Protein AF-A0A538QSZ3-F1 (afdb_monomer_lite)

pLDDT: mean 79.94, std 17.43, range [24.55, 95.88]

Radius of gyration: 28.92 Å; chains: 1; bounding box: 92×51×72 Å

Sequence (383 aa):
MPLHLPKVRSDLEYFDQEVEGESVVVVRDPIRGTYFRYNPLQAAMLRSLDGVRSIDQMVAALSEEFEVEIPRIAAERFVAHARKQMLLDVASYEVPEARAAKKVLQALRKQGVRLRNPDEPAPEVASAEGALFMGGMRQLQAGHPAKALDYFCAVLELNPDNRRAQMLANLIQTAYIKALSRSTSDFPTIILFNPTRLLRFLDRTIGKLVFHRLAWLALLGLVGLAIYCYSITPYPDLHVGAVEVVVAIVLTLAHFVLHELAHGFACHHYGGAVTEIGVIFFYYIRPAPYCDTSSSYLFKDRRQQVGVQVAGAILSVVFCCLLFVLLAVLHPSLPIYQAGQLILATTRCATTWGSPTCASARSTCSRRGSASACSGCPRPRSR

Foldseek 3Di:
DPQAFFAFDPPKDWDWFAAPNAIWIWIADPLQRDIDIDHPLLVLLRNPRHRHDGLVRSQVVSCVVVVHRDDSVNSVVSSVVCLVVLRTFLVSDDFDLQLLLVLLVVLCVVVVNDQDDPPDDDDDDPDPLVVLQVVLSVCSVVSNNVVSLVSLVVSCVVPVPPPVSVVSNVSSRSSSSVSVPPDLQPFDKDWDFFCLVVLVVCCVPCVCVCPDPVVVVVLVVLLVQLVVLLVPFDDPDQDDDPLLQVLLVVLVLVLQQVLQVQLVSLLVNLPHRWTTWTWGQRVVPDTGIHTPSSSLVVDSYPVSSVSSVCRSVSSVSSSSSVLSVVLSPDDCPDSSNSSSVVNVVVVVVVVVVPDPVVVVVVVVVPPDPDPDPDDDDDDDDDD

Secondary structure (DSSP, 8-state):
--SSPPBBPTT-EEEEEEETTEEEEEEEETTTTEEEEE-HHHHHHHHT-BSSS-HHHHHHHHHHHTTS---HHHHHHHHHHHHHTT-B-GGGS---HHHHHHHHHHHHHHTT-PPPPTTSPPPP--SHHHHHHHHHHHHHHTT-HHHHHHHHHHHHHH-TT-HHHHHHHHHHHHHHHHHH---TT-S-EEEEE--HHHHHHHIIIIIHHHTSHHHHHHHHHHHHHHHHHHHH---------HHHHHHHHHHHHHHHHHHHHHHHHHHHHTT-----EEEEEETTTEEEEEE--GGGGG-S-HHHHHHHHHHHHHHHHHHHHHHHHHHHHS-TTSHHHHHHHHHHHHHHHHHHHT-TTTTSTTTSTTS---TT-----PPPPP-

Structure (mmCIF, N/CA/C/O backbone):
data_AF-A0A538QSZ3-F1
#
_entry.id   AF-A0A538QSZ3-F1
#
loop_
_atom_site.group_PDB
_atom_site.id
_atom_site.type_symbol
_atom_site.label_atom_id
_atom_site.label_alt_id
_atom_site.label_comp_id
_atom_site.label_asym_id
_atom_site.label_entity_id
_atom_site.label_seq_id
_atom_site.pdbx_PDB_ins_code
_atom_site.Cartn_x
_atom_site.Cartn_y
_atom_site.Cartn_z
_atom_site.occupancy
_atom_site.B_iso_or_equiv
_atom_site.auth_seq_id
_atom_site.auth_comp_id
_atom_site.auth_asym_id
_atom_site.auth_atom_id
_atom_site.pdbx_PDB_model_num
ATOM 1 N N . MET A 1 1 ? -5.644 12.439 33.826 1.00 43.94 1 MET A N 1
ATOM 2 C CA . MET A 1 1 ? -5.968 11.603 32.646 1.00 43.94 1 MET A CA 1
ATOM 3 C C . MET A 1 1 ? -7.454 11.294 32.686 1.00 43.94 1 MET A C 1
ATOM 5 O O . MET A 1 1 ? -7.984 11.300 33.794 1.00 43.94 1 MET A O 1
ATOM 9 N N . PRO A 1 2 ? -8.135 11.083 31.545 1.00 49.03 2 PRO A N 1
ATOM 10 C CA . PRO A 1 2 ? -9.521 10.619 31.574 1.00 49.03 2 PRO A CA 1
ATOM 11 C C . PRO A 1 2 ? -9.622 9.354 32.438 1.00 49.03 2 PRO A C 1
ATOM 13 O O . PRO A 1 2 ? -8.709 8.530 32.428 1.00 49.03 2 PRO A O 1
ATOM 16 N N . LEU A 1 3 ? -10.703 9.238 33.214 1.00 57.72 3 LEU A N 1
ATOM 17 C CA . LEU A 1 3 ? -10.964 8.099 34.108 1.00 57.72 3 LEU A CA 1
ATOM 18 C C . LEU A 1 3 ? -11.109 6.769 33.344 1.00 57.72 3 LEU A C 1
ATOM 20 O O . LEU A 1 3 ? -10.930 5.703 33.929 1.00 57.72 3 LEU A O 1
ATOM 24 N N . HIS A 1 4 ? -11.363 6.844 32.036 1.00 73.12 4 HIS A N 1
ATOM 25 C CA . HIS A 1 4 ? -11.590 5.711 31.147 1.00 73.12 4 HIS A CA 1
ATOM 26 C C . HIS A 1 4 ? -10.580 5.697 29.998 1.00 73.12 4 HIS A C 1
ATOM 28 O O . HIS A 1 4 ? -10.106 6.746 29.540 1.00 73.12 4 HIS A O 1
ATOM 34 N N . LEU A 1 5 ? -10.238 4.492 29.544 1.00 82.31 5 LEU A N 1
ATOM 35 C CA . LEU A 1 5 ? -9.403 4.301 28.365 1.00 82.31 5 LEU A CA 1
ATOM 36 C C . LEU A 1 5 ? -10.112 4.826 27.109 1.00 82.31 5 LEU A C 1
ATOM 38 O O . LEU A 1 5 ? -11.336 4.815 27.045 1.00 82.31 5 LEU A O 1
ATOM 42 N N . PRO A 1 6 ? -9.370 5.294 26.093 1.00 87.06 6 PRO A N 1
ATOM 43 C CA . PRO A 1 6 ? -9.962 5.597 24.797 1.00 87.06 6 PRO A CA 1
ATOM 44 C C . PRO A 1 6 ? -10.483 4.319 24.131 1.00 87.06 6 PRO A C 1
ATOM 46 O O . PRO A 1 6 ? -9.946 3.241 24.364 1.00 87.06 6 PRO A O 1
ATOM 49 N N . LYS A 1 7 ? -11.479 4.456 23.256 1.00 89.50 7 LYS A N 1
ATOM 50 C CA . LYS A 1 7 ? -12.010 3.350 22.454 1.00 89.50 7 LYS A CA 1
ATOM 51 C C . LYS A 1 7 ? -11.159 3.117 21.199 1.00 89.50 7 LYS A C 1
ATOM 53 O O . LYS A 1 7 ? -10.711 4.081 20.575 1.00 89.50 7 LYS A O 1
ATOM 58 N N . VAL A 1 8 ? -10.925 1.863 20.819 1.00 91.25 8 VAL A N 1
ATOM 59 C CA . VAL A 1 8 ? -10.305 1.469 19.543 1.00 91.25 8 VAL A CA 1
ATOM 60 C C . VAL A 1 8 ? -11.292 1.647 18.390 1.00 91.25 8 VAL A C 1
ATOM 62 O O . VAL A 1 8 ? -12.502 1.515 18.570 1.00 91.25 8 VAL A O 1
ATOM 65 N N . ARG A 1 9 ? -10.799 1.947 17.185 1.00 88.12 9 ARG A N 1
ATOM 66 C CA . ARG A 1 9 ? -11.680 2.009 16.013 1.00 88.12 9 ARG A CA 1
ATOM 67 C C . ARG A 1 9 ? -12.225 0.625 15.673 1.00 88.12 9 ARG A C 1
ATOM 69 O O . ARG A 1 9 ? -11.484 -0.354 15.655 1.00 88.12 9 ARG A O 1
ATOM 76 N N . SER A 1 10 ? -13.507 0.573 15.338 1.00 83.19 10 SER A N 1
ATOM 77 C CA . SER A 1 10 ? -14.213 -0.652 14.952 1.00 83.19 10 SER A CA 1
ATOM 78 C C . SER A 1 10 ? -13.877 -1.147 13.544 1.00 83.19 10 SER A C 1
ATOM 80 O O . SER A 1 10 ? -14.175 -2.291 13.225 1.00 83.19 10 SER A O 1
ATOM 82 N N . ASP A 1 11 ? -13.272 -0.309 12.699 1.00 82.62 11 ASP A N 1
ATOM 83 C CA . ASP A 1 11 ? -12.943 -0.641 11.311 1.00 82.62 11 ASP A CA 1
ATOM 84 C C . ASP A 1 11 ? -11.577 -1.327 11.145 1.00 82.62 11 ASP A C 1
ATOM 86 O O . ASP A 1 11 ? -11.214 -1.686 10.029 1.00 82.62 11 ASP A O 1
ATOM 90 N N . LEU A 1 12 ? -10.799 -1.505 12.219 1.00 89.19 12 LEU A N 1
ATOM 91 C CA . LEU A 1 12 ? -9.512 -2.201 12.144 1.00 89.19 12 LEU A CA 1
ATOM 92 C C . LEU A 1 12 ? -9.710 -3.695 11.864 1.00 89.19 12 LEU A C 1
ATOM 94 O O . LEU A 1 12 ? -10.478 -4.375 12.544 1.00 89.19 12 LEU A O 1
ATOM 98 N N . GLU A 1 13 ? -8.959 -4.224 10.901 1.00 89.44 13 GLU A N 1
ATOM 99 C CA . GLU A 1 13 ? -8.975 -5.649 10.557 1.00 89.44 13 GLU A CA 1
ATOM 100 C C . GLU A 1 13 ? -7.804 -6.360 11.250 1.00 89.44 13 GLU A C 1
ATOM 102 O O . GLU A 1 13 ? -6.669 -5.879 11.203 1.00 89.44 13 GLU A O 1
ATOM 107 N N . TYR A 1 14 ? -8.061 -7.509 11.877 1.00 92.12 14 TYR A N 1
ATOM 108 C CA . TYR A 1 14 ? -7.059 -8.292 12.605 1.00 92.12 14 TYR A CA 1
ATOM 109 C C . TYR A 1 14 ? -6.815 -9.628 11.903 1.00 92.12 14 TYR A C 1
ATOM 111 O O . TYR A 1 14 ? -7.764 -10.331 11.561 1.00 92.12 14 TYR A O 1
ATOM 119 N N . PHE A 1 15 ? -5.548 -9.998 11.744 1.00 88.75 15 PHE A N 1
ATOM 120 C CA . PHE A 1 15 ? -5.129 -11.251 11.126 1.00 88.75 15 PHE A CA 1
ATOM 121 C C . PHE A 1 15 ? -4.136 -11.962 12.042 1.00 88.75 15 PHE A C 1
ATOM 123 O O . PHE A 1 15 ? -3.001 -11.506 12.190 1.00 88.75 15 PHE A O 1
ATOM 130 N N . ASP A 1 16 ? -4.548 -13.077 12.638 1.00 89.12 16 ASP A N 1
ATOM 131 C CA . ASP A 1 16 ? -3.663 -13.908 13.454 1.00 89.12 16 ASP A CA 1
ATOM 132 C C . ASP A 1 16 ? -2.759 -14.753 12.540 1.00 89.12 16 ASP A C 1
ATOM 134 O O . ASP A 1 16 ? -3.211 -15.365 11.565 1.00 89.12 16 ASP A O 1
ATOM 138 N N . GLN A 1 17 ? -1.455 -14.743 12.807 1.00 84.31 17 GLN A N 1
ATOM 139 C CA . GLN A 1 17 ? -0.432 -15.398 11.995 1.00 84.31 17 GLN A CA 1
ATOM 140 C C . GLN A 1 17 ? 0.635 -16.042 12.875 1.00 84.31 17 GLN A C 1
ATOM 142 O O . GLN A 1 17 ? 0.872 -15.629 14.003 1.00 84.31 17 GLN A O 1
ATOM 147 N N . GLU A 1 18 ? 1.330 -17.026 12.315 1.00 82.00 18 GLU A N 1
ATOM 148 C CA . GLU A 1 18 ? 2.575 -17.541 12.877 1.00 82.00 18 GLU A CA 1
ATOM 149 C C . GLU A 1 18 ? 3.697 -17.206 11.901 1.00 82.00 18 GLU A C 1
ATOM 151 O O . GLU A 1 18 ? 3.616 -17.548 10.716 1.00 82.00 18 GLU A O 1
ATOM 156 N N . VAL A 1 19 ? 4.717 -16.506 12.388 1.00 75.56 19 VAL A N 1
ATOM 157 C CA . VAL A 1 19 ? 5.879 -16.070 11.612 1.00 75.56 19 VAL A CA 1
ATOM 158 C C . VAL A 1 19 ? 7.118 -16.599 12.315 1.00 75.56 19 VAL A C 1
ATOM 160 O O . VAL A 1 19 ? 7.363 -16.258 13.463 1.00 75.56 19 VAL A O 1
ATOM 163 N N . GLU A 1 20 ? 7.889 -17.450 11.634 1.00 73.19 20 GLU A N 1
ATOM 164 C CA . GLU A 1 20 ? 9.135 -18.027 12.177 1.00 73.19 20 GLU A CA 1
ATOM 165 C C . GLU A 1 20 ? 8.952 -18.741 13.543 1.00 73.19 20 GLU A C 1
ATOM 167 O O . GLU A 1 20 ? 9.888 -18.843 14.326 1.00 73.19 20 GLU A O 1
ATOM 172 N N . GLY A 1 21 ? 7.751 -19.276 13.810 1.00 77.94 21 GLY A N 1
ATOM 173 C CA . GLY A 1 21 ? 7.403 -19.964 15.063 1.00 77.94 21 GLY A CA 1
ATOM 174 C C . GLY A 1 21 ? 6.857 -19.053 16.169 1.00 77.94 21 GLY A C 1
ATOM 175 O O . GLY A 1 21 ? 6.462 -19.553 17.218 1.00 77.94 21 GLY A O 1
ATOM 176 N N . GLU A 1 22 ? 6.786 -17.740 15.941 1.00 83.31 22 GLU A N 1
ATOM 177 C CA . GLU A 1 22 ? 6.174 -16.781 16.861 1.00 83.31 22 GLU A CA 1
ATOM 178 C C . GLU A 1 22 ? 4.748 -16.431 16.420 1.00 83.31 22 GLU A C 1
ATOM 180 O O . GLU A 1 22 ? 4.490 -16.159 15.243 1.00 83.31 22 GLU A O 1
ATOM 185 N N . SER A 1 23 ? 3.814 -16.402 17.374 1.00 88.44 23 SER A N 1
ATOM 186 C CA . SER A 1 23 ? 2.451 -15.927 17.129 1.00 88.44 23 SER A CA 1
ATOM 187 C C . SER A 1 23 ? 2.452 -14.399 17.016 1.00 88.44 23 SER A C 1
ATOM 189 O O . SER A 1 23 ? 2.939 -13.697 17.902 1.00 88.44 23 SER A O 1
ATOM 191 N N . VAL A 1 24 ? 1.932 -13.874 15.910 1.00 90.38 24 VAL A N 1
ATOM 192 C CA . VAL A 1 24 ? 1.891 -12.446 15.577 1.00 90.38 24 VAL A CA 1
ATOM 193 C C . VAL A 1 24 ? 0.497 -12.099 15.079 1.00 90.38 24 VAL A C 1
ATOM 195 O O . VAL A 1 24 ? -0.060 -12.781 14.226 1.00 90.38 24 VAL A O 1
ATOM 198 N N . VAL A 1 25 ? -0.050 -10.984 15.550 1.00 91.75 25 VAL A N 1
ATOM 199 C CA . VAL A 1 25 ? -1.315 -10.436 15.063 1.00 91.75 25 VAL A CA 1
ATOM 200 C C . VAL A 1 25 ? -1.022 -9.218 14.196 1.00 91.75 25 VAL A C 1
ATOM 202 O O . VAL A 1 25 ? -0.454 -8.221 14.653 1.00 91.75 25 VAL A O 1
ATOM 205 N N . VAL A 1 26 ? -1.403 -9.290 12.923 1.00 89.25 26 VAL A N 1
ATOM 206 C CA . VAL A 1 26 ? -1.294 -8.171 11.985 1.00 89.25 26 VAL A CA 1
ATOM 207 C C . VAL A 1 26 ? -2.587 -7.365 12.022 1.00 89.25 26 VAL A C 1
ATOM 209 O O . VAL A 1 26 ? -3.661 -7.903 11.775 1.00 89.25 26 VAL A O 1
ATOM 212 N N . VAL A 1 27 ? -2.487 -6.070 12.310 1.00 90.25 27 VAL A N 1
ATOM 213 C CA . VAL A 1 27 ? -3.619 -5.137 12.346 1.00 90.25 27 VAL A CA 1
ATOM 214 C C . VAL A 1 27 ? -3.541 -4.207 11.145 1.00 90.25 27 VAL A C 1
ATOM 216 O O . VAL A 1 27 ? -2.565 -3.468 10.992 1.00 90.25 27 VAL A O 1
ATOM 219 N N . ARG A 1 28 ? -4.559 -4.233 10.286 1.00 87.31 28 ARG A N 1
ATOM 220 C CA . ARG A 1 28 ? -4.674 -3.361 9.114 1.00 87.31 28 ARG A CA 1
ATOM 221 C C . ARG A 1 28 ? -5.582 -2.180 9.434 1.00 87.31 28 ARG A C 1
ATOM 223 O O . ARG A 1 28 ? -6.710 -2.351 9.884 1.00 87.31 28 ARG A O 1
ATOM 230 N N . ASP A 1 29 ? -5.089 -0.980 9.149 1.00 86.88 29 ASP A N 1
ATOM 231 C CA . ASP A 1 29 ? -5.879 0.248 9.112 1.00 86.88 29 ASP A CA 1
ATOM 232 C C . ASP A 1 29 ? -6.384 0.466 7.674 1.00 86.88 29 ASP A C 1
ATOM 234 O O . ASP A 1 29 ? -5.594 0.883 6.816 1.00 86.88 29 ASP A O 1
ATOM 238 N N . PRO A 1 30 ? -7.673 0.209 7.378 1.00 77.44 30 PRO A N 1
ATOM 239 C CA . PRO A 1 30 ? -8.206 0.337 6.021 1.00 77.44 30 PRO A CA 1
ATOM 240 C C . PRO A 1 30 ? -8.337 1.797 5.565 1.00 77.44 30 PRO A C 1
ATOM 242 O O . PRO A 1 30 ? -8.372 2.066 4.366 1.00 77.44 30 PRO A O 1
ATOM 245 N N . ILE A 1 31 ? -8.373 2.762 6.491 1.00 77.50 31 ILE A N 1
ATOM 246 C CA . ILE A 1 31 ? -8.448 4.189 6.156 1.00 77.50 31 ILE A CA 1
ATOM 247 C C . ILE A 1 31 ? -7.083 4.705 5.700 1.00 77.50 31 ILE A C 1
ATOM 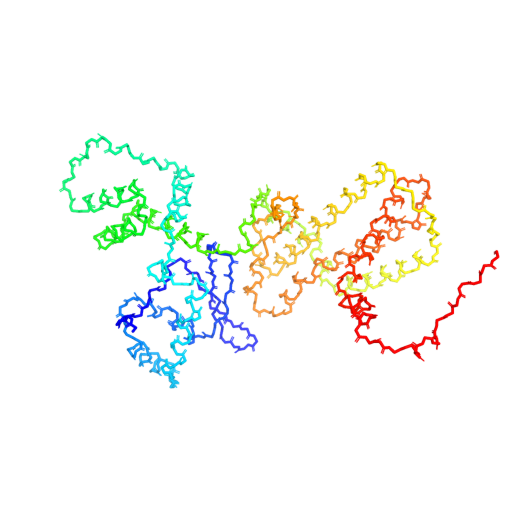249 O O . ILE A 1 31 ? -7.014 5.504 4.761 1.00 77.50 31 ILE A O 1
ATOM 253 N N . ARG A 1 32 ? -6.010 4.289 6.383 1.00 74.56 32 ARG A N 1
ATOM 254 C CA . ARG A 1 32 ? -4.635 4.743 6.110 1.00 74.56 32 ARG A CA 1
ATOM 255 C C . ARG A 1 32 ? -3.838 3.791 5.216 1.00 74.56 32 ARG A C 1
ATOM 257 O O . ARG A 1 32 ? -2.747 4.163 4.794 1.00 74.56 32 ARG A O 1
ATOM 264 N N . GLY A 1 33 ? -4.344 2.585 4.953 1.00 70.81 33 GLY A N 1
ATOM 265 C CA . GLY A 1 33 ? -3.642 1.549 4.190 1.00 70.81 33 GLY A CA 1
ATOM 266 C C . GLY A 1 33 ? -2.378 1.031 4.887 1.00 70.81 33 GLY A C 1
ATOM 267 O O . GLY A 1 33 ? -1.476 0.519 4.229 1.00 70.81 33 GLY A O 1
ATOM 268 N N . THR A 1 34 ? -2.273 1.205 6.207 1.00 74.81 34 THR A N 1
ATOM 269 C CA . THR A 1 34 ? -1.089 0.836 6.996 1.00 74.81 34 THR A CA 1
ATOM 270 C C . THR A 1 34 ? -1.309 -0.463 7.756 1.00 74.81 34 THR A C 1
ATOM 272 O O . THR A 1 34 ? -2.405 -0.708 8.253 1.00 74.81 34 THR A O 1
ATOM 275 N N . TYR A 1 35 ? -0.251 -1.259 7.895 1.00 83.81 35 TYR A N 1
ATOM 276 C CA . TYR A 1 35 ? -0.261 -2.525 8.627 1.00 83.81 35 TYR A CA 1
ATOM 277 C C . TYR A 1 35 ? 0.659 -2.418 9.841 1.00 83.81 35 TYR A C 1
ATOM 279 O O . TYR A 1 35 ? 1.774 -1.901 9.741 1.00 83.81 35 TYR A O 1
ATOM 287 N N . PHE A 1 36 ? 0.203 -2.932 10.976 1.00 86.94 36 PHE A N 1
ATOM 288 C CA . PHE A 1 36 ? 0.944 -2.983 12.230 1.00 86.94 36 PHE A CA 1
ATOM 289 C C . PHE A 1 36 ? 1.108 -4.437 12.651 1.00 86.94 36 PHE A C 1
ATOM 291 O O . PHE A 1 36 ? 0.177 -5.224 12.525 1.00 86.94 36 PHE A O 1
ATOM 298 N N . ARG A 1 37 ? 2.294 -4.802 13.138 1.00 87.50 37 ARG A N 1
ATOM 299 C CA . ARG A 1 37 ? 2.553 -6.130 13.701 1.00 87.50 37 ARG A CA 1
ATOM 300 C C . ARG A 1 37 ? 2.611 -6.007 15.212 1.00 87.50 37 ARG A C 1
ATOM 302 O O . ARG A 1 37 ? 3.418 -5.231 15.721 1.00 87.50 37 ARG A O 1
ATOM 309 N N . TYR A 1 38 ? 1.769 -6.769 15.888 1.00 92.62 38 TYR A N 1
ATOM 310 C CA . TYR A 1 38 ? 1.699 -6.839 17.338 1.00 92.62 38 TYR A CA 1
ATOM 311 C C . TYR A 1 38 ? 1.888 -8.284 17.786 1.00 92.62 38 TYR A C 1
ATOM 313 O O . TYR A 1 38 ? 1.509 -9.214 17.076 1.00 92.62 38 TYR A O 1
ATOM 321 N N . ASN A 1 39 ? 2.462 -8.480 18.970 1.00 92.31 39 ASN A N 1
ATOM 322 C CA . ASN A 1 39 ? 2.372 -9.784 19.622 1.00 92.31 39 ASN A CA 1
ATOM 323 C C . ASN A 1 39 ? 0.929 -10.013 20.147 1.00 92.31 39 ASN A C 1
ATOM 325 O O . ASN A 1 39 ? 0.137 -9.061 20.179 1.00 92.31 39 ASN A O 1
ATOM 329 N N . PRO A 1 40 ? 0.561 -11.239 20.563 1.00 93.38 40 PRO A N 1
ATOM 330 C CA . PRO A 1 40 ? -0.802 -11.549 20.993 1.00 93.38 40 PRO A CA 1
ATOM 331 C C . PRO A 1 40 ? -1.274 -10.661 22.149 1.00 93.38 40 PRO A C 1
ATOM 333 O O . PRO A 1 40 ? -2.387 -10.141 22.110 1.00 93.38 40 PRO A O 1
ATOM 336 N N . LEU A 1 41 ? -0.387 -10.381 23.110 1.00 93.75 41 LEU A N 1
ATOM 337 C CA . LEU A 1 41 ? -0.673 -9.503 24.243 1.00 93.75 41 LEU A CA 1
ATOM 338 C C . LEU A 1 41 ? -0.972 -8.057 23.810 1.00 93.75 41 LEU A C 1
ATOM 340 O O . LEU A 1 41 ? -1.945 -7.463 24.256 1.00 93.75 41 LEU A O 1
ATOM 344 N N . GLN A 1 42 ? -0.166 -7.471 22.925 1.00 94.88 42 GLN A N 1
ATOM 345 C CA . GLN A 1 42 ? -0.377 -6.116 22.403 1.00 94.88 42 GLN A CA 1
ATOM 346 C C . GLN A 1 42 ? -1.662 -6.028 21.572 1.00 94.88 42 GLN A C 1
ATOM 348 O O . GLN A 1 42 ? -2.375 -5.028 21.629 1.00 94.88 42 GLN A O 1
ATOM 353 N N . ALA A 1 43 ? -1.986 -7.073 20.811 1.00 93.62 43 ALA A N 1
ATOM 354 C CA . ALA A 1 43 ? -3.239 -7.129 20.073 1.00 93.62 43 ALA A CA 1
ATOM 355 C C . ALA A 1 43 ? -4.449 -7.230 21.010 1.00 93.62 43 ALA A C 1
ATOM 357 O O . ALA A 1 43 ? -5.440 -6.534 20.790 1.00 93.62 43 ALA A O 1
ATOM 358 N N . ALA A 1 44 ? -4.352 -8.026 22.078 1.00 93.56 44 ALA A N 1
ATOM 359 C CA . ALA A 1 44 ? -5.365 -8.096 23.125 1.00 93.56 44 ALA A CA 1
ATOM 360 C C . ALA A 1 44 ? -5.505 -6.760 23.870 1.00 93.56 44 ALA A C 1
ATOM 362 O O . ALA A 1 44 ? -6.623 -6.268 24.013 1.00 93.56 44 ALA A O 1
ATOM 363 N N . MET A 1 45 ? -4.390 -6.098 24.214 1.00 94.50 45 MET A N 1
ATOM 364 C CA . MET A 1 45 ? -4.391 -4.728 24.742 1.00 94.50 45 MET A CA 1
ATOM 365 C C . MET A 1 45 ? -5.165 -3.789 23.822 1.00 94.50 45 MET A C 1
ATOM 367 O O . MET A 1 45 ? -6.049 -3.079 24.287 1.00 94.50 45 MET A O 1
ATOM 371 N N . LEU A 1 46 ? -4.898 -3.813 22.513 1.00 94.75 46 LEU A N 1
ATOM 372 C CA . LEU A 1 46 ? -5.600 -2.960 21.555 1.00 94.75 46 LEU A CA 1
ATOM 373 C C . LEU A 1 46 ? -7.101 -3.274 21.483 1.00 94.75 46 LEU A C 1
ATOM 375 O O . LEU A 1 46 ? -7.905 -2.348 21.481 1.00 94.75 46 LEU A O 1
ATOM 379 N N . ARG A 1 47 ? -7.482 -4.559 21.451 1.00 93.62 47 ARG A N 1
ATOM 380 C CA . ARG A 1 47 ? -8.889 -5.009 21.444 1.00 93.62 47 ARG A CA 1
ATOM 381 C C . ARG A 1 47 ? -9.622 -4.652 22.741 1.00 93.62 47 ARG A C 1
ATOM 383 O O . ARG A 1 47 ? -10.823 -4.411 22.716 1.00 93.62 47 ARG A O 1
ATOM 390 N N . SER A 1 48 ? -8.907 -4.595 23.863 1.00 92.06 48 SER A N 1
ATOM 391 C CA . SER A 1 48 ? -9.469 -4.279 25.179 1.00 92.06 48 SER A CA 1
ATOM 392 C C . SER A 1 48 ? -9.741 -2.786 25.414 1.00 92.06 48 SER A C 1
ATOM 394 O O . SER A 1 48 ? -10.378 -2.429 26.404 1.00 92.06 48 SER A O 1
ATOM 396 N N . LEU A 1 49 ? -9.307 -1.915 24.496 1.00 92.12 49 LEU A N 1
ATOM 397 C CA . LEU A 1 49 ? -9.604 -0.483 24.507 1.00 92.12 49 LEU A CA 1
ATOM 398 C C . LEU A 1 49 ? -11.060 -0.237 24.079 1.00 92.12 49 LEU A C 1
ATOM 400 O O . LEU A 1 49 ? -11.341 0.143 22.947 1.00 92.12 49 LEU A O 1
ATOM 404 N N . ASP A 1 50 ? -12.001 -0.479 24.983 1.00 87.25 50 ASP A N 1
ATOM 405 C CA . ASP A 1 50 ? -13.446 -0.409 24.718 1.00 87.25 50 ASP A CA 1
ATOM 406 C C . ASP A 1 50 ? -14.083 0.956 25.020 1.00 87.25 50 ASP A C 1
ATOM 408 O O . ASP A 1 50 ? -15.226 1.200 24.631 1.00 87.25 50 ASP A O 1
ATOM 412 N N . GLY A 1 51 ? -13.352 1.868 25.663 1.00 84.94 51 GLY A N 1
ATOM 413 C CA . GLY A 1 51 ? -13.891 3.159 26.095 1.00 84.94 51 GLY A CA 1
ATOM 414 C C . GLY A 1 51 ? -14.461 3.169 27.517 1.00 84.94 51 GLY A C 1
ATOM 415 O O . GLY A 1 51 ? -14.805 4.237 28.017 1.00 84.94 51 GLY A O 1
ATOM 416 N N . VAL A 1 52 ? -14.578 2.004 28.164 1.00 85.50 52 VAL A N 1
ATOM 417 C CA . VAL A 1 52 ? -15.308 1.823 29.430 1.00 85.50 52 VAL A CA 1
ATOM 418 C C . VAL A 1 52 ? -14.357 1.467 30.567 1.00 85.50 52 VAL A C 1
ATOM 420 O O . VAL A 1 52 ? -14.421 2.073 31.640 1.00 85.50 52 VAL A O 1
ATOM 423 N N . ARG A 1 53 ? -13.452 0.506 30.352 1.00 86.69 53 ARG A N 1
ATOM 424 C CA . ARG A 1 53 ? -12.532 0.039 31.400 1.00 86.69 53 ARG A CA 1
ATOM 425 C C . ARG A 1 53 ? -11.461 1.075 31.741 1.00 86.69 53 ARG A C 1
ATOM 427 O O . ARG A 1 53 ? -10.998 1.841 30.889 1.00 86.69 53 ARG A O 1
ATOM 434 N N . SER A 1 54 ? -11.039 1.080 33.006 1.00 91.12 54 SER A N 1
ATOM 435 C CA . SER A 1 54 ? -9.835 1.801 33.425 1.00 91.12 54 SER A CA 1
ATOM 436 C C . SER A 1 54 ? -8.576 1.043 32.995 1.00 91.12 54 SER A C 1
ATOM 438 O O . SER A 1 54 ? -8.611 -0.153 32.693 1.00 91.12 54 SER A O 1
ATOM 440 N N . ILE A 1 55 ? -7.433 1.732 32.994 1.00 89.75 55 ILE A N 1
ATOM 441 C CA . ILE A 1 55 ? -6.158 1.095 32.652 1.00 89.75 55 ILE A CA 1
ATOM 442 C C . ILE A 1 55 ? -5.792 -0.035 33.615 1.00 89.75 55 ILE A C 1
ATOM 444 O O . ILE A 1 55 ? -5.266 -1.052 33.180 1.00 89.75 55 ILE A O 1
ATOM 448 N N . ASP A 1 56 ? -6.126 0.118 34.895 1.00 91.44 56 ASP A N 1
ATOM 449 C CA . ASP A 1 56 ? -5.804 -0.863 35.928 1.00 91.44 56 ASP A CA 1
ATOM 450 C C . ASP A 1 56 ? -6.689 -2.113 35.789 1.00 91.44 56 ASP A C 1
ATOM 452 O O . ASP A 1 56 ? -6.197 -3.229 35.917 1.00 91.44 56 ASP A O 1
ATOM 456 N N . GLN A 1 57 ? -7.968 -1.945 35.421 1.00 92.31 57 GLN A N 1
ATOM 457 C CA . GLN A 1 57 ? -8.878 -3.060 35.114 1.00 92.31 57 GLN A CA 1
ATOM 458 C C . GLN A 1 57 ? -8.433 -3.842 33.874 1.00 92.31 57 GLN A C 1
ATOM 460 O O . GLN A 1 57 ? -8.473 -5.070 33.867 1.00 92.31 57 GLN A O 1
ATOM 465 N N . MET A 1 58 ? -8.002 -3.136 32.826 1.00 93.31 58 MET A N 1
ATOM 466 C CA . MET A 1 58 ? -7.459 -3.754 31.616 1.00 93.31 58 MET A CA 1
ATOM 467 C C . MET A 1 58 ? -6.171 -4.529 31.920 1.00 93.31 58 MET A C 1
ATOM 469 O O . MET A 1 58 ? -6.036 -5.676 31.506 1.00 93.31 58 MET A O 1
ATOM 473 N N . VAL A 1 59 ? -5.236 -3.912 32.651 1.00 94.00 59 VAL A N 1
ATOM 474 C CA . VAL A 1 59 ? -3.970 -4.539 33.052 1.00 94.00 59 VAL A CA 1
ATOM 475 C C . VAL A 1 59 ? -4.220 -5.781 33.899 1.00 94.00 59 VAL A C 1
ATOM 477 O O . VAL A 1 59 ? -3.611 -6.807 33.618 1.00 94.00 59 VAL A O 1
ATOM 480 N N . ALA A 1 60 ? -5.123 -5.719 34.882 1.00 93.38 60 ALA A N 1
ATOM 481 C CA . ALA A 1 60 ? -5.462 -6.868 35.717 1.00 93.38 60 ALA A CA 1
ATOM 482 C C . ALA A 1 60 ? -6.014 -8.035 34.883 1.00 93.38 60 ALA A C 1
ATOM 484 O O . ALA A 1 60 ? -5.484 -9.138 34.964 1.00 93.38 60 ALA A O 1
ATOM 485 N N . ALA A 1 61 ? -7.002 -7.768 34.021 1.00 92.69 61 ALA A N 1
ATOM 486 C CA . ALA A 1 61 ? -7.618 -8.795 33.181 1.00 92.69 61 ALA A CA 1
ATOM 487 C C . ALA A 1 61 ? -6.615 -9.448 32.214 1.00 92.69 61 ALA A C 1
ATOM 489 O O . ALA A 1 61 ? -6.578 -10.666 32.085 1.00 92.69 61 ALA A O 1
ATOM 490 N N . LEU A 1 62 ? -5.772 -8.645 31.557 1.00 94.69 62 LEU A N 1
ATOM 491 C CA . LEU A 1 62 ? -4.783 -9.166 30.610 1.00 94.69 62 LEU A CA 1
ATOM 492 C C . LEU A 1 62 ? -3.598 -9.846 31.302 1.00 94.69 62 LEU A C 1
ATOM 494 O O . LEU A 1 62 ? -3.002 -10.744 30.718 1.00 94.69 62 LEU A O 1
ATOM 498 N N . SER A 1 63 ? -3.238 -9.431 32.521 1.00 94.81 63 SER A N 1
ATOM 499 C CA . SER A 1 63 ? -2.163 -10.097 33.268 1.00 94.81 63 SER A CA 1
ATOM 500 C C . SER A 1 63 ? -2.582 -11.500 33.702 1.00 94.81 63 SER A C 1
ATOM 502 O O . SER A 1 63 ? -1.756 -12.408 33.697 1.00 94.81 63 SER A O 1
ATOM 504 N N . GLU A 1 64 ? -3.863 -11.677 34.038 1.00 93.62 64 GLU A N 1
ATOM 505 C CA . GLU A 1 64 ? -4.462 -12.983 34.322 1.00 93.62 64 GLU A CA 1
ATOM 506 C C . GLU A 1 64 ? -4.570 -13.839 33.050 1.00 93.62 64 GLU A C 1
ATOM 508 O O . GLU A 1 64 ? -4.083 -14.963 33.037 1.00 93.62 64 GLU A O 1
ATOM 513 N N . GLU A 1 65 ? -5.124 -13.298 31.957 1.00 93.31 65 GLU A N 1
ATOM 514 C CA . GLU A 1 65 ? -5.315 -14.032 30.692 1.00 93.31 65 GLU A CA 1
ATOM 515 C C . GLU A 1 65 ? -3.999 -14.525 30.068 1.00 93.31 65 GLU A C 1
ATOM 517 O O . GLU A 1 65 ? -3.943 -15.629 29.530 1.00 93.31 65 GLU A O 1
ATOM 522 N N . PHE A 1 66 ? -2.943 -13.709 30.123 1.00 92.62 66 PHE A N 1
ATOM 523 C CA . PHE A 1 66 ? -1.649 -14.024 29.511 1.00 92.62 66 PHE A CA 1
ATOM 524 C C . PHE A 1 66 ? -0.623 -14.587 30.500 1.00 92.62 66 PHE A C 1
ATOM 526 O O . PHE A 1 66 ? 0.504 -14.844 30.085 1.00 92.62 66 PHE A O 1
ATOM 533 N N . GLU A 1 67 ? -0.984 -14.753 31.779 1.00 93.56 67 GLU A N 1
ATOM 534 C CA . GLU A 1 67 ? -0.089 -15.190 32.865 1.00 93.56 67 GLU A CA 1
ATOM 535 C C . GLU A 1 67 ? 1.231 -14.387 32.932 1.00 93.56 67 GLU A C 1
ATOM 537 O O . GLU A 1 67 ? 2.309 -14.915 33.211 1.00 93.56 67 GLU A O 1
ATOM 542 N N . VAL A 1 68 ? 1.164 -13.080 32.653 1.00 92.88 68 VAL A N 1
ATOM 543 C CA . VAL A 1 68 ? 2.322 -12.175 32.588 1.00 92.88 68 VAL A CA 1
ATOM 544 C C . VAL A 1 68 ? 2.025 -10.907 33.370 1.00 92.88 68 VAL A C 1
ATOM 546 O O . VAL A 1 68 ? 0.994 -10.275 33.175 1.00 92.88 68 VAL A O 1
ATOM 549 N N . GLU A 1 69 ? 2.963 -10.467 34.208 1.00 92.56 69 GLU A N 1
ATOM 550 C CA . GLU A 1 69 ? 2.838 -9.176 34.880 1.00 92.56 69 GLU A CA 1
ATOM 551 C C . GLU A 1 69 ? 3.020 -8.031 33.875 1.00 92.56 69 GLU A C 1
ATOM 553 O O . GLU A 1 69 ? 4.075 -7.877 33.253 1.00 92.56 69 GLU A O 1
ATOM 558 N N . ILE A 1 70 ? 1.984 -7.207 33.714 1.00 93.00 70 ILE A N 1
ATOM 559 C CA . ILE A 1 70 ? 2.005 -6.055 32.813 1.00 93.00 70 ILE A CA 1
ATOM 560 C C . ILE A 1 70 ? 2.195 -4.776 33.636 1.00 93.00 70 ILE A C 1
ATOM 562 O O . ILE A 1 70 ? 1.266 -4.328 34.312 1.00 93.00 70 ILE A O 1
ATOM 566 N N . PRO A 1 71 ? 3.349 -4.089 33.537 1.00 94.00 71 PRO A N 1
ATOM 567 C CA . PRO A 1 71 ? 3.523 -2.808 34.202 1.00 94.00 71 PRO A CA 1
ATOM 568 C C . PRO A 1 71 ? 2.546 -1.766 33.646 1.00 94.00 71 PRO A C 1
ATOM 570 O O . PRO A 1 71 ? 2.473 -1.558 32.431 1.00 94.00 71 PRO A O 1
ATOM 573 N N . ARG A 1 72 ? 1.876 -1.016 34.529 1.00 92.31 72 ARG A N 1
ATOM 574 C CA . ARG A 1 72 ? 0.957 0.079 34.155 1.00 92.31 72 ARG A CA 1
ATOM 575 C C . ARG A 1 72 ? 1.572 1.052 33.144 1.00 92.31 72 ARG A C 1
ATOM 577 O O . ARG A 1 72 ? 0.933 1.425 32.167 1.00 92.31 72 ARG A O 1
ATOM 584 N N . ILE A 1 73 ? 2.850 1.390 33.319 1.00 92.38 73 ILE A N 1
ATOM 585 C CA . ILE A 1 73 ? 3.599 2.280 32.416 1.00 92.38 73 ILE A CA 1
ATOM 586 C C . ILE A 1 73 ? 3.721 1.688 31.001 1.00 92.38 73 ILE A C 1
ATOM 588 O O . ILE A 1 73 ? 3.686 2.426 30.015 1.00 92.38 73 ILE A O 1
ATOM 592 N N . ALA A 1 74 ? 3.876 0.366 30.869 1.00 92.00 74 ALA A N 1
ATOM 593 C CA . ALA A 1 74 ? 3.952 -0.292 29.566 1.00 92.00 74 ALA A CA 1
ATOM 594 C C . ALA A 1 74 ? 2.603 -0.213 28.834 1.00 92.00 74 ALA A C 1
ATOM 596 O O . ALA A 1 74 ? 2.571 0.150 27.656 1.00 92.00 74 ALA A O 1
ATOM 597 N N . ALA A 1 75 ? 1.501 -0.443 29.553 1.00 92.12 75 ALA A N 1
ATOM 598 C CA . ALA A 1 75 ? 0.149 -0.257 29.036 1.00 92.12 75 ALA A CA 1
ATOM 599 C C . ALA A 1 75 ? -0.120 1.208 28.632 1.00 92.12 75 ALA A C 1
ATOM 601 O O . ALA A 1 75 ? -0.602 1.466 27.529 1.00 92.12 75 ALA A O 1
ATOM 602 N N . GLU A 1 76 ? 0.273 2.189 29.453 1.00 92.75 76 GLU A N 1
ATOM 603 C CA . GLU A 1 76 ? 0.135 3.621 29.129 1.00 92.75 76 GLU A CA 1
ATOM 604 C C . GLU A 1 76 ? 0.910 3.996 27.860 1.00 92.75 76 GLU A C 1
ATOM 606 O O . GLU A 1 76 ? 0.393 4.694 26.982 1.00 92.75 76 GLU A O 1
ATOM 611 N N . ARG A 1 77 ? 2.146 3.497 27.728 1.00 93.56 77 ARG A N 1
ATOM 612 C CA . ARG A 1 77 ? 2.967 3.692 26.524 1.00 93.56 77 ARG A CA 1
ATOM 613 C C . ARG A 1 77 ? 2.326 3.060 25.296 1.00 93.56 77 ARG A C 1
ATOM 615 O O . ARG A 1 77 ? 2.365 3.670 24.226 1.00 93.56 77 ARG A O 1
ATOM 622 N N . PHE A 1 78 ? 1.726 1.880 25.436 1.00 94.25 78 PHE A N 1
ATOM 623 C CA . PHE A 1 78 ? 1.014 1.221 24.346 1.00 94.25 78 PHE A CA 1
ATOM 624 C C . PHE A 1 78 ? -0.200 2.040 23.887 1.00 94.25 78 PHE A C 1
ATOM 626 O O . PHE A 1 78 ? -0.342 2.315 22.696 1.00 94.25 78 PHE A O 1
ATOM 633 N N . VAL A 1 79 ? -1.015 2.538 24.820 1.00 92.56 79 VAL A N 1
ATOM 634 C CA . VAL A 1 79 ? -2.164 3.408 24.510 1.00 92.56 79 VAL A CA 1
ATOM 635 C C . VAL A 1 79 ? -1.713 4.708 23.837 1.00 92.56 79 VAL A C 1
ATOM 637 O O . VAL A 1 79 ? -2.305 5.142 22.845 1.00 92.56 79 VAL A O 1
ATOM 640 N N . ALA A 1 80 ? -0.631 5.325 24.320 1.00 89.94 80 ALA A N 1
ATOM 641 C CA . ALA A 1 80 ? -0.049 6.510 23.692 1.00 89.94 80 ALA A CA 1
ATOM 642 C C . ALA A 1 80 ? 0.464 6.218 22.269 1.00 89.94 80 ALA A C 1
ATOM 644 O O . ALA A 1 80 ? 0.289 7.037 21.361 1.00 89.94 80 ALA A O 1
ATOM 645 N N . HIS A 1 81 ? 1.054 5.040 22.052 1.00 90.44 81 HIS A N 1
ATOM 646 C CA . HIS A 1 81 ? 1.474 4.582 20.731 1.00 90.44 81 HIS A CA 1
ATOM 647 C C . HIS A 1 81 ? 0.276 4.385 19.792 1.00 90.44 81 HIS A C 1
ATOM 649 O O . HIS A 1 81 ? 0.279 4.942 18.694 1.00 90.44 81 HIS A O 1
ATOM 655 N N . ALA A 1 82 ? -0.768 3.673 20.226 1.00 91.38 82 ALA A N 1
ATOM 656 C CA . ALA A 1 82 ? -1.995 3.473 19.452 1.00 91.38 82 ALA A CA 1
ATOM 657 C C . ALA A 1 82 ? -2.649 4.813 19.073 1.00 91.38 82 ALA A C 1
ATOM 659 O O . ALA A 1 82 ? -3.042 5.015 17.920 1.00 91.38 82 ALA A O 1
ATOM 660 N N . ARG A 1 83 ? -2.659 5.782 20.005 1.00 89.12 83 ARG A N 1
ATOM 661 C CA . ARG A 1 83 ? -3.109 7.153 19.731 1.00 89.12 83 ARG A CA 1
ATOM 662 C C . ARG A 1 83 ? -2.287 7.789 18.616 1.00 89.12 83 ARG A C 1
ATOM 664 O O . ARG A 1 83 ? -2.864 8.241 17.632 1.00 89.12 83 ARG A O 1
ATOM 671 N N . LYS A 1 84 ? -0.955 7.777 18.724 1.00 85.69 84 LYS A N 1
ATOM 672 C CA . LYS A 1 84 ? -0.045 8.337 17.706 1.00 85.69 84 LYS A CA 1
ATOM 673 C C . LYS A 1 84 ? -0.229 7.688 16.328 1.00 85.69 84 LYS A C 1
ATOM 675 O O . LYS A 1 84 ? -0.067 8.364 15.315 1.00 85.69 84 LYS A O 1
ATOM 680 N N . GLN A 1 85 ? -0.581 6.404 16.290 1.00 86.25 85 GLN A N 1
ATOM 681 C CA . GLN A 1 85 ? -0.844 5.658 15.060 1.00 86.25 85 GLN A CA 1
ATOM 682 C C . GLN A 1 85 ? -2.273 5.801 14.524 1.00 86.25 85 GLN A C 1
ATOM 684 O O . GLN A 1 85 ? -2.601 5.157 13.531 1.00 86.25 85 GLN A O 1
ATOM 689 N N . MET A 1 86 ? -3.106 6.679 15.093 1.00 86.00 86 MET A N 1
ATOM 690 C CA . MET A 1 86 ? -4.480 6.902 14.622 1.00 86.00 86 MET A CA 1
ATOM 691 C C . MET A 1 86 ? -5.383 5.652 14.710 1.00 86.00 86 MET A C 1
ATOM 693 O O . MET A 1 86 ? -6.338 5.533 13.946 1.00 86.00 86 MET A O 1
ATOM 697 N N . LEU A 1 87 ? -5.088 4.720 15.626 1.00 89.38 87 LEU A N 1
ATOM 698 C CA . LEU A 1 87 ? -5.836 3.462 15.798 1.00 89.38 87 LEU A CA 1
ATOM 699 C C . LEU A 1 87 ? -7.054 3.591 16.729 1.00 89.38 87 LEU A C 1
ATOM 701 O O . LEU A 1 87 ? -7.834 2.653 16.865 1.00 89.38 87 LEU A O 1
ATOM 705 N N . LEU A 1 88 ? -7.217 4.742 17.379 1.00 89.56 88 LEU A N 1
ATOM 706 C CA . LEU A 1 88 ? -8.293 4.997 18.335 1.00 89.56 88 LEU A CA 1
ATOM 707 C C . LEU A 1 88 ? -9.462 5.733 17.675 1.00 89.56 88 LEU A C 1
ATOM 709 O O . LEU A 1 88 ? -9.330 6.284 16.580 1.00 89.56 88 LEU A O 1
ATOM 713 N N . ASP A 1 89 ? -10.617 5.725 18.325 1.00 84.50 89 ASP A N 1
ATOM 714 C CA . ASP A 1 89 ? -11.807 6.442 17.878 1.00 84.50 89 ASP A CA 1
ATOM 715 C C . ASP A 1 89 ? -11.538 7.958 17.805 1.00 84.50 89 ASP A C 1
ATOM 717 O O . ASP A 1 89 ? -10.676 8.492 18.510 1.00 84.50 89 ASP A O 1
ATOM 721 N N . VAL A 1 90 ? -12.291 8.664 16.962 1.00 75.38 90 VAL A N 1
ATOM 722 C CA . VAL A 1 90 ? -12.217 10.109 16.720 1.00 75.38 90 VAL A CA 1
ATOM 723 C C . VAL A 1 90 ? -12.293 10.915 18.007 1.00 75.38 90 VAL A C 1
ATOM 725 O O . VAL A 1 90 ? -11.572 11.902 18.127 1.00 75.38 90 VAL A O 1
ATOM 728 N N . ALA A 1 91 ? -13.088 10.470 18.985 1.00 75.25 91 ALA A N 1
ATOM 729 C CA . ALA A 1 91 ? -13.185 11.104 20.302 1.00 75.25 91 ALA A CA 1
ATOM 730 C C . ALA A 1 91 ? -11.822 11.224 21.020 1.00 75.25 91 ALA A C 1
ATOM 732 O O . ALA A 1 91 ? -11.642 12.051 21.909 1.00 75.25 91 ALA A O 1
ATOM 733 N N . SER A 1 92 ? -10.828 10.432 20.610 1.00 78.50 92 SER A N 1
ATOM 734 C CA . SER A 1 92 ? -9.461 10.484 21.133 1.00 78.50 92 SER A CA 1
ATOM 735 C C . SER A 1 92 ? -8.603 11.604 20.529 1.00 78.50 92 SER A C 1
ATOM 737 O O . SER A 1 92 ? -7.439 11.745 20.922 1.00 78.50 92 SER A O 1
ATOM 739 N N . TYR A 1 93 ? -9.118 12.382 19.575 1.00 78.94 93 TYR A N 1
ATOM 740 C CA . TYR A 1 93 ? -8.341 13.358 18.817 1.00 78.94 93 TYR A CA 1
ATOM 741 C C . TYR A 1 93 ? -9.018 14.721 18.739 1.00 78.94 93 TYR A C 1
ATOM 743 O O . TYR A 1 93 ? -10.173 14.852 18.345 1.00 78.94 93 TYR A O 1
ATOM 751 N N . GLU A 1 94 ? -8.238 15.765 18.999 1.00 73.44 94 GLU A N 1
ATOM 752 C CA . GLU A 1 94 ? -8.658 17.139 18.749 1.00 73.44 94 GLU A CA 1
ATOM 753 C C . GLU A 1 94 ? -8.386 17.494 17.284 1.00 73.44 94 GLU A C 1
ATOM 755 O O . GLU A 1 94 ? -7.236 17.599 16.845 1.00 73.44 94 GLU A O 1
ATOM 760 N N . VAL A 1 95 ? -9.452 17.662 16.501 1.00 69.75 95 VAL A N 1
ATOM 761 C CA . VAL A 1 95 ? -9.359 18.095 15.100 1.00 69.75 95 VAL A CA 1
ATOM 762 C C . VAL A 1 95 ? -9.908 19.503 14.986 1.00 69.75 95 VAL A C 1
ATOM 764 O O . VAL A 1 95 ? -11.027 19.734 15.442 1.00 69.75 95 VAL A O 1
ATOM 767 N N . PRO A 1 96 ? -9.205 20.432 14.313 1.00 77.31 96 PRO A N 1
ATOM 768 C CA . PRO A 1 96 ? -9.793 21.718 13.969 1.00 77.31 96 PRO A CA 1
ATOM 769 C C . PRO A 1 96 ? -11.101 21.510 13.192 1.00 77.31 96 PRO A C 1
ATOM 771 O O . PRO A 1 96 ? -11.076 20.966 12.079 1.00 77.31 96 PRO A O 1
ATOM 774 N N . GLU A 1 97 ? -12.230 21.939 13.769 1.00 74.38 97 GLU A N 1
ATOM 775 C CA . GLU A 1 97 ? -13.579 21.653 13.249 1.00 74.38 97 GLU A CA 1
ATOM 776 C C . GLU A 1 97 ? -13.724 22.053 11.777 1.00 74.38 97 GLU A C 1
ATOM 778 O O . GLU A 1 97 ? -14.230 21.274 10.975 1.00 74.38 97 GLU A O 1
ATOM 783 N N . ALA A 1 98 ? -13.165 23.199 11.375 1.00 77.69 98 ALA A N 1
ATOM 784 C CA . ALA A 1 98 ? -13.215 23.679 9.993 1.00 77.69 98 ALA A CA 1
ATOM 785 C C . ALA A 1 98 ? -12.602 22.692 8.976 1.00 77.69 98 ALA A C 1
ATOM 787 O O . ALA A 1 98 ? -13.122 22.511 7.870 1.00 77.69 98 ALA A O 1
ATOM 788 N N . ARG A 1 99 ? -11.496 22.022 9.335 1.00 78.88 99 ARG A N 1
ATOM 789 C CA . ARG A 1 99 ? -10.827 21.053 8.450 1.00 78.88 99 ARG A CA 1
ATOM 790 C C . ARG A 1 99 ? -11.612 19.745 8.374 1.00 78.88 99 ARG A C 1
ATOM 792 O O . ARG A 1 99 ? -11.756 19.195 7.279 1.00 78.88 99 ARG A O 1
ATOM 799 N N . ALA A 1 100 ? -12.112 19.269 9.514 1.00 77.06 100 ALA A N 1
ATOM 800 C CA . ALA A 1 100 ? -12.947 18.075 9.583 1.00 77.06 100 ALA A CA 1
ATOM 801 C C . ALA A 1 100 ? -14.256 18.276 8.804 1.00 77.06 100 ALA A C 1
ATOM 803 O O . ALA A 1 100 ? -14.562 17.486 7.914 1.00 77.06 100 ALA A O 1
ATOM 804 N N . ALA A 1 101 ? -14.955 19.391 9.039 1.00 82.50 101 ALA A N 1
ATOM 805 C CA . ALA A 1 101 ? -16.188 19.765 8.351 1.00 82.50 101 ALA A CA 1
ATOM 806 C C . ALA A 1 101 ? -16.016 19.776 6.830 1.00 82.50 101 ALA A C 1
ATOM 808 O O . ALA A 1 101 ? -16.810 19.168 6.115 1.00 82.50 101 ALA A O 1
ATOM 809 N N . LYS A 1 102 ? -14.928 20.364 6.313 1.00 84.44 102 LYS A N 1
ATOM 810 C CA . LYS A 1 102 ? -14.648 20.369 4.869 1.00 84.44 102 LYS A CA 1
ATOM 811 C C . LYS A 1 102 ? -14.519 18.956 4.283 1.00 84.44 102 LYS A C 1
ATOM 813 O O . LYS A 1 102 ? -15.107 18.678 3.23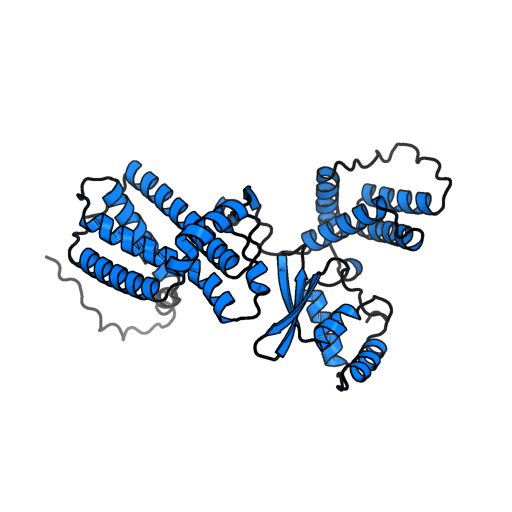6 1.00 84.44 102 LYS A O 1
ATOM 818 N N . LYS A 1 103 ? -13.758 18.062 4.929 1.00 82.88 103 LYS A N 1
ATOM 819 C CA . LYS A 1 103 ? -13.571 16.672 4.462 1.00 82.88 103 LYS A CA 1
ATOM 820 C C . LYS A 1 103 ? -14.864 15.855 4.593 1.00 82.88 103 LYS A C 1
ATOM 822 O O . LYS A 1 103 ? -15.189 15.111 3.669 1.00 82.88 103 LYS A O 1
ATOM 827 N N . VAL A 1 104 ? -15.622 16.034 5.677 1.00 85.75 104 VAL A N 1
ATOM 828 C CA . VAL A 1 104 ? -16.924 15.376 5.897 1.00 85.75 104 VAL A CA 1
ATOM 829 C C . VAL A 1 104 ? -17.927 15.805 4.826 1.00 85.75 104 VAL A C 1
ATOM 831 O O . VAL A 1 104 ? -18.508 14.952 4.165 1.00 85.75 104 VAL A O 1
ATOM 834 N N . LEU A 1 105 ? -18.059 17.107 4.554 1.00 85.44 105 LEU A N 1
ATOM 835 C CA . LEU A 1 105 ? -18.927 17.623 3.489 1.00 85.44 105 LEU A CA 1
ATOM 836 C C . LEU A 1 105 ? -18.541 17.078 2.108 1.00 85.44 105 LEU A C 1
ATOM 838 O O . LEU A 1 105 ? -19.410 16.721 1.313 1.00 85.44 105 LEU A O 1
ATOM 842 N N . GLN A 1 106 ? -17.241 16.983 1.815 1.00 84.81 106 GLN A N 1
ATOM 843 C CA . GLN A 1 106 ? -16.764 16.386 0.568 1.00 84.81 106 GLN A CA 1
ATOM 844 C C . GLN A 1 106 ? -17.143 14.900 0.467 1.00 84.81 106 GLN A C 1
ATOM 846 O O . GLN A 1 106 ? -17.557 14.449 -0.600 1.00 84.81 106 GLN A O 1
ATOM 851 N N . ALA A 1 107 ? -17.020 14.146 1.561 1.00 84.44 107 ALA A N 1
ATOM 852 C CA . ALA A 1 107 ? -17.390 12.736 1.611 1.00 84.44 107 ALA A CA 1
ATOM 853 C C . ALA A 1 107 ? -18.911 12.529 1.477 1.00 84.44 107 ALA A C 1
ATOM 855 O O . ALA A 1 107 ? -19.334 11.678 0.696 1.00 84.44 107 ALA A O 1
ATOM 856 N N . LEU A 1 108 ? -19.728 13.358 2.138 1.00 86.56 108 LEU A N 1
ATOM 857 C CA . LEU A 1 108 ? -21.191 13.343 2.008 1.00 86.56 108 LEU A CA 1
ATOM 858 C C . LEU A 1 108 ? -21.631 13.598 0.561 1.00 86.56 108 LEU A C 1
ATOM 860 O O . LEU A 1 108 ? -22.430 12.838 0.016 1.00 86.56 108 LEU A O 1
ATOM 864 N N . ARG A 1 109 ? -21.044 14.608 -0.100 1.00 85.56 109 ARG A N 1
ATOM 865 C CA . ARG A 1 109 ? -21.315 14.916 -1.515 1.00 85.56 109 ARG A CA 1
ATOM 866 C C . ARG A 1 109 ? -20.968 13.755 -2.443 1.00 85.56 109 ARG A C 1
ATOM 868 O O . ARG A 1 109 ? -21.743 13.460 -3.346 1.00 85.56 109 ARG A O 1
ATOM 875 N N . LYS A 1 110 ? -19.833 13.082 -2.215 1.00 83.81 110 LYS A N 1
ATOM 876 C CA . LYS A 1 110 ? -19.434 11.895 -2.994 1.00 83.81 110 LYS A CA 1
ATOM 877 C C . LYS A 1 110 ? -20.431 10.742 -2.860 1.00 83.81 110 LYS A C 1
ATOM 879 O O . LYS A 1 110 ? -20.623 10.012 -3.821 1.00 83.81 110 LYS A O 1
ATOM 884 N N . GLN A 1 111 ? -21.064 10.604 -1.698 1.00 84.12 111 GLN A N 1
ATOM 885 C CA . GLN A 1 111 ? -22.096 9.596 -1.436 1.00 84.12 111 GLN A CA 1
ATOM 886 C C . GLN A 1 111 ? -23.511 10.055 -1.830 1.00 84.12 111 GLN A C 1
ATOM 888 O O . GLN A 1 111 ? -24.487 9.375 -1.529 1.00 84.12 111 GLN A O 1
ATOM 893 N N . GLY A 1 112 ? -23.653 11.221 -2.472 1.00 83.38 112 GLY A N 1
ATOM 894 C CA . GLY A 1 112 ? -24.953 11.761 -2.879 1.00 83.38 112 GLY A CA 1
ATOM 895 C C . GLY A 1 112 ? -25.841 12.228 -1.719 1.00 83.38 112 GLY A C 1
ATOM 896 O O . GLY A 1 112 ? -27.007 12.554 -1.942 1.00 83.38 112 GLY A O 1
ATOM 897 N N . VAL A 1 113 ? -25.316 12.300 -0.491 1.00 84.38 113 VAL A N 1
ATOM 898 C CA . VAL A 1 113 ? -26.074 12.760 0.676 1.00 84.38 113 VAL A CA 1
ATOM 899 C C . VAL A 1 113 ? -26.228 14.274 0.592 1.00 84.38 113 VAL A C 1
ATOM 901 O O . VAL A 1 113 ? -25.257 15.026 0.712 1.00 84.38 113 VAL A O 1
ATOM 904 N N . ARG A 1 114 ? -27.464 14.733 0.383 1.00 79.81 114 ARG A N 1
ATOM 905 C CA . ARG A 1 114 ? -27.801 16.157 0.410 1.00 79.81 114 ARG A CA 1
ATOM 906 C C . ARG A 1 114 ? -28.158 16.568 1.829 1.00 79.81 114 ARG A C 1
ATOM 908 O O . ARG A 1 114 ? -29.092 16.036 2.421 1.00 79.81 114 ARG A O 1
ATOM 915 N N . LEU A 1 115 ? -27.414 17.535 2.354 1.00 79.56 115 LEU A N 1
ATOM 916 C CA . LEU A 1 115 ? -27.828 18.245 3.555 1.00 79.56 115 LEU A CA 1
ATOM 917 C C . LEU A 1 115 ? -28.993 19.161 3.183 1.00 79.56 115 LEU A C 1
ATOM 919 O O . LEU A 1 115 ? -28.944 19.858 2.169 1.00 79.56 115 LEU A O 1
ATOM 923 N N . ARG A 1 116 ? -30.048 19.111 3.992 1.00 74.56 116 ARG A N 1
ATOM 924 C CA . ARG A 1 116 ? -31.244 19.938 3.829 1.00 74.56 116 ARG A CA 1
ATOM 925 C C . ARG A 1 116 ? -30.898 21.418 4.044 1.00 74.56 116 ARG A C 1
ATOM 927 O O . ARG A 1 116 ? -29.900 21.714 4.705 1.00 74.56 116 ARG A O 1
ATOM 934 N N . ASN A 1 117 ? -31.687 22.338 3.498 1.00 70.06 117 ASN A N 1
ATOM 935 C CA . ASN A 1 117 ? -31.487 23.760 3.771 1.00 70.06 117 ASN A CA 1
ATOM 936 C C . ASN A 1 117 ? -31.871 24.063 5.242 1.00 70.06 117 ASN A C 1
ATOM 938 O O . ASN A 1 117 ? -32.914 23.565 5.675 1.00 70.06 117 ASN A O 1
ATOM 942 N N . PRO A 1 118 ? -31.070 24.816 6.027 1.00 66.75 118 PRO A N 1
ATOM 943 C CA . PRO A 1 118 ? -31.387 25.126 7.427 1.00 66.75 118 PRO A CA 1
ATOM 944 C C . PRO A 1 118 ? -32.728 25.840 7.629 1.00 66.75 118 PRO A C 1
ATOM 946 O O . PRO A 1 118 ? -33.332 25.695 8.687 1.00 66.75 118 PRO A O 1
ATOM 949 N N . ASP A 1 119 ? -33.199 26.563 6.610 1.00 67.38 119 ASP A N 1
ATOM 950 C CA . ASP A 1 119 ? -34.440 27.345 6.651 1.00 67.38 119 ASP A CA 1
ATOM 951 C C . ASP A 1 119 ? -35.711 26.501 6.455 1.00 67.38 119 ASP A C 1
ATOM 953 O O . ASP A 1 119 ? -36.827 27.004 6.578 1.00 67.38 119 ASP A O 1
ATOM 957 N N . GLU A 1 120 ? -35.580 25.212 6.129 1.00 67.12 120 GLU A N 1
ATOM 958 C CA . GLU A 1 120 ? -36.740 24.347 5.939 1.00 67.12 120 GLU A CA 1
ATOM 959 C C . GLU A 1 120 ? -37.238 23.746 7.272 1.00 67.12 120 GLU A C 1
ATOM 961 O O . GLU A 1 120 ? -36.439 23.209 8.047 1.00 67.12 120 GLU A O 1
ATOM 966 N N . PRO A 1 121 ? -38.562 23.732 7.531 1.00 65.81 121 PRO A N 1
ATOM 967 C CA . PRO A 1 121 ? -39.119 23.268 8.802 1.00 65.81 121 PRO A CA 1
ATOM 968 C C . PRO A 1 121 ? -38.816 21.786 9.051 1.00 65.81 121 PRO A C 1
ATOM 970 O O . PRO A 1 121 ? -39.113 20.931 8.214 1.00 65.81 121 PRO A O 1
ATOM 973 N N . ALA A 1 122 ? -38.219 21.461 10.202 1.00 63.84 122 ALA A N 1
ATOM 974 C CA . ALA A 1 122 ? -37.857 20.085 10.540 1.00 63.84 122 ALA A CA 1
ATOM 975 C C . ALA A 1 122 ? -39.083 19.154 10.424 1.00 63.84 122 ALA A C 1
ATOM 977 O O . ALA A 1 122 ? -40.180 19.557 10.805 1.00 63.84 122 ALA A O 1
ATOM 978 N N . PRO A 1 123 ? -38.925 17.931 9.882 1.00 67.81 123 PRO A N 1
ATOM 979 C CA . PRO A 1 123 ? -40.049 17.010 9.799 1.00 67.81 123 PRO A CA 1
ATOM 980 C C . PRO A 1 123 ? -40.496 16.651 11.220 1.00 67.81 123 PRO A C 1
ATOM 982 O O . PRO A 1 123 ? -39.648 16.517 12.106 1.00 67.81 123 PRO A O 1
ATOM 985 N N . GLU A 1 124 ? -41.799 16.489 11.442 1.00 68.12 124 GLU A N 1
ATOM 986 C CA . GLU A 1 124 ? -42.293 15.936 12.702 1.00 68.12 124 GLU A CA 1
ATOM 987 C C . GLU A 1 124 ? -41.747 14.521 12.863 1.00 68.12 124 GLU A C 1
ATOM 989 O O . GLU A 1 124 ? -41.935 13.659 12.001 1.00 68.12 124 GLU A O 1
ATOM 994 N N . VAL A 1 125 ? -41.014 14.295 13.952 1.00 69.19 125 VAL A N 1
ATOM 995 C CA . VAL A 1 125 ? -40.400 13.001 14.214 1.00 69.19 125 VAL A CA 1
ATOM 996 C C . VAL A 1 125 ? -41.143 12.318 15.347 1.00 69.19 125 VAL A C 1
ATOM 998 O O . VAL A 1 125 ? -41.092 12.769 16.485 1.00 69.19 125 VAL A O 1
ATOM 1001 N N . ALA A 1 126 ? -41.835 11.227 15.024 1.00 65.75 126 ALA A N 1
ATOM 1002 C CA . ALA A 1 126 ? -42.668 10.495 15.977 1.00 65.75 126 ALA A CA 1
ATOM 1003 C C . ALA A 1 126 ? -41.870 9.573 16.922 1.00 65.75 126 ALA A C 1
ATOM 1005 O O . ALA A 1 126 ? -42.414 9.108 17.919 1.00 65.75 126 ALA A O 1
ATOM 1006 N N . SER A 1 127 ? -40.594 9.290 16.625 1.00 82.56 127 SER A N 1
ATOM 1007 C CA . SER A 1 127 ? -39.760 8.366 17.403 1.00 82.56 127 SER A CA 1
ATOM 1008 C C . SER A 1 127 ? -38.537 9.048 18.021 1.00 82.56 127 SER A C 1
ATOM 1010 O O . SER A 1 127 ? -37.921 9.929 17.417 1.00 82.56 127 SER A O 1
ATOM 1012 N N . ALA A 1 128 ? -38.143 8.596 19.216 1.00 82.81 128 ALA A N 1
ATOM 1013 C CA . ALA A 1 128 ? -36.917 9.046 19.884 1.00 82.81 128 ALA A CA 1
ATOM 1014 C C . ALA A 1 128 ? -35.667 8.814 19.010 1.00 82.81 128 ALA A C 1
ATOM 1016 O O . ALA A 1 128 ? -34.795 9.677 18.922 1.00 82.81 128 ALA A O 1
ATOM 1017 N N . GLU A 1 129 ? -35.633 7.690 18.285 1.00 86.94 129 GLU A N 1
ATOM 1018 C CA . GLU A 1 129 ? -34.590 7.362 17.305 1.00 86.94 129 GLU A CA 1
ATOM 1019 C C . GLU A 1 129 ? -34.489 8.425 16.204 1.00 86.94 129 GLU A C 1
ATOM 1021 O O . GLU A 1 129 ? -33.410 8.947 15.916 1.00 86.94 129 GLU A O 1
ATOM 1026 N N . GLY A 1 130 ? -35.618 8.789 15.593 1.00 83.56 130 GLY A N 1
ATOM 1027 C CA . GLY A 1 130 ? -35.620 9.772 14.522 1.00 83.56 130 GLY A CA 1
ATOM 1028 C C . GLY A 1 130 ? -35.272 11.178 15.026 1.00 83.56 130 GLY A C 1
ATOM 1029 O O . GLY A 1 130 ? -34.640 11.944 14.296 1.00 83.56 130 GLY A O 1
ATOM 1030 N N . ALA A 1 131 ? -35.638 11.522 16.266 1.00 86.25 131 ALA A N 1
ATOM 1031 C CA . ALA A 1 131 ? -35.270 12.797 16.875 1.00 86.25 131 ALA A CA 1
ATOM 1032 C C . ALA A 1 131 ? -33.745 12.917 17.037 1.00 86.25 131 ALA A C 1
ATOM 1034 O O . ALA A 1 131 ? -33.168 13.943 16.666 1.00 86.25 131 ALA A O 1
ATOM 1035 N N . LEU A 1 132 ? -33.084 11.848 17.499 1.00 89.06 132 LEU A N 1
ATOM 1036 C CA . LEU A 1 132 ? -31.622 11.768 17.581 1.00 89.06 132 LEU A CA 1
ATOM 1037 C C . LEU A 1 132 ? -30.969 11.819 16.196 1.00 89.06 132 LEU A C 1
ATOM 1039 O O . LEU A 1 132 ? -30.042 12.601 15.983 1.00 89.06 132 LEU A O 1
ATOM 1043 N N . PHE A 1 133 ? -31.495 11.062 15.229 1.00 89.56 133 PHE A N 1
ATOM 1044 C CA . PHE A 1 133 ? -30.983 11.063 13.857 1.00 89.56 133 PHE A CA 1
ATOM 1045 C C . PHE A 1 133 ? -31.046 12.463 13.228 1.00 89.56 133 PHE A C 1
ATOM 1047 O O . PHE A 1 133 ? -30.074 12.942 12.636 1.00 89.56 133 PHE A O 1
ATOM 1054 N N . MET A 1 134 ? -32.172 13.162 13.395 1.00 87.31 134 MET A N 1
ATOM 1055 C CA . MET A 1 134 ? -32.325 14.538 12.924 1.00 87.31 134 MET A CA 1
ATOM 1056 C C . MET A 1 134 ? -31.423 15.513 13.686 1.00 87.31 134 MET A C 1
ATOM 1058 O O . MET A 1 134 ? -30.903 16.447 13.075 1.00 87.31 134 MET A O 1
ATOM 1062 N N . GLY A 1 135 ? -31.184 15.286 14.981 1.00 87.44 135 GLY A N 1
ATOM 1063 C CA . GLY A 1 135 ? -30.188 16.016 15.767 1.00 87.44 135 GLY A CA 1
ATOM 1064 C C . GLY A 1 135 ? -28.788 15.927 15.154 1.00 87.44 135 GLY A C 1
ATOM 1065 O O . GLY A 1 135 ? -28.154 16.959 14.923 1.00 87.44 135 GLY A O 1
ATOM 1066 N N . GLY A 1 136 ? -28.354 14.722 14.774 1.00 88.56 136 GLY A N 1
ATOM 1067 C CA . GLY A 1 136 ? -27.078 14.502 14.087 1.00 88.56 136 GLY A CA 1
ATOM 1068 C C . GLY A 1 136 ? -26.992 15.221 12.739 1.00 88.56 136 GLY A C 1
ATOM 1069 O O . GLY A 1 136 ? -26.008 15.906 12.452 1.00 88.56 136 GLY A O 1
ATOM 1070 N N . MET A 1 137 ? -28.057 15.160 11.934 1.00 88.88 137 MET A N 1
ATOM 1071 C CA . MET A 1 137 ? -28.126 15.874 10.652 1.00 88.88 137 MET A CA 1
ATOM 1072 C C . MET A 1 137 ? -28.042 17.401 10.812 1.00 88.88 137 MET A C 1
ATOM 1074 O O . MET A 1 137 ? -27.374 18.055 10.009 1.00 88.88 137 MET A O 1
ATOM 1078 N N . ARG A 1 138 ? -28.644 17.974 11.865 1.00 87.12 138 ARG A N 1
ATOM 1079 C CA . ARG A 1 138 ? -28.513 19.410 12.178 1.00 87.12 138 ARG A CA 1
ATOM 1080 C C . ARG A 1 138 ? -27.087 19.787 12.561 1.00 87.12 138 ARG A C 1
ATOM 1082 O O . ARG A 1 138 ? -26.589 20.811 12.108 1.00 87.12 138 ARG A O 1
ATOM 1089 N N . GLN A 1 139 ? -26.407 18.957 13.352 1.00 88.06 139 GLN A N 1
ATOM 1090 C CA . GLN A 1 139 ? -25.004 19.204 13.702 1.00 88.06 139 GLN A CA 1
ATOM 1091 C C . GLN A 1 139 ? -24.092 19.153 12.466 1.00 88.06 139 GLN A C 1
ATOM 1093 O O . GLN A 1 139 ? -23.181 19.971 12.346 1.00 88.06 139 GLN A O 1
ATOM 1098 N N . LEU A 1 140 ? -24.370 18.271 11.496 1.00 87.19 140 LEU A N 1
ATOM 1099 C CA . LEU A 1 140 ? -23.666 18.272 10.206 1.00 87.19 140 LEU A CA 1
ATOM 1100 C C . LEU A 1 140 ? -23.893 19.561 9.410 1.00 87.19 140 LEU A C 1
ATOM 1102 O O . LEU A 1 140 ? -22.941 20.095 8.842 1.00 87.19 140 LEU A O 1
ATOM 1106 N N . GLN A 1 141 ? -25.128 20.068 9.375 1.00 84.38 141 GLN A N 1
ATOM 1107 C CA . GLN A 1 141 ? -25.456 21.340 8.718 1.00 84.38 141 GLN A CA 1
ATOM 1108 C C . GLN A 1 141 ? -24.763 22.528 9.389 1.00 84.38 141 GLN A C 1
ATOM 1110 O O . GLN A 1 141 ? -24.247 23.402 8.698 1.00 84.38 141 GLN A O 1
ATOM 1115 N N . ALA A 1 142 ? -24.706 22.525 10.721 1.00 83.69 142 ALA A N 1
ATOM 1116 C CA . ALA A 1 142 ? -24.031 23.548 11.513 1.00 83.69 142 ALA A CA 1
ATOM 1117 C C . ALA A 1 142 ? -22.493 23.473 11.430 1.00 83.69 142 ALA A C 1
ATOM 1119 O O . ALA A 1 142 ? -21.810 24.347 11.953 1.00 83.69 142 ALA A O 1
ATOM 1120 N N . GLY A 1 143 ? -21.930 22.451 10.773 1.00 82.44 143 GLY A N 1
ATOM 1121 C CA . GLY A 1 143 ? -20.483 22.298 10.628 1.00 82.44 143 GLY A CA 1
ATOM 1122 C C . GLY A 1 143 ? -19.786 21.699 11.853 1.00 82.44 143 GLY A C 1
ATOM 1123 O O . GLY A 1 143 ? -18.567 21.814 11.957 1.00 82.44 143 GLY A O 1
ATOM 1124 N N . HIS A 1 144 ? -20.525 21.007 12.727 1.00 85.62 144 HIS A N 1
ATOM 1125 C CA . HIS A 1 144 ? -20.011 20.319 13.918 1.00 85.62 144 HIS A CA 1
ATOM 1126 C C . HIS A 1 144 ? -20.062 18.790 13.757 1.00 85.62 144 HIS A C 1
ATOM 1128 O O . HIS A 1 144 ? -20.892 18.112 14.373 1.00 85.62 144 HIS A O 1
ATOM 1134 N N . PRO A 1 145 ? -19.192 18.192 12.924 1.00 84.06 145 PRO A N 1
ATOM 1135 C CA . PRO A 1 145 ? -19.307 16.778 12.605 1.00 84.06 145 PRO A CA 1
ATOM 1136 C C . PRO A 1 145 ? -18.919 15.841 13.764 1.00 84.06 145 PRO A C 1
ATOM 1138 O O . PRO A 1 145 ? -19.405 14.718 13.782 1.00 84.06 145 PRO A O 1
ATOM 1141 N N . ALA A 1 146 ? -18.131 16.281 14.755 1.00 80.94 146 ALA A N 1
ATOM 1142 C CA . ALA A 1 146 ? -17.876 15.502 15.977 1.00 80.94 146 ALA A CA 1
ATOM 1143 C C . ALA A 1 146 ? -19.162 15.311 16.788 1.00 80.94 146 ALA A C 1
ATOM 1145 O O . ALA A 1 146 ? -19.550 14.185 17.066 1.00 80.94 146 ALA A O 1
ATOM 1146 N N . LYS A 1 147 ? -19.890 16.402 17.058 1.00 84.38 147 LYS A N 1
ATOM 1147 C CA . LYS A 1 147 ? -21.188 16.326 17.740 1.00 84.38 147 LYS A CA 1
ATOM 1148 C C . LYS A 1 147 ? -22.180 15.483 16.947 1.00 84.38 147 LYS A C 1
ATOM 1150 O O . LYS A 1 147 ? -22.952 14.735 17.527 1.00 84.38 147 LYS A O 1
ATOM 1155 N N . ALA A 1 148 ? -22.165 15.591 15.617 1.00 87.69 148 ALA A N 1
ATOM 1156 C CA . ALA A 1 148 ? -23.011 14.754 14.773 1.00 87.69 148 ALA A CA 1
ATOM 1157 C C . ALA A 1 148 ? -22.717 13.256 14.939 1.00 87.69 148 ALA A C 1
ATOM 1159 O O . ALA A 1 148 ? -23.655 12.463 14.950 1.00 87.69 148 ALA A O 1
ATOM 1160 N N . LEU A 1 149 ? -21.441 12.878 15.081 1.00 86.94 149 LEU A N 1
ATOM 1161 C CA . LEU A 1 149 ? -21.043 11.497 15.348 1.00 86.94 149 LEU A CA 1
ATOM 1162 C C . LEU A 1 149 ? -21.655 10.992 16.659 1.00 86.94 149 LEU A C 1
ATOM 1164 O O . LEU A 1 149 ? -22.231 9.910 16.649 1.00 86.94 149 LEU A O 1
ATOM 1168 N N . ASP A 1 150 ? -21.630 11.796 17.726 1.00 85.31 150 ASP A N 1
ATOM 1169 C CA . ASP A 1 150 ? -22.234 11.434 19.019 1.00 85.31 150 ASP A CA 1
ATOM 1170 C C . ASP A 1 150 ? -23.734 11.117 18.879 1.00 85.31 150 ASP A C 1
ATOM 1172 O O . ASP A 1 150 ? -24.213 10.108 19.396 1.00 85.31 150 ASP A O 1
ATOM 1176 N N . TYR A 1 151 ? -24.477 11.921 18.106 1.00 89.25 151 TYR A N 1
ATOM 1177 C CA . TYR A 1 151 ? -25.891 11.650 17.811 1.00 89.25 151 TYR A CA 1
ATOM 1178 C C . TYR A 1 151 ? -26.091 10.346 17.032 1.00 89.25 151 TYR A C 1
ATOM 1180 O O . TYR A 1 151 ? -27.018 9.597 17.331 1.00 89.25 151 TYR A O 1
ATOM 1188 N N . PHE A 1 152 ? -25.257 10.060 16.026 1.00 89.00 152 PHE A N 1
ATOM 1189 C CA . PHE A 1 152 ? -25.378 8.811 15.268 1.00 89.00 152 PHE A CA 1
ATOM 1190 C C . PHE A 1 152 ? -24.993 7.592 16.107 1.00 89.00 152 PHE A C 1
ATOM 1192 O O . PHE A 1 152 ? -25.650 6.563 15.984 1.00 89.00 152 PHE A O 1
ATOM 1199 N N . CYS A 1 153 ? -24.007 7.708 16.998 1.00 85.19 153 CYS A N 1
ATOM 1200 C CA . CYS A 1 153 ? -23.700 6.672 17.982 1.00 85.19 153 CYS A CA 1
ATOM 1201 C C . CYS A 1 153 ? -24.895 6.420 18.912 1.00 85.19 153 CYS A C 1
ATOM 1203 O O . CYS A 1 153 ? -25.289 5.270 19.069 1.00 85.19 153 CYS A O 1
ATOM 1205 N N . ALA A 1 154 ? -25.548 7.469 19.421 1.00 86.69 154 ALA A N 1
ATOM 1206 C CA . ALA A 1 154 ? -26.755 7.329 20.241 1.00 86.69 154 ALA A CA 1
ATOM 1207 C C . ALA A 1 154 ? -27.923 6.661 19.483 1.00 86.69 154 ALA A C 1
ATOM 1209 O O . ALA A 1 154 ? -28.687 5.890 20.059 1.00 86.69 154 ALA A O 1
ATOM 1210 N N . VAL A 1 155 ? -28.058 6.903 18.171 1.00 88.75 155 VAL A N 1
ATOM 1211 C CA . VAL A 1 155 ? -29.021 6.165 17.330 1.00 88.75 155 VAL A CA 1
ATOM 1212 C C . VAL A 1 155 ? -28.671 4.677 17.267 1.00 88.75 155 VAL A C 1
ATOM 1214 O O . VAL A 1 155 ? -29.568 3.847 17.361 1.00 88.75 155 VAL A O 1
ATOM 1217 N N . LEU A 1 156 ? -27.388 4.334 17.126 1.00 87.75 156 LEU A N 1
ATOM 1218 C CA . LEU A 1 156 ? -26.926 2.943 17.061 1.00 87.75 156 LEU A CA 1
ATOM 1219 C C . LEU A 1 156 ? -27.022 2.210 18.402 1.00 87.75 156 LEU A C 1
ATOM 1221 O O . LEU A 1 156 ? -27.181 0.994 18.408 1.00 87.75 156 LEU A O 1
ATOM 1225 N N . GLU A 1 157 ? -26.966 2.929 19.522 1.00 87.69 157 GLU A N 1
ATOM 1226 C CA . GLU A 1 157 ? -27.252 2.368 20.847 1.00 87.69 157 GLU A CA 1
ATOM 1227 C C . GLU A 1 157 ? -28.728 1.972 20.991 1.00 87.69 157 GLU A C 1
ATOM 1229 O O . GLU A 1 157 ? -29.028 0.943 21.592 1.00 87.69 157 GLU A O 1
ATOM 1234 N N . LEU A 1 158 ? -29.650 2.750 20.411 1.00 88.44 158 LEU A N 1
ATOM 1235 C CA . LEU A 1 158 ? -31.080 2.419 20.398 1.00 88.44 158 LEU A CA 1
ATOM 1236 C C . LEU A 1 158 ? -31.428 1.346 19.362 1.00 88.44 158 LEU A C 1
ATOM 1238 O O . LEU A 1 158 ? -32.249 0.470 19.626 1.00 88.44 158 LEU A O 1
ATOM 1242 N N . ASN A 1 159 ? -30.842 1.444 18.171 1.00 88.25 159 ASN A N 1
ATOM 1243 C CA . ASN A 1 159 ? -31.094 0.551 17.052 1.00 88.25 159 ASN A CA 1
ATOM 1244 C C . ASN A 1 159 ? -29.781 0.242 16.317 1.00 88.25 159 ASN A C 1
ATOM 1246 O O . ASN A 1 159 ? -29.410 0.955 15.372 1.00 88.25 159 ASN A O 1
ATOM 1250 N N . PRO A 1 160 ? -29.094 -0.845 16.711 1.00 87.94 160 PRO A N 1
ATOM 1251 C CA . PRO A 1 160 ? -27.845 -1.252 16.085 1.00 87.94 160 PRO A CA 1
ATOM 1252 C C . PRO A 1 160 ? -27.979 -1.495 14.582 1.00 87.94 160 PRO A C 1
ATOM 1254 O O . PRO A 1 160 ? -27.019 -1.259 13.860 1.00 87.94 160 PRO A O 1
ATOM 1257 N N . ASP A 1 161 ? -29.157 -1.891 14.088 1.00 87.44 161 ASP A N 1
ATOM 1258 C CA . ASP A 1 161 ? -29.398 -2.241 12.683 1.00 87.44 161 ASP A CA 1
ATOM 1259 C C . ASP A 1 161 ? -29.689 -1.031 11.775 1.00 87.44 161 ASP A C 1
ATOM 1261 O O . ASP A 1 161 ? -29.921 -1.184 10.566 1.00 87.44 161 ASP A O 1
ATOM 1265 N N . ASN A 1 162 ? -29.653 0.198 12.305 1.00 89.25 162 ASN A N 1
ATOM 1266 C CA . ASN A 1 162 ? -29.881 1.398 11.506 1.00 89.25 162 ASN A CA 1
ATOM 1267 C C . ASN A 1 162 ? -28.723 1.656 10.520 1.00 89.25 162 ASN A C 1
ATOM 1269 O O . ASN A 1 162 ? -27.764 2.385 10.793 1.00 89.25 162 ASN A O 1
ATOM 1273 N N . ARG A 1 163 ? -28.858 1.113 9.303 1.00 87.62 163 ARG A N 1
ATOM 1274 C CA . ARG A 1 163 ? -27.862 1.225 8.221 1.00 87.62 163 ARG A CA 1
ATOM 1275 C C . ARG A 1 163 ? -27.484 2.665 7.869 1.00 87.62 163 ARG A C 1
ATOM 1277 O O . ARG A 1 163 ? -26.348 2.913 7.472 1.00 87.62 163 ARG A O 1
ATOM 1284 N N . ARG A 1 164 ? -28.413 3.624 7.981 1.00 88.00 164 ARG A N 1
ATOM 1285 C CA . ARG A 1 164 ? -28.133 5.037 7.662 1.00 88.00 164 ARG A CA 1
ATOM 1286 C C . ARG A 1 164 ? -27.249 5.677 8.725 1.00 88.00 164 ARG A C 1
ATOM 1288 O O . ARG A 1 164 ? -26.297 6.367 8.368 1.00 88.00 164 ARG A O 1
ATOM 1295 N N . ALA A 1 165 ? -27.547 5.437 10.001 1.00 86.94 165 ALA A N 1
ATOM 1296 C CA . ALA A 1 165 ? -26.725 5.919 11.105 1.00 86.94 165 ALA A CA 1
ATOM 1297 C C . ALA A 1 165 ? -25.326 5.287 11.066 1.00 86.94 165 ALA A C 1
ATOM 1299 O O . ALA A 1 165 ? -24.343 6.018 11.149 1.00 86.94 165 ALA A O 1
ATOM 1300 N N . GLN A 1 166 ? -25.228 3.975 10.801 1.00 86.56 166 GLN A N 1
ATOM 1301 C CA . GLN A 1 166 ? -23.942 3.290 10.604 1.00 86.56 166 GLN A CA 1
ATOM 1302 C C . GLN A 1 166 ? -23.134 3.921 9.463 1.00 86.56 166 GLN A C 1
ATOM 1304 O O . GLN A 1 166 ? -21.963 4.256 9.632 1.00 86.56 166 GLN A O 1
ATOM 1309 N N . MET A 1 167 ? -23.761 4.121 8.296 1.00 88.50 167 MET A N 1
ATOM 1310 C CA . MET A 1 167 ? -23.108 4.722 7.132 1.00 88.50 167 MET A CA 1
ATOM 1311 C C . MET A 1 167 ? -22.570 6.124 7.444 1.00 88.50 167 MET A C 1
ATOM 1313 O O . MET A 1 167 ? -21.430 6.429 7.093 1.00 88.50 167 MET A O 1
ATOM 1317 N N . LEU A 1 168 ? -23.371 6.980 8.085 1.00 89.50 168 LEU A N 1
ATOM 1318 C CA . LEU A 1 168 ? -22.972 8.351 8.411 1.00 89.50 168 LEU A CA 1
ATOM 1319 C C . LEU A 1 168 ? -21.884 8.389 9.484 1.00 89.50 168 LEU A C 1
ATOM 1321 O O . LEU A 1 168 ? -20.909 9.117 9.304 1.00 89.50 168 LEU A O 1
ATOM 1325 N N . ALA A 1 169 ? -22.002 7.580 10.537 1.00 86.06 169 ALA A N 1
ATOM 1326 C CA . ALA A 1 169 ? -20.982 7.459 11.574 1.00 86.06 169 ALA A CA 1
ATOM 1327 C C . ALA A 1 169 ? -19.633 7.029 10.973 1.00 86.06 169 ALA A C 1
ATOM 1329 O O . ALA A 1 169 ? -18.638 7.740 11.122 1.00 86.06 169 ALA A O 1
ATOM 1330 N N . ASN A 1 170 ? -19.624 5.957 10.173 1.00 85.31 170 ASN A N 1
ATOM 1331 C CA . ASN A 1 170 ? -18.421 5.462 9.497 1.00 85.31 170 ASN A CA 1
ATOM 1332 C C . ASN A 1 170 ? -17.824 6.503 8.539 1.00 85.31 170 ASN A C 1
ATOM 1334 O O . ASN A 1 170 ? -16.604 6.664 8.461 1.00 85.31 170 ASN A O 1
ATOM 1338 N N . LEU A 1 171 ? -18.667 7.240 7.808 1.00 86.25 171 LEU A N 1
ATOM 1339 C CA . LEU A 1 171 ? -18.229 8.286 6.884 1.00 86.25 171 LEU A CA 1
ATOM 1340 C C . LEU A 1 171 ? -17.579 9.454 7.626 1.00 86.25 171 LEU A C 1
ATOM 1342 O O . LEU A 1 171 ? -16.511 9.918 7.217 1.00 86.25 171 LEU A O 1
ATOM 1346 N N . ILE A 1 172 ? -18.203 9.917 8.712 1.00 85.88 172 ILE A N 1
ATOM 1347 C CA . ILE A 1 172 ? -17.672 10.988 9.557 1.00 85.88 172 ILE A CA 1
ATOM 1348 C C . ILE A 1 172 ? -16.348 10.543 10.171 1.00 85.88 172 ILE A C 1
ATOM 1350 O O . ILE A 1 172 ? -15.355 11.254 10.026 1.00 85.88 172 ILE A O 1
ATOM 1354 N N . GLN A 1 173 ? -16.304 9.346 10.757 1.00 82.25 173 GLN A N 1
ATOM 1355 C CA . GLN A 1 173 ? -15.100 8.755 11.334 1.00 82.25 173 GLN A CA 1
ATOM 1356 C C . GLN A 1 173 ? -13.960 8.684 10.315 1.00 82.25 173 GLN A C 1
ATOM 1358 O O . GLN A 1 173 ? -12.864 9.199 10.551 1.00 82.25 173 GLN A O 1
ATOM 1363 N N . THR A 1 174 ? -14.252 8.163 9.122 1.00 82.25 174 THR A N 1
ATOM 1364 C CA . THR A 1 174 ? -13.296 8.095 8.012 1.00 82.25 174 THR A CA 1
ATOM 1365 C C . THR A 1 174 ? -12.777 9.472 7.614 1.00 82.25 174 THR A C 1
ATOM 1367 O O . THR A 1 174 ? -11.572 9.670 7.443 1.00 82.25 174 THR A O 1
ATOM 1370 N N . ALA A 1 175 ? -13.670 10.448 7.458 1.00 82.56 175 ALA A N 1
ATOM 1371 C CA . ALA A 1 175 ? -13.301 11.799 7.065 1.00 82.56 175 ALA A CA 1
ATOM 1372 C C . ALA A 1 175 ? -12.473 12.516 8.144 1.00 82.56 175 ALA A C 1
ATOM 1374 O O . ALA A 1 175 ? -11.542 13.244 7.796 1.00 82.56 175 ALA A O 1
ATOM 1375 N N . TYR A 1 176 ? -12.761 12.278 9.426 1.00 81.44 176 TYR A N 1
ATOM 1376 C CA . TYR A 1 176 ? -12.000 12.800 10.561 1.00 81.44 176 TYR A CA 1
ATOM 1377 C C . TYR A 1 176 ? -10.575 12.257 10.592 1.00 81.44 176 TYR A C 1
ATOM 1379 O O . TYR A 1 176 ? -9.615 13.028 10.647 1.00 81.44 176 TYR A O 1
ATOM 1387 N N . ILE A 1 177 ? -10.422 10.938 10.476 1.00 79.00 177 ILE A N 1
ATOM 1388 C CA . ILE A 1 177 ? -9.105 10.297 10.457 1.00 79.00 177 ILE A CA 1
ATOM 1389 C C . ILE A 1 177 ? -8.310 10.765 9.235 1.00 79.00 177 ILE A C 1
ATOM 1391 O O . ILE A 1 177 ? -7.141 11.122 9.368 1.00 79.00 177 ILE A O 1
ATOM 1395 N N . LYS A 1 178 ? -8.943 10.881 8.059 1.00 77.94 178 LYS A N 1
ATOM 1396 C CA . LYS A 1 178 ? -8.310 11.468 6.862 1.00 77.94 178 LYS A CA 1
ATOM 1397 C C . LYS A 1 178 ? -7.972 12.953 7.026 1.00 77.94 178 LYS A C 1
ATOM 1399 O O . LYS A 1 178 ? -7.011 13.430 6.430 1.00 77.94 178 LYS A O 1
ATOM 1404 N N . ALA A 1 179 ? -8.737 13.714 7.807 1.00 76.50 179 ALA A N 1
ATOM 1405 C CA . ALA A 1 179 ? -8.430 15.115 8.092 1.00 76.50 179 ALA A CA 1
ATOM 1406 C C . ALA A 1 179 ? -7.215 15.261 9.024 1.00 76.50 179 ALA A C 1
ATOM 1408 O O . ALA A 1 179 ? -6.401 16.162 8.816 1.00 76.50 179 ALA A O 1
ATOM 1409 N N . LEU A 1 180 ? -7.088 14.377 10.017 1.00 73.12 180 LEU A N 1
ATOM 1410 C CA . LEU A 1 180 ? -5.980 14.329 10.978 1.00 73.12 180 LEU A CA 1
ATOM 1411 C C . LEU A 1 180 ? -4.699 13.755 10.395 1.00 73.12 180 LEU A C 1
ATOM 1413 O O . LEU A 1 180 ? -3.603 14.234 10.695 1.00 73.12 180 LEU A O 1
ATOM 1417 N N . SER A 1 181 ? -4.840 12.734 9.557 1.00 65.25 181 SER A N 1
ATOM 1418 C CA . SER A 1 181 ? -3.740 12.117 8.848 1.00 65.25 181 SER A CA 1
ATOM 1419 C C . SER A 1 181 ? -3.089 13.172 7.950 1.00 65.25 181 SER A C 1
ATOM 1421 O O . SER A 1 181 ? -3.513 13.432 6.829 1.00 65.25 181 SER A O 1
ATOM 1423 N N . ARG A 1 182 ? -1.997 13.782 8.429 1.00 54.31 182 ARG A N 1
ATOM 1424 C CA . ARG A 1 182 ? -0.982 14.433 7.582 1.00 54.31 182 ARG A CA 1
ATOM 1425 C C . ARG A 1 182 ? -0.180 13.389 6.793 1.00 54.31 182 ARG A C 1
ATOM 1427 O O . ARG A 1 182 ? 0.950 13.675 6.406 1.00 54.31 182 ARG A O 1
ATOM 1434 N N . SER A 1 183 ? -0.689 12.163 6.629 1.00 45.91 183 SER A N 1
ATOM 1435 C CA . SER A 1 183 ? 0.050 11.140 5.912 1.00 45.91 183 SER A CA 1
ATOM 1436 C C . SER A 1 183 ? 0.366 11.667 4.523 1.00 45.91 183 SER A C 1
ATOM 1438 O O . SER A 1 183 ? -0.506 12.098 3.771 1.00 45.91 183 SER A O 1
ATOM 1440 N N . THR A 1 184 ? 1.649 11.593 4.211 1.00 44.00 184 THR A N 1
ATOM 1441 C CA . THR A 1 184 ? 2.287 11.743 2.908 1.00 44.00 184 THR A CA 1
ATOM 1442 C C . THR A 1 184 ? 1.735 10.782 1.847 1.00 44.00 184 THR A C 1
ATOM 1444 O O . THR A 1 184 ? 2.405 10.564 0.858 1.00 44.00 184 THR A O 1
ATOM 1447 N N . SER A 1 185 ? 0.559 10.179 2.040 1.00 47.47 185 SER A N 1
ATOM 1448 C CA . SER A 1 185 ? -0.116 9.253 1.125 1.00 47.47 185 SER A CA 1
ATOM 1449 C C . SER A 1 185 ? -1.458 9.782 0.604 1.00 47.47 185 SER A C 1
ATOM 1451 O O . SER A 1 185 ? -2.051 9.145 -0.257 1.00 47.47 185 SER A O 1
ATOM 1453 N N . ASP A 1 186 ? -1.903 10.978 1.021 1.00 50.94 186 ASP A N 1
ATOM 1454 C CA . ASP A 1 186 ? -3.037 11.704 0.409 1.00 50.94 186 ASP A CA 1
ATOM 1455 C C . ASP A 1 186 ? -2.635 12.276 -0.979 1.00 50.94 186 ASP A C 1
ATOM 1457 O O . ASP A 1 186 ? -3.032 13.373 -1.380 1.00 50.94 186 ASP A O 1
ATOM 1461 N N . PHE A 1 187 ? -1.781 11.559 -1.714 1.00 60.56 187 PHE A N 1
ATOM 1462 C CA . PHE A 1 187 ? -1.549 11.819 -3.123 1.00 60.56 187 PHE A CA 1
ATOM 1463 C C . PHE A 1 187 ? -2.800 11.381 -3.875 1.00 60.56 187 PHE A C 1
ATOM 1465 O O . PHE A 1 187 ? -3.306 10.288 -3.611 1.00 60.56 187 PHE A O 1
ATOM 1472 N N . PRO A 1 188 ? -3.330 12.197 -4.799 1.00 63.97 188 PRO A N 1
ATOM 1473 C CA . PRO A 1 188 ? -4.446 11.748 -5.603 1.00 63.97 188 PRO A CA 1
ATOM 1474 C C . PRO A 1 188 ? -3.997 10.513 -6.384 1.00 63.97 188 PRO A C 1
ATOM 1476 O O . PRO A 1 188 ? -3.073 10.572 -7.195 1.00 63.97 188 PRO A O 1
ATOM 1479 N N . THR A 1 189 ? -4.627 9.388 -6.071 1.00 69.00 189 THR A N 1
ATOM 1480 C CA . THR A 1 189 ? -4.480 8.116 -6.762 1.00 69.00 189 THR A CA 1
ATOM 1481 C C . THR A 1 189 ? -5.541 8.023 -7.838 1.00 69.00 189 THR A C 1
ATOM 1483 O O . THR A 1 189 ? -6.734 8.191 -7.576 1.00 69.00 189 THR A O 1
ATOM 1486 N N . ILE A 1 190 ? -5.108 7.735 -9.058 1.00 77.81 190 ILE A N 1
ATOM 1487 C CA . ILE A 1 190 ? -6.004 7.334 -10.137 1.00 77.81 190 ILE A CA 1
ATOM 1488 C C . ILE A 1 190 ? -5.856 5.827 -10.286 1.00 77.81 190 ILE A C 1
ATOM 1490 O O . ILE A 1 190 ? -4.814 5.351 -10.735 1.00 77.81 190 ILE A O 1
ATOM 1494 N N . ILE A 1 191 ? -6.889 5.084 -9.888 1.00 79.50 191 ILE A N 1
ATOM 1495 C CA . ILE A 1 191 ? -6.969 3.640 -10.124 1.00 79.50 191 ILE A CA 1
ATOM 1496 C C . ILE A 1 191 ? -7.254 3.454 -11.613 1.00 79.50 191 ILE A C 1
ATOM 1498 O O . ILE A 1 191 ? -8.254 3.964 -12.118 1.00 79.50 191 ILE A O 1
ATOM 1502 N N . LEU A 1 192 ? -6.361 2.764 -12.321 1.00 81.38 192 LEU A N 1
ATOM 1503 C CA . LEU A 1 192 ? -6.503 2.538 -13.756 1.00 81.38 192 LEU A CA 1
ATOM 1504 C C . LEU A 1 192 ? -7.336 1.285 -14.026 1.00 81.38 192 LEU A C 1
ATOM 1506 O O . LEU A 1 192 ? -8.329 1.348 -14.745 1.00 81.38 192 LEU A O 1
ATOM 1510 N N . PHE A 1 193 ? -6.936 0.143 -13.462 1.00 84.62 193 PHE A N 1
ATOM 1511 C CA . PHE A 1 193 ? -7.632 -1.130 -13.652 1.00 84.62 193 PHE A CA 1
ATOM 1512 C C . PHE A 1 193 ? -7.233 -2.168 -12.594 1.00 84.62 193 PHE A C 1
ATOM 1514 O O . PHE A 1 193 ? -6.235 -2.020 -11.888 1.00 84.62 193 PHE A O 1
ATOM 1521 N N . ASN A 1 194 ? -8.009 -3.254 -12.523 1.00 85.31 194 ASN A N 1
ATOM 1522 C CA . ASN A 1 194 ? -7.711 -4.414 -11.688 1.00 85.31 194 ASN A CA 1
ATOM 1523 C C . ASN A 1 194 ? -6.833 -5.424 -12.465 1.00 85.31 194 ASN A C 1
ATOM 1525 O O . ASN A 1 194 ? -7.303 -6.002 -13.455 1.00 85.31 194 ASN A O 1
ATOM 1529 N N . PRO A 1 195 ? -5.579 -5.677 -12.040 1.00 86.12 195 PRO A N 1
ATOM 1530 C CA . PRO A 1 195 ? -4.642 -6.519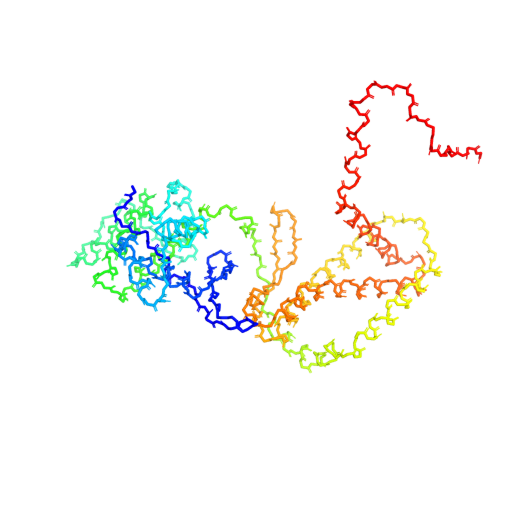 -12.780 1.00 86.12 195 PRO A CA 1
ATOM 1531 C C . PRO A 1 195 ? -4.783 -8.017 -12.488 1.00 86.12 195 PRO A C 1
ATOM 1533 O O . PRO A 1 195 ? -4.086 -8.813 -13.114 1.00 86.12 195 PRO A O 1
ATOM 1536 N N . THR A 1 196 ? -5.665 -8.446 -11.577 1.00 85.31 196 THR A N 1
ATOM 1537 C CA . THR A 1 196 ? -5.701 -9.836 -11.086 1.00 85.31 196 THR A CA 1
ATOM 1538 C C . THR A 1 196 ? -5.815 -10.858 -12.224 1.00 85.31 196 THR A C 1
ATOM 1540 O O . THR A 1 196 ? -5.196 -11.918 -12.174 1.00 85.31 196 THR A O 1
ATOM 1543 N N . ARG A 1 197 ? -6.585 -10.560 -13.282 1.00 85.00 197 ARG A N 1
ATOM 1544 C CA . ARG A 1 197 ? -6.730 -11.466 -14.439 1.00 85.00 197 ARG A CA 1
ATOM 1545 C C . ARG A 1 197 ? -5.437 -11.594 -15.243 1.00 85.00 197 ARG A C 1
ATOM 1547 O O . ARG A 1 197 ? -5.068 -12.707 -15.612 1.00 85.00 197 ARG A O 1
ATOM 1554 N N . LEU A 1 198 ? -4.762 -10.471 -15.486 1.00 86.31 198 LEU A N 1
ATOM 1555 C CA . LEU A 1 198 ? -3.483 -10.427 -16.190 1.00 86.31 198 LEU A CA 1
ATOM 1556 C C . LEU A 1 198 ? -2.412 -11.176 -15.395 1.00 86.31 198 LEU A C 1
ATOM 1558 O O . LEU A 1 198 ? -1.734 -12.037 -15.944 1.00 86.31 198 LEU A O 1
ATOM 1562 N N . LEU A 1 199 ? -2.313 -10.905 -14.093 1.00 86.94 199 LEU A N 1
ATOM 1563 C CA . LEU A 1 199 ? -1.333 -11.551 -13.221 1.00 86.94 199 LEU A CA 1
ATOM 1564 C C . LEU A 1 199 ? -1.561 -13.060 -13.142 1.00 86.94 199 LEU A C 1
ATOM 1566 O O . LEU A 1 199 ? -0.606 -13.816 -13.249 1.00 86.94 199 LEU A O 1
ATOM 1570 N N . ARG A 1 200 ? -2.816 -13.513 -13.067 1.00 87.50 200 ARG A N 1
ATOM 1571 C CA . ARG A 1 200 ? -3.150 -14.945 -13.091 1.00 87.50 200 ARG A CA 1
ATOM 1572 C C . ARG A 1 200 ? -2.771 -15.616 -14.412 1.00 87.50 200 ARG A C 1
ATOM 1574 O O . ARG A 1 200 ? -2.341 -16.767 -14.418 1.00 87.50 200 ARG A O 1
ATOM 1581 N N . PHE A 1 201 ? -2.961 -14.926 -15.536 1.00 88.19 201 PHE A N 1
ATOM 1582 C CA . PHE A 1 201 ? -2.543 -15.426 -16.847 1.00 88.19 201 PHE A CA 1
ATOM 1583 C C . PHE A 1 201 ? -1.016 -15.536 -16.940 1.00 88.19 201 PHE A C 1
ATOM 1585 O O . PHE A 1 201 ? -0.496 -16.583 -17.333 1.00 88.19 201 PHE A O 1
ATOM 1592 N N . LEU A 1 202 ? -0.300 -14.487 -16.526 1.00 88.31 202 LEU A N 1
ATOM 1593 C CA . LEU A 1 202 ? 1.160 -14.482 -16.479 1.00 88.31 202 LEU A CA 1
ATOM 1594 C C . LEU A 1 202 ? 1.683 -15.571 -15.540 1.00 88.31 202 LEU A C 1
ATOM 1596 O O . LEU A 1 202 ? 2.613 -16.285 -15.892 1.00 88.31 202 LEU A O 1
ATOM 1600 N N . ASP A 1 203 ? 1.057 -15.761 -14.383 1.00 87.62 203 ASP A N 1
ATOM 1601 C CA . ASP A 1 203 ? 1.530 -16.708 -13.376 1.00 87.62 203 ASP A CA 1
ATOM 1602 C C . ASP A 1 203 ? 1.429 -18.152 -13.878 1.00 87.62 203 ASP A C 1
ATOM 1604 O O . ASP A 1 203 ? 2.377 -18.935 -13.795 1.00 87.62 203 ASP A O 1
ATOM 1608 N N . ARG A 1 204 ? 0.319 -18.473 -14.549 1.00 85.88 204 ARG A N 1
ATOM 1609 C CA . ARG A 1 204 ? 0.137 -19.770 -15.209 1.00 85.88 204 ARG A CA 1
ATOM 1610 C C . ARG A 1 204 ? 1.123 -20.007 -16.351 1.00 85.88 204 ARG A C 1
ATOM 1612 O O . ARG A 1 204 ? 1.529 -21.147 -16.554 1.00 85.88 204 ARG A O 1
ATOM 1619 N N . THR A 1 205 ? 1.474 -18.960 -17.097 1.00 85.25 205 THR A N 1
ATOM 1620 C CA . THR A 1 205 ? 2.282 -19.084 -18.321 1.00 85.25 205 THR A CA 1
ATOM 1621 C C . THR A 1 205 ? 3.779 -19.083 -18.018 1.00 85.25 205 THR A C 1
ATOM 1623 O O . THR A 1 205 ? 4.504 -19.966 -18.464 1.00 85.25 205 THR A O 1
ATOM 1626 N N . ILE A 1 206 ? 4.243 -18.096 -17.250 1.00 86.75 206 ILE A N 1
ATOM 1627 C CA . ILE A 1 206 ? 5.665 -17.832 -17.000 1.00 86.75 206 ILE A CA 1
ATOM 1628 C C . ILE A 1 206 ? 6.055 -17.937 -15.524 1.00 86.75 206 ILE A C 1
ATOM 1630 O O . ILE A 1 206 ? 7.247 -17.980 -15.236 1.00 86.75 206 ILE A O 1
ATOM 1634 N N . GLY A 1 207 ? 5.107 -18.033 -14.584 1.00 80.06 207 GLY A N 1
ATOM 1635 C CA . GLY A 1 207 ? 5.407 -18.068 -13.145 1.00 80.06 207 GLY A CA 1
ATOM 1636 C C . GLY A 1 207 ? 6.358 -19.202 -12.773 1.00 80.06 207 GLY A C 1
ATOM 1637 O O . GLY A 1 207 ? 7.421 -18.968 -12.200 1.00 80.06 207 GLY A O 1
ATOM 1638 N N . LYS A 1 208 ? 6.070 -20.428 -13.223 1.00 83.00 208 LYS A N 1
ATOM 1639 C CA . LYS A 1 208 ? 6.957 -21.578 -12.975 1.00 83.00 208 LYS A CA 1
ATOM 1640 C C . LYS A 1 208 ? 8.360 -21.397 -13.549 1.00 83.00 208 LYS A C 1
ATOM 1642 O O . LYS A 1 208 ? 9.294 -21.936 -12.974 1.00 83.00 208 LYS A O 1
ATOM 1647 N N . LEU A 1 209 ? 8.511 -20.674 -14.661 1.00 84.81 209 LEU A N 1
ATOM 1648 C CA . LEU A 1 209 ? 9.808 -20.420 -15.286 1.00 84.81 209 LEU A CA 1
ATOM 1649 C C . LEU A 1 209 ? 10.589 -19.356 -14.509 1.00 84.81 209 LEU A C 1
ATOM 1651 O O . LEU A 1 209 ? 11.741 -19.587 -14.161 1.00 84.81 209 LEU A O 1
ATOM 1655 N N . VAL A 1 210 ? 9.949 -18.222 -14.213 1.00 83.94 210 VAL A N 1
ATOM 1656 C CA . VAL A 1 210 ? 10.557 -17.048 -13.565 1.00 83.94 210 VAL A CA 1
ATOM 1657 C C . VAL A 1 210 ? 11.044 -17.369 -12.151 1.00 83.94 210 VAL A C 1
ATOM 1659 O O . VAL A 1 210 ? 12.125 -16.933 -11.764 1.00 83.94 210 VAL A O 1
ATOM 1662 N N . PHE A 1 211 ? 10.290 -18.164 -11.389 1.00 83.25 211 PHE A N 1
ATOM 1663 C CA . PHE A 1 211 ? 10.658 -18.543 -10.019 1.00 83.25 211 PHE A CA 1
ATOM 1664 C C . PHE A 1 211 ? 11.515 -19.822 -9.944 1.00 83.25 211 PHE A C 1
ATOM 1666 O O . PHE A 1 211 ? 11.868 -20.277 -8.854 1.00 83.25 211 PHE A O 1
ATOM 1673 N N . HIS A 1 212 ? 11.901 -20.405 -11.086 1.00 88.50 212 HIS A N 1
ATOM 1674 C CA . HIS A 1 212 ? 12.777 -21.575 -11.121 1.00 88.50 212 HIS A CA 1
ATOM 1675 C C . HIS A 1 212 ? 14.252 -21.202 -10.911 1.00 88.50 212 HIS A C 1
ATOM 1677 O O . HIS A 1 212 ? 14.716 -20.145 -11.329 1.00 88.50 212 HIS A O 1
ATOM 1683 N N . ARG A 1 213 ? 15.057 -22.126 -10.366 1.00 88.00 213 ARG A N 1
ATOM 1684 C CA . ARG A 1 213 ? 16.514 -21.932 -10.173 1.00 88.00 213 ARG A CA 1
ATOM 1685 C C . ARG A 1 213 ? 17.258 -21.597 -11.471 1.00 88.00 213 ARG A C 1
ATOM 1687 O O . ARG A 1 213 ? 18.238 -20.861 -11.452 1.00 88.00 213 ARG A O 1
ATOM 1694 N N . LEU A 1 214 ? 16.768 -22.110 -12.599 1.00 88.69 214 LEU A N 1
ATOM 1695 C CA . LEU A 1 214 ? 17.331 -21.833 -13.924 1.00 88.69 214 LEU A CA 1
ATOM 1696 C C . LEU A 1 214 ? 17.162 -20.368 -14.347 1.00 88.69 214 LEU A C 1
ATOM 1698 O O . LEU A 1 214 ? 18.021 -19.860 -15.060 1.00 88.69 214 LEU A O 1
ATOM 1702 N N . ALA A 1 215 ? 16.122 -19.669 -13.880 1.00 87.94 215 ALA A N 1
ATOM 1703 C CA . ALA A 1 215 ? 15.954 -18.248 -14.173 1.00 87.94 215 ALA A CA 1
ATOM 1704 C C . ALA A 1 215 ? 17.082 -17.405 -13.568 1.00 87.94 215 ALA A C 1
ATOM 1706 O O . ALA A 1 215 ? 17.537 -16.456 -14.196 1.00 87.94 215 ALA A O 1
ATOM 1707 N N . TRP A 1 216 ? 17.598 -17.789 -12.397 1.00 88.88 216 TRP A N 1
ATOM 1708 C CA . TRP A 1 216 ? 18.741 -17.114 -11.780 1.00 88.88 216 TRP A CA 1
ATOM 1709 C C . TRP A 1 216 ? 20.039 -17.321 -12.562 1.00 88.88 216 TRP A C 1
ATOM 1711 O O . TRP A 1 216 ? 20.808 -16.377 -12.727 1.00 88.88 216 TRP A O 1
ATOM 1721 N N . LEU A 1 217 ? 20.262 -18.525 -13.098 1.00 92.19 217 LEU A N 1
ATOM 1722 C CA . LEU A 1 217 ? 21.397 -18.786 -13.989 1.00 92.19 217 LEU A CA 1
ATOM 1723 C C . LEU A 1 217 ? 21.262 -18.018 -15.310 1.00 92.19 217 LEU A C 1
ATOM 1725 O O . LEU A 1 217 ? 22.237 -17.439 -15.781 1.00 92.19 217 LEU A O 1
ATOM 1729 N N . ALA A 1 218 ? 20.054 -17.958 -15.875 1.00 92.00 218 ALA A N 1
ATOM 1730 C CA . ALA A 1 218 ? 19.775 -17.174 -17.074 1.00 92.00 218 ALA A CA 1
ATOM 1731 C C . ALA A 1 218 ? 19.981 -15.670 -16.833 1.00 92.00 218 ALA A C 1
ATOM 1733 O O . ALA A 1 218 ? 20.578 -14.998 -17.669 1.00 92.00 218 ALA A O 1
ATOM 1734 N N . LEU A 1 219 ? 19.557 -15.151 -15.675 1.00 93.06 219 LEU A N 1
ATOM 1735 C CA . LEU A 1 219 ? 19.796 -13.765 -15.278 1.00 93.06 219 LEU A CA 1
ATOM 1736 C C . LEU A 1 219 ? 21.293 -13.477 -15.138 1.00 93.06 219 LEU A C 1
ATOM 1738 O O . LEU A 1 219 ? 21.761 -12.465 -15.649 1.00 93.06 219 LEU A O 1
ATOM 1742 N N . LEU A 1 220 ? 22.056 -14.368 -14.500 1.00 94.81 220 LEU A N 1
ATOM 1743 C CA . LEU A 1 220 ? 23.509 -14.225 -14.382 1.00 94.81 220 LEU A CA 1
ATOM 1744 C C . LEU A 1 220 ? 24.188 -14.217 -15.761 1.00 94.81 220 LEU A C 1
ATOM 1746 O O . LEU A 1 220 ? 25.044 -13.372 -16.021 1.00 94.81 220 LEU A O 1
ATOM 1750 N N . GLY A 1 221 ? 23.771 -15.113 -16.660 1.00 95.75 221 GLY A N 1
ATOM 1751 C CA . GLY A 1 221 ? 24.241 -15.142 -18.045 1.00 95.75 221 GLY A CA 1
ATOM 1752 C C . GLY A 1 221 ? 23.892 -13.863 -18.809 1.00 95.75 221 GLY A C 1
ATOM 1753 O O . GLY A 1 221 ? 24.746 -13.308 -19.495 1.00 95.75 221 GLY A O 1
ATOM 1754 N N . LEU A 1 222 ? 22.672 -13.346 -18.636 1.00 95.81 222 LEU A N 1
ATOM 1755 C CA . LEU A 1 222 ? 22.222 -12.090 -19.236 1.00 95.81 222 LEU A CA 1
ATOM 1756 C C . LEU A 1 222 ? 23.028 -10.890 -18.718 1.00 95.81 222 LEU A C 1
ATOM 1758 O O . LEU A 1 222 ? 23.389 -10.020 -19.505 1.00 95.81 222 LEU A O 1
ATOM 1762 N N . VAL A 1 223 ? 23.350 -10.855 -17.423 1.00 95.25 223 VAL A N 1
ATOM 1763 C CA . VAL A 1 223 ? 24.224 -9.827 -16.839 1.00 95.25 223 VAL A CA 1
ATOM 1764 C C . VAL A 1 223 ? 25.630 -9.915 -17.433 1.00 95.25 223 VAL A C 1
ATOM 1766 O O . VAL A 1 223 ? 26.178 -8.894 -17.840 1.00 95.25 223 VAL A O 1
ATOM 1769 N N . GLY A 1 224 ? 26.202 -11.118 -17.547 1.00 95.00 224 GLY A N 1
ATOM 1770 C CA . GLY A 1 224 ? 27.503 -11.320 -18.194 1.00 95.00 224 GLY A CA 1
ATOM 1771 C C . GLY A 1 224 ? 27.513 -10.855 -19.655 1.00 95.00 224 GLY A C 1
ATOM 1772 O O . GLY A 1 224 ? 28.417 -10.127 -20.067 1.00 95.00 224 GLY A O 1
ATOM 1773 N N . LEU A 1 225 ? 26.467 -11.199 -20.413 1.00 95.88 225 LEU A N 1
ATOM 1774 C CA . LEU A 1 225 ? 26.278 -10.741 -21.790 1.00 95.88 225 LEU A CA 1
ATOM 1775 C C . LEU A 1 225 ? 26.151 -9.216 -21.865 1.00 95.88 225 LEU A C 1
ATOM 1777 O O . LEU A 1 225 ? 26.791 -8.592 -22.704 1.00 95.88 225 LEU A O 1
ATOM 1781 N N . ALA A 1 226 ? 25.379 -8.601 -20.971 1.00 93.62 226 ALA A N 1
ATOM 1782 C CA . ALA A 1 226 ? 25.225 -7.153 -20.922 1.00 93.62 226 ALA A CA 1
ATOM 1783 C C . ALA A 1 226 ? 26.543 -6.436 -20.600 1.00 93.62 226 ALA A C 1
ATOM 1785 O O . ALA A 1 226 ? 26.823 -5.404 -21.202 1.00 93.62 226 ALA A O 1
ATOM 1786 N N . ILE A 1 227 ? 27.375 -6.984 -19.706 1.00 93.50 227 ILE A N 1
ATOM 1787 C CA . ILE A 1 227 ? 28.717 -6.451 -19.414 1.00 93.50 227 ILE A CA 1
ATOM 1788 C C . ILE A 1 227 ? 29.613 -6.538 -20.655 1.00 93.50 227 ILE A C 1
ATOM 1790 O O . ILE A 1 227 ? 30.306 -5.574 -20.983 1.00 93.50 227 ILE A O 1
ATOM 1794 N N . TYR A 1 228 ? 29.575 -7.663 -21.374 1.00 94.25 228 TYR A N 1
ATOM 1795 C CA . TYR A 1 228 ? 30.305 -7.815 -22.630 1.00 94.25 228 TYR A CA 1
ATOM 1796 C C . TYR A 1 228 ? 29.833 -6.797 -23.679 1.00 94.25 228 TYR A C 1
ATOM 1798 O O . TYR A 1 228 ? 30.648 -6.025 -24.183 1.00 94.25 228 TYR A O 1
ATOM 1806 N N . CYS A 1 229 ? 28.523 -6.712 -23.930 1.00 92.69 229 CYS A N 1
ATOM 1807 C CA . CYS A 1 229 ? 27.909 -5.724 -24.821 1.00 92.69 229 CYS A CA 1
ATOM 1808 C C . CYS A 1 229 ? 28.292 -4.292 -24.429 1.00 92.69 229 CYS A C 1
ATOM 1810 O O . CYS A 1 229 ? 28.683 -3.499 -25.282 1.00 92.69 229 CYS A O 1
ATOM 1812 N N . TYR A 1 230 ? 28.266 -3.974 -23.134 1.00 89.31 230 TYR A N 1
ATOM 1813 C CA . TYR A 1 230 ? 28.689 -2.680 -22.615 1.00 89.31 230 TYR A CA 1
ATOM 1814 C C . TYR A 1 230 ? 30.146 -2.357 -22.973 1.00 89.31 230 TYR A C 1
ATOM 1816 O O . TYR A 1 230 ? 30.432 -1.219 -23.335 1.00 89.31 230 TYR A O 1
ATOM 1824 N N . SER A 1 231 ? 31.045 -3.345 -22.901 1.00 89.62 231 SER A N 1
ATOM 1825 C CA . SER A 1 231 ? 32.478 -3.159 -23.161 1.00 89.62 231 SER A CA 1
ATOM 1826 C C . SER A 1 231 ? 32.832 -2.933 -24.634 1.00 89.62 231 SER A C 1
ATOM 1828 O O . SER A 1 231 ? 33.822 -2.264 -24.918 1.00 89.62 231 SER A O 1
ATOM 1830 N N . ILE A 1 232 ? 32.030 -3.467 -25.561 1.00 89.56 232 ILE A N 1
ATOM 1831 C CA . ILE A 1 232 ? 32.278 -3.370 -27.010 1.00 89.56 232 ILE A CA 1
ATOM 1832 C C . ILE A 1 232 ? 31.524 -2.215 -27.681 1.00 89.56 232 ILE A C 1
ATOM 1834 O O . ILE A 1 232 ? 31.846 -1.847 -28.808 1.00 89.56 232 ILE A O 1
ATOM 1838 N N . THR A 1 233 ? 30.508 -1.659 -27.016 1.00 86.75 233 THR A N 1
ATOM 1839 C CA . THR A 1 233 ? 29.632 -0.637 -27.601 1.00 86.75 233 THR A CA 1
ATOM 1840 C C . THR A 1 233 ? 30.282 0.749 -27.511 1.00 86.75 233 THR A C 1
ATOM 1842 O O . THR A 1 233 ? 30.604 1.194 -26.407 1.00 86.75 233 THR A O 1
ATOM 1845 N N . PRO A 1 234 ? 30.467 1.471 -28.632 1.00 83.56 234 PRO A N 1
ATOM 1846 C CA . PRO A 1 234 ? 30.983 2.836 -28.609 1.00 83.56 234 PRO A CA 1
ATOM 1847 C C . PRO A 1 234 ? 29.896 3.825 -28.170 1.00 83.56 234 PRO A C 1
ATOM 1849 O O . PRO A 1 234 ? 28.821 3.871 -28.759 1.00 83.56 234 PRO A O 1
ATOM 1852 N N . TYR A 1 235 ? 30.175 4.669 -27.178 1.00 83.44 235 TYR A N 1
ATOM 1853 C CA . TYR A 1 235 ? 29.244 5.702 -26.702 1.00 83.44 235 TYR A CA 1
ATOM 1854 C C . TYR A 1 235 ? 29.654 7.075 -27.260 1.00 83.44 235 TYR A C 1
ATOM 1856 O O . TYR A 1 235 ? 30.488 7.740 -26.643 1.00 83.44 235 TYR A O 1
ATOM 1864 N N . PRO A 1 236 ? 29.154 7.481 -28.446 1.00 84.00 236 PRO A N 1
ATOM 1865 C CA . PRO A 1 236 ? 29.410 8.811 -28.993 1.00 84.00 236 PRO A CA 1
ATOM 1866 C C . PRO A 1 236 ? 28.736 9.898 -28.148 1.00 84.00 236 PRO A C 1
ATOM 1868 O O . PRO A 1 236 ? 27.875 9.603 -27.318 1.00 84.00 236 PRO A O 1
ATOM 1871 N N . ASP A 1 237 ? 29.093 11.158 -28.405 1.00 84.88 237 ASP A N 1
ATOM 1872 C CA . ASP A 1 237 ? 28.474 12.302 -27.739 1.00 84.88 237 ASP A CA 1
ATOM 1873 C C . ASP A 1 237 ? 26.946 12.261 -27.854 1.00 84.88 237 ASP A C 1
ATOM 1875 O O . ASP A 1 237 ? 26.375 12.018 -28.923 1.00 84.88 237 ASP A O 1
ATOM 1879 N N . LEU A 1 238 ? 26.290 12.492 -26.718 1.00 84.06 238 LEU A N 1
ATOM 1880 C CA . LEU A 1 238 ? 24.848 12.362 -26.591 1.00 84.06 238 LEU A CA 1
ATOM 1881 C C . LEU A 1 238 ? 24.143 13.467 -27.380 1.00 84.06 238 LEU A C 1
ATOM 1883 O O . LEU A 1 238 ? 24.216 14.645 -27.022 1.00 84.06 238 LEU A O 1
ATOM 1887 N N . HIS A 1 239 ? 23.401 13.081 -28.415 1.00 85.69 239 HIS A N 1
ATOM 1888 C CA . HIS A 1 239 ? 22.517 13.997 -29.122 1.00 85.69 239 HIS A CA 1
ATOM 1889 C C . HIS A 1 239 ? 21.137 14.003 -28.460 1.00 85.69 239 HIS A C 1
ATOM 1891 O O . HIS A 1 239 ? 20.457 12.979 -28.402 1.00 85.69 239 HIS A O 1
ATOM 1897 N N . VAL A 1 240 ? 20.714 15.165 -27.960 1.00 85.06 240 VAL A N 1
ATOM 1898 C CA . VAL A 1 240 ? 19.428 15.331 -27.270 1.00 85.06 240 VAL A CA 1
ATOM 1899 C C . VAL A 1 240 ? 18.470 16.119 -28.160 1.00 85.06 240 VAL A C 1
ATOM 1901 O O . VAL A 1 240 ? 18.316 17.331 -28.011 1.00 85.06 240 VAL A O 1
ATOM 1904 N N . GLY A 1 241 ? 17.845 15.427 -29.110 1.00 90.12 241 GLY A N 1
ATOM 1905 C CA . GLY A 1 241 ? 16.745 15.960 -29.910 1.00 90.12 241 GLY A CA 1
ATOM 1906 C C . GLY A 1 241 ? 15.374 15.648 -29.298 1.00 90.12 241 GLY A C 1
ATOM 1907 O O . GLY A 1 241 ? 15.239 14.905 -28.322 1.00 90.12 241 GLY A O 1
ATOM 1908 N N . ALA A 1 242 ? 14.320 16.245 -29.861 1.00 91.19 242 ALA A N 1
ATOM 1909 C CA . ALA A 1 242 ? 12.958 16.078 -29.348 1.00 91.19 242 ALA A CA 1
ATOM 1910 C C . ALA A 1 242 ? 12.460 14.626 -29.466 1.00 91.19 242 ALA A C 1
ATOM 1912 O O . ALA A 1 242 ? 11.791 14.127 -28.562 1.00 91.19 242 ALA A O 1
ATOM 1913 N N . VAL A 1 243 ? 12.803 13.939 -30.560 1.00 91.25 243 VAL A N 1
ATOM 1914 C CA . VAL A 1 243 ? 12.380 12.553 -30.810 1.00 91.25 243 VAL A CA 1
ATOM 1915 C C . VAL A 1 243 ? 13.044 11.608 -29.809 1.00 91.25 243 VAL A C 1
ATOM 1917 O O . VAL A 1 243 ? 12.370 10.780 -29.202 1.00 91.25 243 VAL A O 1
ATOM 1920 N N . GLU A 1 244 ? 14.344 11.772 -29.579 1.00 90.00 244 GLU A N 1
ATOM 1921 C CA . GLU A 1 244 ? 15.146 10.982 -28.644 1.00 90.00 244 GLU A CA 1
ATOM 1922 C C . GLU A 1 244 ? 14.622 11.133 -27.214 1.00 90.00 244 GLU A C 1
ATOM 1924 O O . GLU A 1 244 ? 14.466 10.143 -26.499 1.00 90.00 244 GLU A O 1
ATOM 1929 N N . VAL A 1 245 ? 14.281 12.362 -26.810 1.00 90.81 245 VAL A N 1
ATOM 1930 C CA . VAL A 1 245 ? 13.685 12.643 -25.497 1.00 90.81 245 VAL A CA 1
ATOM 1931 C C . VAL A 1 245 ? 12.318 11.976 -25.355 1.00 90.81 245 VAL A C 1
ATOM 1933 O O . VAL A 1 245 ? 12.062 11.336 -24.336 1.00 90.81 245 VAL A O 1
ATOM 1936 N N . VAL A 1 246 ? 11.443 12.077 -26.361 1.00 92.94 246 VAL A N 1
ATOM 1937 C CA . VAL A 1 246 ? 10.118 11.432 -26.321 1.00 92.94 246 VAL A CA 1
ATOM 1938 C C . VAL A 1 246 ? 10.257 9.914 -26.214 1.00 92.94 246 VAL A C 1
ATOM 1940 O O . VAL A 1 246 ? 9.615 9.303 -25.360 1.00 92.94 246 VAL A O 1
ATOM 1943 N N . VAL A 1 247 ? 11.133 9.303 -27.016 1.00 91.88 247 VAL A N 1
ATOM 1944 C CA . VAL A 1 247 ? 11.407 7.859 -26.951 1.00 91.88 247 VAL A CA 1
ATOM 1945 C C . VAL A 1 247 ? 11.953 7.471 -25.574 1.00 91.88 247 VAL A C 1
ATOM 1947 O O . VAL A 1 247 ? 11.479 6.498 -24.984 1.00 91.88 247 VAL A O 1
ATOM 1950 N N . ALA A 1 248 ? 12.886 8.247 -25.016 1.00 91.12 248 ALA A N 1
ATOM 1951 C CA . ALA A 1 248 ? 13.445 7.991 -23.692 1.00 91.12 248 ALA A CA 1
ATOM 1952 C C . ALA A 1 248 ? 12.383 8.069 -22.583 1.00 91.12 248 ALA A C 1
ATOM 1954 O O . ALA A 1 248 ? 12.349 7.203 -21.706 1.00 91.12 248 ALA A O 1
ATOM 1955 N N . ILE A 1 249 ? 11.486 9.060 -22.637 1.00 90.69 249 ILE A N 1
ATOM 1956 C CA . ILE A 1 249 ? 10.370 9.204 -21.691 1.00 90.69 249 ILE A CA 1
ATOM 1957 C C . ILE A 1 249 ? 9.426 8.005 -21.792 1.00 90.69 249 ILE A C 1
ATOM 1959 O O . ILE A 1 249 ? 9.097 7.412 -20.767 1.00 90.69 249 ILE A O 1
ATOM 1963 N N . VAL A 1 250 ? 9.017 7.614 -23.003 1.00 91.75 250 VAL A N 1
ATOM 1964 C CA . VAL A 1 250 ? 8.099 6.482 -23.211 1.00 91.75 250 VAL A CA 1
ATOM 1965 C C . VAL A 1 250 ? 8.699 5.180 -22.678 1.00 91.75 250 VAL A C 1
ATOM 1967 O O . VAL A 1 250 ? 8.034 4.469 -21.925 1.00 91.75 250 VAL A O 1
ATOM 1970 N N . LEU A 1 251 ? 9.963 4.888 -23.000 1.00 91.62 251 LEU A N 1
ATOM 1971 C CA . LEU A 1 251 ? 10.653 3.691 -22.509 1.00 91.62 251 LEU A CA 1
ATOM 1972 C C . LEU A 1 251 ? 10.827 3.707 -20.984 1.00 91.62 251 LEU A C 1
ATOM 1974 O O . LEU A 1 251 ? 10.637 2.680 -20.335 1.00 91.62 251 LEU A O 1
ATOM 1978 N N . THR A 1 252 ? 11.132 4.869 -20.403 1.00 90.75 252 THR A N 1
ATOM 1979 C CA . THR A 1 252 ? 11.269 5.031 -18.947 1.00 90.75 252 THR A CA 1
ATOM 1980 C C . THR A 1 252 ? 9.931 4.845 -18.227 1.00 90.75 252 THR A C 1
ATOM 1982 O O . THR A 1 252 ? 9.863 4.160 -17.209 1.00 90.75 252 THR A O 1
ATOM 1985 N N . LEU A 1 253 ? 8.840 5.404 -18.757 1.00 89.25 253 LEU A N 1
ATOM 1986 C CA . LEU A 1 253 ? 7.500 5.211 -18.197 1.00 89.25 253 LEU A CA 1
ATOM 1987 C C . LEU A 1 253 ? 7.058 3.749 -18.303 1.00 89.25 253 LEU A C 1
ATOM 1989 O O . LEU A 1 253 ? 6.567 3.190 -17.323 1.00 89.25 253 LEU A O 1
ATOM 1993 N N . ALA A 1 254 ? 7.283 3.113 -19.457 1.00 90.81 254 ALA A N 1
ATOM 1994 C CA . ALA A 1 254 ? 7.005 1.693 -19.646 1.00 90.81 254 ALA A CA 1
ATOM 1995 C C . ALA A 1 254 ? 7.792 0.831 -18.645 1.00 90.81 254 ALA A C 1
ATOM 1997 O O . ALA A 1 254 ? 7.220 -0.065 -18.029 1.00 90.81 254 ALA A O 1
ATOM 1998 N N . HIS A 1 255 ? 9.071 1.143 -18.419 1.00 92.12 255 HIS A N 1
ATOM 1999 C CA . HIS A 1 255 ? 9.890 0.485 -17.406 1.00 92.12 255 HIS A CA 1
ATOM 2000 C C . HIS A 1 255 ? 9.294 0.598 -16.002 1.00 92.12 255 HIS A C 1
ATOM 2002 O O . HIS A 1 255 ? 9.159 -0.416 -15.326 1.00 92.12 255 HIS A O 1
ATOM 2008 N N . PHE A 1 256 ? 8.914 1.801 -15.560 1.00 90.00 256 PHE A N 1
ATOM 2009 C CA . PHE A 1 256 ? 8.333 1.980 -14.227 1.00 90.00 256 PHE A CA 1
ATOM 2010 C C . PHE A 1 256 ? 6.988 1.257 -14.075 1.00 90.00 256 PHE A C 1
ATOM 2012 O O . PHE A 1 256 ? 6.725 0.673 -13.030 1.00 90.00 256 PHE A O 1
ATOM 2019 N N . VAL A 1 257 ? 6.150 1.229 -15.116 1.00 89.44 257 VAL A N 1
ATOM 2020 C CA . VAL A 1 257 ? 4.902 0.444 -15.094 1.00 89.44 257 VAL A CA 1
ATOM 2021 C C . VAL A 1 257 ? 5.204 -1.047 -14.956 1.00 89.44 257 VAL A C 1
ATOM 2023 O O . VAL A 1 257 ? 4.581 -1.735 -14.148 1.00 89.44 257 VAL A O 1
ATOM 2026 N N . LEU A 1 258 ? 6.180 -1.549 -15.714 1.00 91.38 258 LEU A N 1
ATOM 2027 C CA . LEU A 1 258 ? 6.622 -2.934 -15.610 1.00 91.38 258 LEU A CA 1
ATOM 2028 C C . LEU A 1 258 ? 7.213 -3.230 -14.218 1.00 91.38 258 LEU A C 1
ATOM 2030 O O . LEU A 1 258 ? 6.929 -4.292 -13.672 1.00 91.38 258 LEU A O 1
ATOM 2034 N N . HIS A 1 259 ? 7.973 -2.304 -13.623 1.00 92.56 259 HIS A N 1
ATOM 2035 C CA . HIS A 1 259 ? 8.570 -2.428 -12.284 1.00 92.56 259 HIS A CA 1
ATOM 2036 C C . HIS A 1 259 ? 7.503 -2.676 -11.214 1.00 92.56 259 HIS A C 1
ATOM 2038 O O . HIS A 1 259 ? 7.577 -3.648 -10.461 1.00 92.56 259 HIS A O 1
ATOM 2044 N N . GLU A 1 260 ? 6.459 -1.850 -11.211 1.00 89.81 260 GLU A N 1
ATOM 2045 C CA . GLU A 1 260 ? 5.317 -2.000 -10.308 1.00 89.81 260 GLU A CA 1
ATOM 2046 C C . GLU A 1 260 ? 4.534 -3.291 -10.588 1.00 89.81 260 GLU A C 1
ATOM 2048 O O . GLU A 1 260 ? 4.149 -4.011 -9.664 1.00 89.81 260 GLU A O 1
ATOM 2053 N N . LEU A 1 261 ? 4.363 -3.652 -11.866 1.00 90.62 261 LEU A N 1
ATOM 2054 C CA . LEU A 1 261 ? 3.770 -4.934 -12.256 1.00 90.62 261 LEU A CA 1
ATOM 2055 C C . LEU A 1 261 ? 4.593 -6.131 -11.773 1.00 90.62 261 LEU A C 1
ATOM 2057 O O . LEU A 1 261 ? 3.999 -7.154 -11.450 1.00 90.62 261 LEU A O 1
ATOM 2061 N N . ALA A 1 262 ? 5.923 -6.037 -11.696 1.00 90.69 262 ALA A N 1
ATOM 2062 C CA . ALA A 1 262 ? 6.765 -7.114 -11.181 1.00 90.69 262 ALA A CA 1
ATOM 2063 C C . ALA A 1 262 ? 6.570 -7.319 -9.674 1.00 90.69 262 ALA A C 1
ATOM 2065 O O . ALA A 1 262 ? 6.479 -8.465 -9.229 1.00 90.69 262 ALA A O 1
ATOM 2066 N N . HIS A 1 263 ? 6.421 -6.239 -8.897 1.00 90.44 263 HIS A N 1
ATOM 2067 C CA . HIS A 1 263 ? 6.001 -6.337 -7.496 1.00 90.44 263 HIS A CA 1
ATOM 2068 C C . HIS A 1 263 ? 4.628 -7.012 -7.379 1.00 90.44 263 HIS A C 1
ATOM 2070 O O . HIS A 1 263 ? 4.474 -7.971 -6.619 1.00 90.44 263 HIS A O 1
ATOM 2076 N N . GLY A 1 264 ? 3.648 -6.568 -8.176 1.00 87.88 264 GLY A N 1
ATOM 2077 C CA . GLY A 1 264 ? 2.312 -7.166 -8.226 1.00 87.88 264 GLY A CA 1
ATOM 2078 C C . GLY A 1 264 ? 2.327 -8.645 -8.619 1.00 87.88 264 GLY A C 1
ATOM 2079 O O . GLY A 1 264 ? 1.671 -9.473 -7.994 1.00 87.88 264 GLY A O 1
ATOM 2080 N N . PHE A 1 265 ? 3.125 -9.005 -9.619 1.00 90.81 265 PHE A N 1
ATOM 2081 C CA . PHE A 1 265 ? 3.282 -10.373 -10.095 1.00 90.81 265 PHE A CA 1
ATOM 2082 C C . PHE A 1 265 ? 3.873 -11.291 -9.028 1.00 90.81 265 PHE A C 1
ATOM 2084 O O . PHE A 1 265 ? 3.309 -12.350 -8.760 1.00 90.81 265 PHE A O 1
ATOM 2091 N N . ALA A 1 266 ? 4.954 -10.866 -8.370 1.00 90.25 266 ALA A N 1
ATOM 2092 C CA . ALA A 1 266 ? 5.540 -11.620 -7.269 1.00 90.25 266 ALA A CA 1
ATOM 2093 C C . ALA A 1 266 ? 4.563 -11.759 -6.098 1.00 90.25 266 ALA A C 1
ATOM 2095 O O . ALA A 1 266 ? 4.419 -12.845 -5.542 1.00 90.25 266 ALA A O 1
ATOM 2096 N N . CYS A 1 267 ? 3.844 -10.688 -5.754 1.00 89.19 267 CYS A N 1
ATOM 2097 C CA . CYS A 1 267 ? 2.836 -10.735 -4.703 1.00 89.19 267 CYS A CA 1
ATOM 2098 C C . CYS A 1 267 ? 1.720 -11.731 -5.052 1.00 89.19 267 CYS A C 1
ATOM 2100 O O . CYS A 1 267 ? 1.374 -12.568 -4.224 1.00 89.19 267 CYS A O 1
ATOM 2102 N N . HIS A 1 268 ? 1.222 -11.721 -6.291 1.00 89.31 268 HIS A N 1
ATOM 2103 C CA . HIS A 1 268 ? 0.200 -12.664 -6.744 1.00 89.31 268 HIS A CA 1
ATOM 2104 C C . HIS A 1 268 ? 0.683 -14.121 -6.741 1.00 89.31 268 HIS A C 1
ATOM 2106 O O . HIS A 1 268 ? -0.050 -14.995 -6.284 1.00 89.31 268 HIS A O 1
ATOM 2112 N N . HIS A 1 269 ? 1.913 -14.378 -7.197 1.00 87.94 269 HIS A N 1
ATOM 2113 C CA . HIS A 1 269 ? 2.506 -15.720 -7.232 1.00 87.94 269 HIS A CA 1
ATOM 2114 C C . HIS A 1 269 ? 2.581 -16.360 -5.838 1.00 87.94 269 HIS A C 1
ATOM 2116 O O . HIS A 1 269 ? 2.275 -17.538 -5.672 1.00 87.94 269 HIS A O 1
ATOM 2122 N N . TYR A 1 270 ? 2.928 -15.572 -4.816 1.00 86.56 270 TYR A N 1
ATOM 2123 C CA . TYR A 1 270 ? 2.965 -16.032 -3.424 1.00 86.56 270 TYR A CA 1
ATOM 2124 C C . TYR A 1 270 ? 1.580 -16.091 -2.748 1.00 86.56 270 TYR A C 1
ATOM 2126 O O . TYR A 1 270 ? 1.489 -16.363 -1.555 1.00 86.56 270 TYR A O 1
ATOM 2134 N N . GLY A 1 271 ? 0.491 -15.860 -3.492 1.00 81.81 271 GLY A N 1
ATOM 2135 C CA . GLY A 1 271 ? -0.885 -15.943 -2.987 1.00 81.81 271 GLY A CA 1
ATOM 2136 C C . GLY A 1 271 ? -1.457 -14.626 -2.452 1.00 81.81 271 GLY A C 1
ATOM 2137 O O . GLY A 1 271 ? -2.518 -14.626 -1.832 1.00 81.81 271 GLY A O 1
ATOM 2138 N N . GLY A 1 272 ? -0.785 -13.499 -2.693 1.00 82.94 272 GLY A N 1
ATOM 2139 C CA . GLY A 1 272 ? -1.263 -12.163 -2.342 1.00 82.94 272 GLY A CA 1
ATOM 2140 C C . GLY A 1 272 ? -2.391 -11.659 -3.246 1.00 82.94 272 GLY A C 1
ATOM 2141 O O . GLY A 1 272 ? -2.464 -11.954 -4.445 1.00 82.94 272 GLY A O 1
ATOM 2142 N N . ALA A 1 273 ? -3.279 -10.856 -2.663 1.00 79.81 273 ALA A N 1
ATOM 2143 C CA . ALA A 1 273 ? -4.358 -10.193 -3.377 1.00 79.81 273 ALA A CA 1
ATOM 2144 C C . ALA A 1 273 ? -3.865 -8.863 -3.960 1.00 79.81 273 ALA A C 1
ATOM 2146 O O . ALA A 1 273 ? -3.702 -7.882 -3.244 1.00 79.81 273 ALA A O 1
ATOM 2147 N N . VAL A 1 274 ? -3.677 -8.827 -5.280 1.00 82.56 274 VAL A N 1
ATOM 2148 C CA . VAL A 1 274 ? -3.329 -7.607 -6.021 1.00 82.56 274 VAL A CA 1
ATOM 2149 C C . VAL A 1 274 ? -4.545 -7.155 -6.811 1.00 82.56 274 VAL A C 1
ATOM 2151 O O . VAL A 1 274 ? -4.925 -7.790 -7.802 1.00 82.56 274 VAL A O 1
ATOM 2154 N N . THR A 1 275 ? -5.181 -6.086 -6.342 1.00 75.31 275 THR A N 1
ATOM 2155 C CA . THR A 1 275 ? -6.499 -5.656 -6.833 1.00 75.31 275 THR A CA 1
ATOM 2156 C C . THR A 1 275 ? -6.467 -4.331 -7.583 1.00 75.31 275 THR A C 1
ATOM 2158 O O . THR A 1 275 ? -7.355 -4.091 -8.401 1.00 75.31 275 THR A O 1
ATOM 2161 N N . GLU A 1 276 ? -5.424 -3.520 -7.394 1.00 78.81 276 GLU A N 1
ATOM 2162 C CA . GLU A 1 276 ? -5.350 -2.163 -7.933 1.00 78.81 276 GLU A CA 1
ATOM 2163 C C . GLU A 1 276 ? -3.968 -1.866 -8.529 1.00 78.81 276 GLU A C 1
ATOM 2165 O O . GLU A 1 276 ? -2.936 -2.038 -7.879 1.00 78.81 276 GLU A O 1
ATOM 2170 N N . ILE A 1 277 ? -3.961 -1.386 -9.776 1.00 83.75 277 ILE A N 1
ATOM 2171 C CA . ILE A 1 277 ? -2.828 -0.682 -10.386 1.00 83.75 277 ILE A CA 1
ATOM 2172 C C . ILE A 1 277 ? -3.294 0.701 -10.808 1.00 83.75 277 ILE A C 1
ATOM 2174 O O . ILE A 1 277 ? -4.397 0.877 -11.336 1.00 83.75 277 ILE A O 1
ATOM 2178 N N . GLY A 1 278 ? -2.445 1.692 -10.577 1.00 83.75 278 GLY A N 1
ATOM 2179 C CA . GLY A 1 278 ? -2.793 3.079 -10.807 1.00 83.75 278 GLY A CA 1
ATOM 2180 C C . GLY A 1 278 ? -1.597 3.998 -10.964 1.00 83.75 278 GLY A C 1
ATOM 2181 O O . GLY A 1 278 ? -0.457 3.568 -11.126 1.00 83.75 278 GLY A O 1
ATOM 2182 N N . VAL A 1 279 ? -1.894 5.292 -10.911 1.00 83.19 279 VAL A N 1
ATOM 2183 C CA . VAL A 1 279 ? -0.903 6.366 -10.886 1.00 83.19 279 VAL A CA 1
ATOM 2184 C C . VAL A 1 279 ? -1.101 7.177 -9.614 1.00 83.19 279 VAL A C 1
ATOM 2186 O O . VAL A 1 279 ? -2.195 7.677 -9.345 1.00 83.19 279 VAL A O 1
ATOM 2189 N N . ILE A 1 280 ? -0.027 7.308 -8.843 1.00 80.94 280 ILE A N 1
ATOM 2190 C CA . ILE A 1 280 ? 0.096 8.200 -7.694 1.00 80.94 280 ILE A CA 1
ATOM 2191 C C . ILE A 1 280 ? 0.707 9.516 -8.167 1.00 80.94 280 ILE A C 1
ATOM 2193 O O . ILE A 1 280 ? 1.728 9.527 -8.851 1.00 80.94 280 ILE A O 1
ATOM 2197 N N . PHE A 1 281 ? 0.117 10.644 -7.777 1.00 76.12 281 PHE A N 1
ATOM 2198 C CA . PHE A 1 281 ? 0.676 11.965 -8.069 1.00 76.12 281 PHE A CA 1
ATOM 2199 C C . PHE A 1 281 ? 1.408 12.534 -6.859 1.00 76.12 281 PHE A C 1
ATOM 2201 O O . PHE A 1 281 ? 0.812 13.170 -5.984 1.00 76.12 281 PHE A O 1
ATOM 2208 N N . PHE A 1 282 ? 2.729 12.372 -6.846 1.00 68.94 282 PHE A N 1
ATOM 2209 C CA . PHE A 1 282 ? 3.576 12.998 -5.841 1.00 68.94 282 PHE A CA 1
ATOM 2210 C C . PHE A 1 282 ? 3.507 14.525 -5.975 1.00 68.94 282 PHE A C 1
ATOM 2212 O O . PHE A 1 282 ? 3.788 15.088 -7.038 1.00 68.94 282 PHE A O 1
ATOM 2219 N N . TYR A 1 283 ? 3.116 15.196 -4.887 1.00 65.75 283 TYR A N 1
ATOM 2220 C CA . TYR A 1 283 ? 2.968 16.656 -4.805 1.00 65.75 283 TYR A CA 1
ATOM 2221 C C . TYR A 1 283 ? 2.127 17.268 -5.944 1.00 65.75 283 TYR A C 1
ATOM 2223 O O . TYR A 1 283 ? 2.383 18.395 -6.353 1.00 65.75 283 TYR A O 1
ATOM 2231 N N . TYR A 1 284 ? 1.139 16.526 -6.464 1.00 66.44 284 TYR A N 1
ATOM 2232 C CA . TYR A 1 284 ? 0.247 16.920 -7.571 1.00 66.44 284 TYR A CA 1
ATOM 2233 C C . TYR A 1 284 ? 0.910 17.149 -8.942 1.00 66.44 284 TYR A C 1
ATOM 2235 O O . TYR A 1 284 ? 0.202 17.440 -9.901 1.00 66.44 284 TYR A O 1
ATOM 2243 N N . ILE A 1 285 ? 2.232 16.997 -9.069 1.00 68.44 285 ILE A N 1
ATOM 2244 C CA . ILE A 1 285 ? 2.969 17.349 -10.297 1.00 68.44 285 ILE A CA 1
ATOM 2245 C C . ILE A 1 285 ? 3.621 16.122 -10.941 1.00 68.44 285 ILE A C 1
ATOM 2247 O O . ILE A 1 285 ? 3.670 16.028 -12.164 1.00 68.44 285 ILE A O 1
ATOM 2251 N N . ARG A 1 286 ? 4.124 15.169 -10.145 1.00 71.25 286 ARG A N 1
ATOM 2252 C CA . ARG A 1 286 ? 4.880 14.024 -10.667 1.00 71.25 286 ARG A CA 1
ATOM 2253 C C . ARG A 1 286 ? 4.031 12.748 -10.637 1.00 71.25 286 ARG A C 1
ATOM 2255 O O . ARG A 1 286 ? 3.853 12.200 -9.547 1.00 71.25 286 ARG A O 1
ATOM 2262 N N . PRO A 1 287 ? 3.536 12.259 -11.788 1.00 78.69 287 PRO A N 1
ATOM 2263 C CA . PRO A 1 287 ? 2.899 10.954 -11.852 1.00 78.69 287 PRO A CA 1
ATOM 2264 C C . PRO A 1 287 ? 3.948 9.859 -11.646 1.00 78.69 287 PRO A C 1
ATOM 2266 O O . PRO A 1 287 ? 5.034 9.906 -12.223 1.00 78.69 287 PRO A O 1
ATOM 2269 N N . ALA A 1 288 ? 3.611 8.868 -10.836 1.00 79.06 288 ALA A N 1
ATOM 2270 C CA . ALA A 1 288 ? 4.372 7.644 -10.675 1.00 79.06 288 ALA A CA 1
ATOM 2271 C C . ALA A 1 288 ? 3.404 6.459 -10.709 1.00 79.06 288 ALA A C 1
ATOM 2273 O O . ALA A 1 288 ? 2.347 6.532 -10.075 1.00 79.06 288 ALA A O 1
ATOM 2274 N N . PRO A 1 289 ? 3.716 5.386 -11.449 1.00 84.62 289 PRO A N 1
ATOM 2275 C CA . PRO A 1 289 ? 2.908 4.181 -11.392 1.00 84.62 289 PRO A CA 1
ATOM 2276 C C . PRO A 1 289 ? 2.946 3.589 -9.980 1.00 84.62 289 PRO A C 1
ATOM 2278 O O . PRO A 1 289 ? 3.892 3.800 -9.224 1.00 84.62 289 PRO A O 1
ATOM 2281 N N . TYR A 1 290 ? 1.888 2.870 -9.633 1.00 83.81 290 TYR A N 1
ATOM 2282 C CA . TYR A 1 290 ? 1.734 2.197 -8.352 1.00 83.81 290 TYR A CA 1
ATOM 2283 C C . TYR A 1 290 ? 0.992 0.879 -8.548 1.00 83.81 290 TYR A C 1
ATOM 2285 O O . TYR A 1 290 ? 0.021 0.815 -9.310 1.00 83.81 290 TYR A O 1
ATOM 2293 N N . CYS A 1 291 ? 1.420 -0.149 -7.822 1.00 82.94 291 CYS A N 1
ATOM 2294 C CA . CYS A 1 291 ? 0.699 -1.406 -7.676 1.00 82.94 291 CYS A CA 1
ATOM 2295 C C . CYS A 1 291 ? 0.433 -1.692 -6.194 1.00 82.94 291 CYS A C 1
ATOM 2297 O O . CYS A 1 291 ? 1.368 -1.722 -5.389 1.00 82.94 291 CYS A O 1
ATOM 2299 N N . ASP A 1 292 ? -0.825 -1.966 -5.830 1.00 81.38 292 ASP A N 1
ATOM 2300 C CA . ASP A 1 292 ? -1.146 -2.367 -4.459 1.00 81.38 292 ASP A CA 1
ATOM 2301 C C . ASP A 1 292 ? -0.627 -3.778 -4.179 1.00 81.38 292 ASP A C 1
ATOM 2303 O O . ASP A 1 292 ? -1.187 -4.784 -4.614 1.00 81.38 292 ASP A O 1
ATOM 2307 N N . THR A 1 293 ? 0.483 -3.833 -3.450 1.00 82.88 293 THR A N 1
ATOM 2308 C CA . THR A 1 293 ? 1.117 -5.063 -2.966 1.00 82.88 293 THR A CA 1
ATOM 2309 C C . THR A 1 293 ? 1.014 -5.197 -1.456 1.00 82.88 293 THR A C 1
ATOM 2311 O O . THR A 1 293 ? 1.730 -5.985 -0.845 1.00 82.88 293 THR A O 1
ATOM 2314 N N . SER A 1 294 ? 0.095 -4.462 -0.828 1.00 77.50 294 SER A N 1
ATOM 2315 C CA . SER A 1 294 ? -0.021 -4.417 0.624 1.00 77.50 294 SER A CA 1
ATOM 2316 C C . SER A 1 294 ? -0.360 -5.771 1.264 1.00 77.50 294 SER A C 1
ATOM 2318 O O . SER A 1 294 ? 0.018 -6.026 2.408 1.00 77.50 294 SER A O 1
ATOM 2320 N N . SER A 1 295 ? -0.943 -6.710 0.511 1.00 78.94 295 SER A N 1
ATOM 2321 C CA . SER A 1 295 ? -1.111 -8.091 0.974 1.00 78.94 295 SER A CA 1
ATOM 2322 C C . SER A 1 295 ? 0.211 -8.813 1.263 1.00 78.94 295 SER A C 1
ATOM 2324 O O . SER A 1 295 ? 0.202 -9.795 1.999 1.00 78.94 295 SER A O 1
ATOM 2326 N N . SER A 1 296 ? 1.360 -8.339 0.756 1.00 83.19 296 SER A N 1
ATOM 2327 C CA . SER A 1 296 ? 2.662 -8.941 1.074 1.00 83.19 296 SER A CA 1
ATOM 2328 C C . SER A 1 296 ? 2.994 -8.864 2.563 1.00 83.19 296 SER A C 1
ATOM 2330 O O . SER A 1 296 ? 3.732 -9.704 3.069 1.00 83.19 296 SER A O 1
ATOM 2332 N N . TYR A 1 297 ? 2.450 -7.882 3.292 1.00 79.31 297 TYR A N 1
ATOM 2333 C CA . TYR A 1 297 ? 2.655 -7.768 4.739 1.00 79.31 297 TYR A CA 1
ATOM 2334 C C . TYR A 1 297 ? 2.030 -8.924 5.527 1.00 79.31 297 TYR A C 1
ATOM 2336 O O . TYR A 1 297 ? 2.468 -9.164 6.656 1.00 79.31 297 TYR A O 1
ATOM 2344 N N . LEU A 1 298 ? 1.067 -9.631 4.921 1.00 80.12 298 LEU A N 1
ATOM 2345 C CA . LEU A 1 298 ? 0.357 -10.776 5.488 1.00 80.12 298 LEU A CA 1
ATOM 2346 C C . LEU A 1 298 ? 1.028 -12.125 5.181 1.00 80.12 298 LEU A C 1
ATOM 2348 O O . LEU A 1 298 ? 0.512 -13.160 5.593 1.00 80.12 298 LEU A O 1
ATOM 2352 N N . PHE A 1 299 ? 2.134 -12.152 4.433 1.00 84.00 299 PHE A N 1
ATOM 2353 C CA . PHE A 1 299 ? 2.833 -13.407 4.154 1.00 84.00 299 PHE A CA 1
ATOM 2354 C C . PHE A 1 299 ? 3.538 -13.921 5.407 1.00 84.00 299 PHE A C 1
ATOM 2356 O O . PHE A 1 299 ? 4.243 -13.159 6.061 1.00 84.00 299 PHE A O 1
ATOM 2363 N N . LYS A 1 300 ? 3.416 -15.219 5.704 1.00 80.19 300 LYS A N 1
ATOM 2364 C CA . LYS A 1 300 ? 4.104 -15.838 6.850 1.00 80.19 300 LYS A CA 1
ATOM 2365 C C . LYS A 1 300 ? 5.620 -15.910 6.641 1.00 80.19 300 LYS A C 1
ATOM 2367 O O . LYS A 1 300 ? 6.395 -15.631 7.548 1.00 80.19 300 LYS A O 1
ATOM 2372 N N . ASP A 1 301 ? 6.048 -16.219 5.417 1.00 83.31 301 ASP A N 1
ATOM 2373 C CA . ASP A 1 301 ? 7.462 -16.380 5.085 1.00 83.31 301 ASP A CA 1
ATOM 2374 C C . ASP A 1 301 ? 8.138 -15.044 4.762 1.00 83.31 301 ASP A C 1
ATOM 2376 O O . ASP A 1 301 ? 7.858 -14.401 3.742 1.00 83.31 301 ASP A O 1
ATOM 2380 N N . ARG A 1 302 ? 9.152 -14.674 5.552 1.00 82.62 302 ARG A N 1
ATOM 2381 C CA . ARG A 1 302 ? 9.967 -13.471 5.311 1.00 82.62 302 ARG A CA 1
ATOM 2382 C C . ARG A 1 302 ? 10.655 -13.476 3.942 1.00 82.62 302 ARG A C 1
ATOM 2384 O O . ARG A 1 302 ? 10.822 -12.425 3.328 1.00 82.62 302 ARG A O 1
ATOM 2391 N N . ARG A 1 303 ? 11.018 -14.653 3.423 1.00 86.38 303 ARG A N 1
ATOM 2392 C CA . ARG A 1 303 ? 11.620 -14.794 2.084 1.00 86.38 303 ARG A CA 1
ATOM 2393 C C . ARG A 1 303 ? 10.662 -14.380 0.972 1.00 86.38 303 ARG A C 1
ATOM 2395 O O . ARG A 1 303 ? 11.099 -13.745 0.018 1.00 86.38 303 ARG A O 1
ATOM 2402 N N . GLN A 1 304 ? 9.374 -14.689 1.112 1.00 87.69 304 GLN A N 1
ATOM 2403 C CA . GLN A 1 304 ? 8.354 -14.285 0.144 1.00 87.69 304 GLN A CA 1
ATOM 2404 C C . GLN A 1 304 ? 8.149 -12.766 0.193 1.00 87.69 304 GLN A C 1
ATOM 2406 O O . GLN A 1 304 ? 8.108 -12.121 -0.851 1.00 87.69 304 GLN A O 1
ATOM 2411 N N . GLN A 1 305 ? 8.142 -12.172 1.394 1.00 85.50 305 GLN A N 1
ATOM 2412 C CA . GLN A 1 305 ? 8.077 -10.712 1.572 1.00 85.50 305 GLN A CA 1
ATOM 2413 C C . GLN A 1 305 ? 9.249 -9.996 0.888 1.00 85.50 305 GLN A C 1
ATOM 2415 O O . GLN A 1 305 ? 9.042 -9.059 0.117 1.00 85.50 305 GLN A O 1
ATOM 2420 N N . VAL A 1 306 ? 10.479 -10.461 1.132 1.00 87.19 306 VAL A N 1
ATOM 2421 C CA . VAL A 1 306 ? 11.683 -9.915 0.485 1.00 87.19 306 VAL A CA 1
ATOM 2422 C C . VAL A 1 306 ? 11.635 -10.147 -1.025 1.00 87.19 306 VAL A C 1
ATOM 2424 O O . VAL A 1 306 ? 11.974 -9.250 -1.791 1.00 87.19 306 VAL A O 1
ATOM 2427 N N . GLY A 1 307 ? 11.158 -11.312 -1.469 1.00 88.44 307 GLY A N 1
ATOM 2428 C CA . GLY A 1 307 ? 10.966 -11.619 -2.884 1.00 88.44 307 GLY A CA 1
ATOM 2429 C C . GLY A 1 307 ? 10.071 -10.599 -3.590 1.00 88.44 307 GLY A C 1
ATOM 2430 O O . GLY A 1 307 ? 10.441 -10.116 -4.657 1.00 88.44 307 GLY A O 1
ATOM 2431 N N . VAL A 1 308 ? 8.948 -10.206 -2.976 1.00 89.50 308 VAL A N 1
ATOM 2432 C CA . VAL A 1 308 ? 8.084 -9.139 -3.512 1.00 89.50 308 VAL A CA 1
ATOM 2433 C C . VAL A 1 308 ? 8.829 -7.812 -3.579 1.00 89.50 308 VAL A C 1
ATOM 2435 O O . VAL A 1 308 ? 8.795 -7.169 -4.621 1.00 89.50 308 VAL A O 1
ATOM 2438 N N . GLN A 1 309 ? 9.544 -7.415 -2.524 1.00 87.00 309 GLN A N 1
ATOM 2439 C CA . GLN A 1 309 ? 10.272 -6.137 -2.486 1.00 87.00 309 GLN A CA 1
ATOM 2440 C C . GLN A 1 309 ? 11.420 -6.055 -3.500 1.00 87.00 309 GLN A C 1
ATOM 2442 O O . GLN A 1 309 ? 11.735 -4.974 -3.985 1.00 87.00 309 GLN A O 1
ATOM 2447 N N . VAL A 1 310 ? 12.056 -7.178 -3.834 1.00 91.38 310 VAL A N 1
ATOM 2448 C CA . VAL A 1 310 ? 13.196 -7.211 -4.764 1.00 91.38 310 VAL A CA 1
ATOM 2449 C C . VAL A 1 310 ? 12.749 -7.450 -6.216 1.00 91.38 310 VAL A C 1
ATOM 2451 O O . VAL A 1 310 ? 13.510 -7.169 -7.140 1.00 91.38 310 VAL A O 1
ATOM 2454 N N . ALA A 1 311 ? 11.507 -7.890 -6.454 1.00 91.31 311 ALA A N 1
ATOM 2455 C CA . ALA A 1 311 ? 10.988 -8.190 -7.793 1.00 91.31 311 ALA A CA 1
ATOM 2456 C C . ALA A 1 311 ? 11.115 -7.017 -8.782 1.00 91.31 311 ALA A C 1
ATOM 2458 O O . ALA A 1 311 ? 11.600 -7.208 -9.899 1.00 91.31 311 ALA A O 1
ATOM 2459 N N . GLY A 1 312 ? 10.755 -5.800 -8.361 1.00 88.06 312 GLY A N 1
ATOM 2460 C CA . GLY A 1 312 ? 10.931 -4.594 -9.174 1.00 88.06 312 GLY A CA 1
ATOM 2461 C C . GLY A 1 312 ? 12.400 -4.328 -9.512 1.00 88.06 312 GLY A C 1
ATOM 2462 O O . GLY A 1 312 ? 12.737 -4.076 -10.666 1.00 88.06 312 GLY A O 1
ATOM 2463 N N . ALA A 1 313 ? 13.307 -4.474 -8.541 1.00 91.81 313 ALA A N 1
ATOM 2464 C CA . ALA A 1 313 ? 14.742 -4.293 -8.768 1.00 91.81 313 ALA A CA 1
ATOM 2465 C C . ALA A 1 313 ? 15.312 -5.322 -9.760 1.00 91.81 313 ALA A C 1
ATOM 2467 O O . ALA A 1 313 ? 16.082 -4.954 -10.647 1.00 91.81 313 ALA A O 1
ATOM 2468 N N . ILE A 1 314 ? 14.905 -6.592 -9.658 1.00 92.12 314 ILE A N 1
ATOM 2469 C CA . ILE A 1 314 ? 15.300 -7.643 -10.611 1.00 92.12 314 ILE A CA 1
ATOM 2470 C C . ILE A 1 314 ? 14.832 -7.280 -12.018 1.00 92.12 314 ILE A C 1
ATOM 2472 O O . ILE A 1 314 ? 15.621 -7.343 -12.960 1.00 92.12 314 ILE A O 1
ATOM 2476 N N . LEU A 1 315 ? 13.576 -6.853 -12.166 1.00 94.06 315 LEU A N 1
ATOM 2477 C CA . LEU A 1 315 ? 13.064 -6.416 -13.458 1.00 94.06 315 LEU A CA 1
ATOM 2478 C C . LEU A 1 315 ? 13.852 -5.220 -13.996 1.00 94.06 315 LEU A C 1
ATOM 2480 O O . LEU A 1 315 ? 14.159 -5.171 -15.187 1.00 94.06 315 LEU A O 1
ATOM 2484 N N . SER A 1 316 ? 14.227 -4.283 -13.126 1.00 92.94 316 SER A N 1
ATOM 2485 C CA . SER A 1 316 ? 15.027 -3.142 -13.543 1.00 92.94 316 SER A CA 1
ATOM 2486 C C . SER A 1 316 ? 16.418 -3.547 -14.027 1.00 92.94 316 SER A C 1
ATOM 2488 O O . SER A 1 316 ? 16.889 -3.017 -15.032 1.00 92.94 316 SER A O 1
ATOM 2490 N N . VAL A 1 317 ? 17.047 -4.534 -13.382 1.00 92.56 317 VAL A N 1
ATOM 2491 C CA . VAL A 1 317 ? 18.310 -5.124 -13.850 1.00 92.56 317 VAL A CA 1
ATOM 2492 C C . VAL A 1 317 ? 18.128 -5.794 -15.211 1.00 92.56 317 VAL A C 1
ATOM 2494 O O . VAL A 1 317 ? 18.928 -5.543 -16.112 1.00 92.56 317 VAL A O 1
ATOM 2497 N N . VAL A 1 318 ? 17.071 -6.592 -15.394 1.00 94.19 318 VAL A N 1
ATOM 2498 C CA . VAL A 1 318 ? 16.755 -7.226 -16.687 1.00 94.19 318 VAL A CA 1
ATOM 2499 C C . VAL A 1 318 ? 16.580 -6.169 -17.775 1.00 94.19 318 VAL A C 1
ATOM 2501 O O . VAL A 1 318 ? 17.178 -6.293 -18.840 1.00 94.19 318 VAL A O 1
ATOM 2504 N N . PHE A 1 319 ? 15.832 -5.100 -17.502 1.00 93.94 319 PHE A N 1
ATOM 2505 C CA . PHE A 1 319 ? 15.636 -3.999 -18.443 1.00 93.94 319 PHE A CA 1
ATOM 2506 C C . PHE A 1 319 ? 16.958 -3.332 -18.837 1.00 93.94 319 PHE A C 1
ATOM 2508 O O . PHE A 1 319 ? 17.218 -3.160 -20.025 1.00 93.94 319 PHE A O 1
ATOM 2515 N N . CYS A 1 320 ? 17.821 -3.008 -17.869 1.00 91.69 320 CYS A N 1
ATOM 2516 C CA . CYS A 1 320 ? 19.139 -2.440 -18.153 1.00 91.69 320 CYS A CA 1
ATOM 2517 C C . CYS A 1 320 ? 20.004 -3.392 -18.990 1.00 91.69 320 CYS A C 1
ATOM 2519 O O . CYS A 1 320 ? 20.660 -2.953 -19.933 1.00 91.69 320 CYS A O 1
ATOM 2521 N N . CYS A 1 321 ? 19.986 -4.694 -18.688 1.00 93.56 321 CYS A N 1
ATOM 2522 C CA . CYS A 1 321 ? 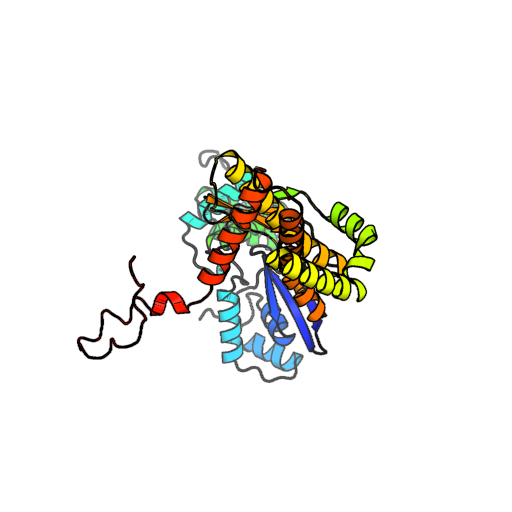20.738 -5.685 -19.455 1.00 93.56 321 CYS A CA 1
ATOM 2523 C C . CYS A 1 321 ? 20.245 -5.777 -20.902 1.00 93.56 321 CYS A C 1
ATOM 2525 O O . CYS A 1 321 ? 21.051 -5.733 -21.830 1.00 93.56 321 CYS A O 1
ATOM 2527 N N . LEU A 1 322 ? 18.927 -5.849 -21.102 1.00 94.06 322 LEU A N 1
ATOM 2528 C CA . LEU A 1 322 ? 18.321 -5.863 -22.433 1.00 94.06 322 LEU A CA 1
ATOM 2529 C C . LEU A 1 322 ? 18.615 -4.574 -23.203 1.00 94.06 322 LEU A C 1
ATOM 2531 O O . LEU A 1 322 ? 18.855 -4.635 -24.405 1.00 94.06 322 LEU A O 1
ATOM 2535 N N . LEU A 1 323 ? 18.656 -3.425 -22.524 1.00 91.94 323 LEU A N 1
ATOM 2536 C CA . LEU A 1 323 ? 19.022 -2.154 -23.143 1.00 91.94 323 LEU A CA 1
ATOM 2537 C C . LEU A 1 323 ? 20.481 -2.157 -23.624 1.00 91.94 323 LEU A C 1
ATOM 2539 O O . LEU A 1 323 ? 20.735 -1.736 -24.746 1.00 91.94 323 LEU A O 1
ATOM 2543 N N . PHE A 1 324 ? 21.432 -2.681 -22.841 1.00 91.06 324 PHE A N 1
ATOM 2544 C CA . PHE A 1 324 ? 22.828 -2.818 -23.288 1.00 91.06 324 PHE A CA 1
ATOM 2545 C C . PHE A 1 324 ? 22.977 -3.762 -24.481 1.00 91.06 324 PHE A C 1
ATOM 2547 O O . PHE A 1 324 ? 23.708 -3.449 -25.419 1.00 91.06 324 PHE A O 1
ATOM 2554 N N . VAL A 1 325 ? 22.270 -4.895 -24.470 1.00 92.88 325 VAL A N 1
ATOM 2555 C CA . VAL A 1 325 ? 22.256 -5.827 -25.608 1.00 92.88 325 VAL A CA 1
ATOM 2556 C C . VAL A 1 325 ? 21.660 -5.156 -26.845 1.00 92.88 325 VAL A C 1
ATOM 2558 O O . VAL A 1 325 ? 22.219 -5.269 -27.931 1.00 92.88 325 VAL A O 1
ATOM 2561 N N . LEU A 1 326 ? 20.563 -4.412 -26.684 1.00 91.81 326 LEU A N 1
ATOM 2562 C CA . LEU A 1 326 ? 19.931 -3.674 -27.773 1.00 91.81 326 LEU A CA 1
ATOM 2563 C C . LEU A 1 326 ? 20.888 -2.632 -28.368 1.00 91.81 326 LEU A C 1
ATOM 2565 O O . LEU A 1 326 ? 21.040 -2.573 -29.584 1.00 91.81 326 LEU A O 1
ATOM 2569 N N . LEU A 1 327 ? 21.572 -1.847 -27.531 1.00 90.12 327 LEU A N 1
ATOM 2570 C CA . LEU A 1 327 ? 22.545 -0.855 -27.996 1.00 90.12 327 LEU A CA 1
ATOM 2571 C C . LEU A 1 327 ? 23.716 -1.503 -28.747 1.00 90.12 327 LEU A C 1
ATOM 2573 O O . LEU A 1 327 ? 24.134 -0.964 -29.762 1.00 90.12 327 LEU A O 1
ATOM 2577 N N . ALA A 1 328 ? 24.187 -2.682 -28.338 1.00 89.75 328 ALA A N 1
ATOM 2578 C CA . ALA A 1 328 ? 25.265 -3.373 -29.050 1.00 89.75 328 ALA A CA 1
ATOM 2579 C C . ALA A 1 328 ? 24.892 -3.811 -30.481 1.00 89.75 328 ALA A C 1
ATOM 2581 O O . ALA A 1 328 ? 25.780 -4.034 -31.302 1.00 89.75 328 ALA A O 1
ATOM 2582 N N . VAL A 1 329 ? 23.597 -3.951 -30.783 1.00 90.81 329 VAL A N 1
ATOM 2583 C CA . VAL A 1 329 ? 23.098 -4.384 -32.102 1.00 90.81 329 VAL A CA 1
ATOM 2584 C C . VAL A 1 329 ? 22.626 -3.202 -32.957 1.00 90.81 329 VAL A C 1
ATOM 2586 O O . VAL A 1 329 ? 22.634 -3.280 -34.186 1.00 90.81 329 VAL A O 1
ATOM 2589 N N . LEU A 1 330 ? 22.197 -2.101 -32.335 1.00 90.62 330 LEU A N 1
ATOM 2590 C CA . LEU A 1 330 ? 21.658 -0.941 -33.041 1.00 90.62 330 LEU A CA 1
ATOM 2591 C C . LEU A 1 330 ? 22.751 -0.001 -33.559 1.00 90.62 330 LEU A C 1
ATOM 2593 O O . LEU A 1 330 ? 23.772 0.233 -32.919 1.00 90.62 330 LEU A O 1
ATOM 2597 N N . HIS A 1 331 ? 22.485 0.616 -34.711 1.00 84.44 331 HIS A N 1
ATOM 2598 C CA . HIS A 1 331 ? 23.377 1.625 -35.273 1.00 84.44 331 HIS A CA 1
ATOM 2599 C C . HIS A 1 331 ? 23.236 2.975 -34.531 1.00 84.44 331 HIS A C 1
ATOM 2601 O O . HIS A 1 331 ? 22.101 3.396 -34.271 1.00 84.44 331 HIS A O 1
ATOM 2607 N N . PRO A 1 332 ? 24.336 3.713 -34.255 1.00 83.31 332 PRO A N 1
ATOM 2608 C CA . PRO A 1 332 ? 24.299 4.959 -33.475 1.00 83.31 332 PRO A CA 1
ATOM 2609 C C . PRO A 1 332 ? 23.452 6.105 -34.042 1.00 83.31 332 PRO A C 1
ATOM 2611 O O . PRO A 1 332 ? 23.139 7.056 -33.325 1.00 83.31 332 PRO A O 1
ATOM 2614 N N . SER A 1 333 ? 23.086 6.019 -35.323 1.00 81.38 333 SER A N 1
ATOM 2615 C CA . SER A 1 333 ? 22.242 6.992 -36.023 1.00 81.38 333 SER A CA 1
ATOM 2616 C C . SER A 1 333 ? 20.752 6.860 -35.701 1.00 81.38 333 SER A C 1
ATOM 2618 O O . SER A 1 333 ? 19.964 7.702 -36.123 1.00 81.38 333 SER A O 1
ATOM 2620 N N . LEU A 1 334 ? 20.337 5.798 -35.005 1.00 86.69 334 LEU A N 1
ATOM 2621 C CA . LEU A 1 334 ? 18.936 5.587 -34.658 1.00 86.69 334 LEU A CA 1
ATOM 2622 C C . LEU A 1 334 ? 18.552 6.389 -33.402 1.00 86.69 334 LEU A C 1
ATOM 2624 O O . LEU A 1 334 ? 19.285 6.361 -32.412 1.00 86.69 334 LEU A O 1
ATOM 2628 N N . PRO A 1 335 ? 17.358 7.010 -33.363 1.00 83.31 335 PRO A N 1
ATOM 2629 C CA . PRO A 1 335 ? 16.910 7.781 -32.199 1.00 83.31 335 PRO A CA 1
ATOM 2630 C C . PRO A 1 335 ? 16.762 6.910 -30.942 1.00 83.31 335 PRO A C 1
ATOM 2632 O O . PRO A 1 335 ? 16.985 7.374 -29.828 1.00 83.31 335 PRO A O 1
ATOM 2635 N N . ILE A 1 336 ? 16.452 5.617 -31.107 1.00 86.94 336 ILE A N 1
ATOM 2636 C CA . ILE A 1 336 ? 16.380 4.640 -30.008 1.00 86.94 336 ILE A CA 1
ATOM 2637 C C . ILE A 1 336 ? 17.751 4.448 -29.344 1.00 86.94 336 ILE A C 1
ATOM 2639 O O . ILE A 1 336 ? 17.821 4.264 -28.130 1.00 86.94 336 ILE A O 1
ATOM 2643 N N . TYR A 1 337 ? 18.842 4.534 -30.112 1.00 88.12 337 TYR A N 1
ATOM 2644 C CA . TYR A 1 337 ? 20.198 4.408 -29.585 1.00 88.12 337 TYR A CA 1
ATOM 2645 C C . TYR A 1 337 ? 20.542 5.577 -28.655 1.00 88.12 337 TYR A C 1
ATOM 2647 O O . TYR A 1 337 ? 20.957 5.379 -27.513 1.00 88.12 337 TYR A O 1
ATOM 2655 N N . GLN A 1 338 ? 20.291 6.803 -29.120 1.00 88.25 338 GLN A N 1
ATOM 2656 C CA . GLN A 1 338 ? 20.500 8.031 -28.348 1.00 88.25 338 GLN A CA 1
ATOM 2657 C C . GLN A 1 338 ? 19.571 8.099 -27.125 1.00 88.25 338 GLN A C 1
ATOM 2659 O O . GLN A 1 338 ? 20.010 8.429 -26.024 1.00 88.25 338 GLN A O 1
ATOM 2664 N N . ALA A 1 339 ? 18.308 7.688 -27.277 1.00 88.44 339 ALA A N 1
ATOM 2665 C CA . ALA A 1 339 ? 17.365 7.565 -26.169 1.00 88.44 339 ALA A CA 1
ATOM 2666 C C . ALA A 1 339 ? 17.843 6.556 -25.111 1.00 88.44 339 ALA A C 1
ATOM 2668 O O . ALA A 1 339 ? 17.790 6.840 -23.916 1.00 88.44 339 ALA A O 1
ATOM 2669 N N . GLY A 1 340 ? 18.358 5.395 -25.530 1.00 87.69 340 GLY A N 1
ATOM 2670 C CA . GLY A 1 340 ? 18.929 4.395 -24.627 1.00 87.69 340 GLY A CA 1
ATOM 2671 C C . GLY A 1 340 ? 20.128 4.930 -23.843 1.00 87.69 340 GLY A C 1
ATOM 2672 O O . GLY A 1 340 ? 20.199 4.750 -22.627 1.00 87.69 340 GLY A O 1
ATOM 2673 N N . GLN A 1 341 ? 21.024 5.668 -24.501 1.00 87.25 341 GLN A N 1
ATOM 2674 C CA . GLN A 1 341 ? 22.126 6.352 -23.819 1.00 87.25 341 GLN A CA 1
ATOM 2675 C C . GLN A 1 341 ? 21.636 7.409 -22.817 1.00 87.25 341 GLN A C 1
ATOM 2677 O O . GLN A 1 341 ? 22.153 7.474 -21.700 1.00 87.25 341 GLN A O 1
ATOM 2682 N N . LEU A 1 342 ? 20.608 8.190 -23.168 1.00 88.19 342 LEU A N 1
ATOM 2683 C CA . LEU A 1 342 ? 19.995 9.181 -22.279 1.00 88.19 342 LEU A CA 1
ATOM 2684 C C . LEU A 1 342 ? 19.385 8.529 -21.022 1.00 88.19 342 LEU A C 1
ATOM 2686 O O . LEU A 1 342 ? 19.574 9.025 -19.906 1.00 88.19 342 LEU A O 1
ATOM 2690 N N . ILE A 1 343 ? 18.709 7.385 -21.170 1.00 88.25 343 ILE A N 1
ATOM 2691 C CA . ILE A 1 343 ? 18.179 6.600 -20.041 1.00 88.25 343 ILE A CA 1
ATOM 2692 C C . ILE A 1 343 ? 19.323 6.122 -19.136 1.00 88.25 343 ILE A C 1
ATOM 2694 O O . ILE A 1 343 ? 19.264 6.273 -17.914 1.00 88.25 343 ILE A O 1
ATOM 2698 N N . LEU A 1 344 ? 20.403 5.589 -19.712 1.00 85.31 344 LEU A N 1
ATOM 2699 C CA . LEU A 1 344 ? 21.548 5.108 -18.935 1.00 85.31 344 LEU A CA 1
ATOM 2700 C C . LEU A 1 344 ? 22.260 6.249 -18.194 1.00 85.31 344 LEU A C 1
ATOM 2702 O O . LEU A 1 344 ? 22.620 6.096 -17.024 1.00 85.31 344 LEU A O 1
ATOM 2706 N N . ALA A 1 345 ? 22.426 7.403 -18.841 1.00 81.31 345 ALA A N 1
ATOM 2707 C CA . ALA A 1 345 ? 23.040 8.587 -18.246 1.00 81.31 345 ALA A CA 1
ATOM 2708 C C . ALA A 1 345 ? 22.230 9.109 -17.048 1.00 81.31 345 ALA A C 1
ATOM 2710 O O . ALA A 1 345 ? 22.784 9.353 -15.974 1.00 81.31 345 ALA A O 1
ATOM 2711 N N . THR A 1 346 ? 20.908 9.206 -17.193 1.00 78.56 346 THR A N 1
ATOM 2712 C CA . THR A 1 346 ? 20.016 9.658 -16.113 1.00 78.56 346 THR A CA 1
ATOM 2713 C C . THR A 1 346 ? 19.945 8.654 -14.962 1.00 78.56 346 THR A C 1
ATOM 2715 O O . THR A 1 346 ? 19.950 9.053 -13.795 1.00 78.56 346 THR A O 1
ATOM 2718 N N . THR A 1 347 ? 19.997 7.353 -15.256 1.00 71.19 347 THR A N 1
ATOM 2719 C CA . THR A 1 347 ? 20.008 6.293 -14.234 1.00 71.19 347 THR A CA 1
ATOM 2720 C C . THR A 1 347 ? 21.319 6.278 -13.429 1.00 71.19 347 THR A C 1
ATOM 2722 O O . THR A 1 347 ? 21.281 6.117 -12.206 1.00 71.19 347 THR A O 1
ATOM 2725 N N . ARG A 1 348 ? 22.477 6.530 -14.068 1.00 57.56 348 ARG A N 1
ATOM 2726 C CA . ARG A 1 348 ? 23.788 6.727 -13.399 1.00 57.56 348 ARG A CA 1
ATOM 2727 C C . ARG A 1 348 ? 23.806 7.953 -12.477 1.00 57.56 348 ARG A C 1
ATOM 2729 O O . ARG A 1 348 ? 24.389 7.920 -11.390 1.00 57.56 348 ARG A O 1
ATOM 2736 N N . CYS A 1 349 ? 23.149 9.038 -12.882 1.00 34.78 349 CYS A N 1
ATOM 2737 C CA . CYS A 1 349 ? 23.006 10.232 -12.047 1.00 34.78 349 CYS A CA 1
ATOM 2738 C C . CYS A 1 349 ? 22.081 9.994 -10.842 1.00 34.78 349 CYS A C 1
ATOM 2740 O O . CYS A 1 349 ? 22.376 10.462 -9.745 1.00 34.78 349 CYS A O 1
ATOM 2742 N N . ALA A 1 350 ? 21.003 9.223 -11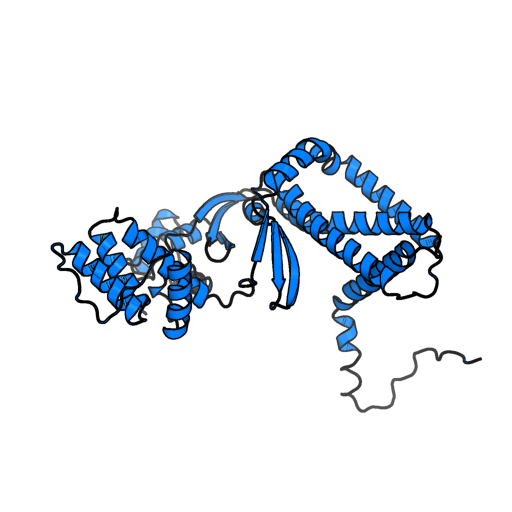.003 1.00 39.12 350 ALA A N 1
ATOM 2743 C CA . ALA A 1 350 ? 20.095 8.897 -9.902 1.00 39.12 350 ALA A CA 1
ATOM 2744 C C . ALA A 1 350 ? 20.759 8.015 -8.824 1.00 39.12 350 ALA A C 1
ATOM 2746 O O . ALA A 1 350 ? 20.536 8.223 -7.633 1.00 39.12 350 ALA A O 1
ATOM 2747 N N . THR A 1 351 ? 21.627 7.076 -9.218 1.00 34.88 351 THR A N 1
ATOM 2748 C CA . THR A 1 351 ? 22.373 6.215 -8.275 1.00 34.88 351 THR A CA 1
ATOM 2749 C C . THR A 1 351 ? 23.479 6.959 -7.528 1.00 34.88 351 THR A C 1
ATOM 2751 O O . THR A 1 351 ? 23.736 6.668 -6.362 1.00 34.88 351 THR A O 1
ATOM 2754 N N . THR A 1 352 ? 24.097 7.967 -8.148 1.00 29.80 352 THR A N 1
ATOM 2755 C CA . THR A 1 352 ? 25.096 8.828 -7.486 1.00 29.80 352 THR A CA 1
ATOM 2756 C C . THR A 1 352 ? 24.462 9.878 -6.566 1.00 29.80 352 THR A C 1
ATOM 2758 O O . THR A 1 352 ? 25.051 10.221 -5.540 1.00 29.80 352 THR A O 1
ATOM 2761 N N . TRP A 1 353 ? 23.226 10.310 -6.839 1.00 26.39 353 TRP A N 1
ATOM 2762 C CA . TRP A 1 353 ? 22.450 11.193 -5.953 1.00 26.39 353 TRP A CA 1
ATOM 2763 C C . TRP A 1 353 ? 21.986 10.535 -4.642 1.00 26.39 353 TRP A C 1
ATOM 2765 O O . TRP A 1 353 ? 21.660 11.241 -3.691 1.00 26.39 353 TRP A O 1
ATOM 2775 N N . GLY A 1 354 ? 21.996 9.200 -4.558 1.00 26.66 354 GLY A N 1
ATOM 2776 C CA . GLY A 1 354 ? 21.716 8.448 -3.327 1.00 26.66 354 GLY A CA 1
ATOM 2777 C C . GLY A 1 354 ? 22.912 8.291 -2.379 1.00 26.66 354 GLY A C 1
ATOM 2778 O O . GLY A 1 354 ? 22.760 7.711 -1.306 1.00 26.66 354 GLY A O 1
ATOM 2779 N N . SER A 1 355 ? 24.099 8.793 -2.744 1.00 24.55 355 SER A N 1
ATOM 2780 C CA . SER A 1 355 ? 25.286 8.740 -1.884 1.00 24.55 355 SER A CA 1
ATOM 2781 C C . SER A 1 355 ? 25.454 10.058 -1.099 1.00 24.55 355 SER A C 1
ATOM 2783 O O . SER A 1 355 ? 25.612 11.119 -1.707 1.00 24.55 355 SER A O 1
ATOM 2785 N N . PRO A 1 356 ? 25.456 10.047 0.253 1.00 29.67 356 PRO A N 1
ATOM 2786 C CA . PRO A 1 356 ? 25.641 11.258 1.070 1.00 29.67 356 PRO A CA 1
ATOM 2787 C C . PRO A 1 356 ? 27.031 11.907 0.918 1.00 29.67 356 PRO A C 1
ATOM 2789 O O . PRO A 1 356 ? 27.310 12.953 1.501 1.00 29.67 356 PRO A O 1
ATOM 2792 N N . THR A 1 357 ? 27.929 11.291 0.153 1.00 30.45 357 THR A N 1
ATOM 2793 C CA . THR A 1 357 ? 29.358 11.606 0.090 1.00 30.45 357 THR A CA 1
ATOM 2794 C C . THR A 1 357 ? 29.692 12.810 -0.792 1.00 30.45 357 THR A C 1
ATOM 2796 O O . THR A 1 357 ? 30.732 13.430 -0.586 1.00 30.45 357 THR A O 1
ATOM 2799 N N . CYS A 1 358 ? 28.816 13.237 -1.710 1.00 27.20 358 CYS A N 1
ATOM 2800 C CA . CYS A 1 358 ? 29.075 14.438 -2.524 1.00 27.20 358 CYS A CA 1
ATOM 2801 C C . CYS A 1 358 ? 28.565 15.755 -1.910 1.00 27.20 358 CYS A C 1
ATOM 2803 O O . CYS A 1 358 ? 29.010 16.827 -2.324 1.00 27.20 358 CYS A O 1
ATOM 2805 N N . ALA A 1 359 ? 27.697 15.707 -0.893 1.00 29.17 359 ALA A N 1
ATOM 2806 C CA . ALA A 1 359 ? 27.256 16.906 -0.171 1.00 29.17 359 ALA A CA 1
ATOM 2807 C C . ALA A 1 359 ? 28.282 17.380 0.883 1.00 29.17 359 ALA A C 1
ATOM 2809 O O . ALA A 1 359 ? 28.318 18.563 1.221 1.00 29.17 359 ALA A O 1
ATOM 2810 N N . SER A 1 360 ? 29.167 16.496 1.364 1.00 29.16 360 SER A N 1
ATOM 2811 C CA . SER A 1 360 ? 30.180 16.837 2.377 1.00 29.16 360 SER A CA 1
ATOM 2812 C C . SER A 1 360 ? 31.456 17.468 1.807 1.00 29.16 360 SER A C 1
ATOM 2814 O O . SER A 1 360 ? 32.226 18.057 2.564 1.00 29.16 360 SER A O 1
ATOM 2816 N N . ALA A 1 361 ? 31.676 17.402 0.488 1.00 30.16 361 ALA A N 1
ATOM 2817 C CA . ALA A 1 361 ? 32.878 17.944 -0.157 1.00 30.16 361 ALA A CA 1
ATOM 2818 C C . ALA A 1 361 ? 32.794 19.454 -0.461 1.00 30.16 361 ALA A C 1
ATOM 2820 O O . ALA A 1 361 ? 33.816 20.091 -0.703 1.00 30.16 361 ALA A O 1
ATOM 2821 N N . ARG A 1 362 ? 31.595 20.058 -0.418 1.00 30.31 362 ARG A N 1
ATOM 2822 C CA . ARG A 1 362 ? 31.415 21.517 -0.586 1.00 30.31 362 ARG A CA 1
ATOM 2823 C C . ARG A 1 362 ? 31.274 22.291 0.725 1.00 30.31 362 ARG A C 1
ATOM 2825 O O . ARG A 1 362 ? 31.461 23.501 0.719 1.00 30.31 362 ARG A O 1
ATOM 2832 N N . SER A 1 363 ? 31.006 21.623 1.848 1.00 29.94 363 SER A N 1
ATOM 2833 C CA . SER A 1 363 ? 30.805 22.274 3.154 1.00 29.94 363 SER A CA 1
ATOM 2834 C C . SER A 1 363 ? 32.046 22.292 4.054 1.00 29.94 363 SER A C 1
ATOM 2836 O O . SER A 1 363 ? 32.089 23.049 5.021 1.00 29.94 363 SER A O 1
ATOM 2838 N N . THR A 1 364 ? 33.090 21.522 3.735 1.00 30.97 364 THR A N 1
ATOM 2839 C CA . THR A 1 364 ? 34.351 21.510 4.504 1.00 30.97 364 THR A CA 1
ATOM 2840 C C . THR A 1 364 ? 35.381 22.536 4.026 1.00 30.97 364 THR A C 1
ATOM 2842 O O . THR A 1 364 ? 36.314 22.837 4.767 1.00 30.97 364 THR A O 1
ATOM 2845 N N . CYS A 1 365 ? 35.187 23.161 2.859 1.00 31.72 365 CYS A N 1
ATOM 2846 C CA . CYS A 1 365 ? 36.115 24.169 2.333 1.00 31.72 365 CYS A CA 1
ATOM 2847 C C . CYS A 1 365 ? 35.815 25.613 2.797 1.00 31.72 365 CYS A C 1
ATOM 2849 O O . CYS A 1 365 ? 36.604 26.511 2.522 1.00 31.72 365 CYS A O 1
ATOM 2851 N N . SER A 1 366 ? 34.718 25.855 3.532 1.00 34.06 366 SER A N 1
ATOM 2852 C CA . SER A 1 366 ? 34.347 27.199 4.018 1.00 34.06 366 SER A CA 1
ATOM 2853 C C . SER A 1 366 ? 34.540 27.410 5.529 1.00 34.06 366 SER A C 1
ATOM 2855 O O . SER A 1 366 ? 34.084 28.423 6.058 1.00 34.06 366 SER A O 1
ATOM 2857 N N . ARG A 1 367 ? 35.163 26.465 6.256 1.00 37.03 367 ARG A N 1
ATOM 2858 C CA . ARG A 1 367 ? 35.270 26.531 7.732 1.00 37.03 367 ARG A CA 1
ATOM 2859 C C . ARG A 1 367 ? 36.645 26.274 8.352 1.00 37.03 367 ARG A C 1
ATOM 2861 O O . ARG A 1 367 ? 36.744 26.261 9.575 1.00 37.03 367 ARG A O 1
ATOM 2868 N N . ARG A 1 368 ? 37.718 26.142 7.571 1.00 33.00 368 ARG A N 1
ATOM 2869 C CA . ARG A 1 368 ? 39.087 26.210 8.112 1.00 33.00 368 ARG A CA 1
ATOM 2870 C C . ARG A 1 368 ? 39.923 27.175 7.287 1.00 33.00 368 ARG A C 1
ATOM 2872 O O . ARG A 1 368 ? 40.388 26.843 6.204 1.00 33.00 368 ARG A O 1
ATOM 2879 N N . GLY A 1 369 ? 40.086 28.384 7.817 1.00 34.97 369 GLY A N 1
ATOM 2880 C CA . GLY A 1 369 ? 41.153 29.280 7.405 1.00 34.97 369 GLY A CA 1
ATOM 2881 C C . GLY A 1 369 ? 42.487 28.667 7.813 1.00 34.97 369 GLY A C 1
ATOM 2882 O O . GLY A 1 369 ? 42.891 28.778 8.962 1.00 34.97 369 GLY A O 1
ATOM 2883 N N . SER A 1 370 ? 43.139 27.977 6.884 1.00 30.84 370 SER A N 1
ATOM 2884 C CA . SER A 1 370 ? 44.561 27.644 6.968 1.00 30.84 370 SER A CA 1
ATOM 2885 C C . SER A 1 370 ? 45.048 27.234 5.582 1.00 30.84 370 SER A C 1
ATOM 2887 O O . SER A 1 370 ? 44.777 26.130 5.105 1.00 30.84 370 SER A O 1
ATOM 2889 N N . ALA A 1 371 ? 45.742 28.153 4.919 1.00 34.53 371 ALA A N 1
ATOM 2890 C CA . ALA A 1 371 ? 46.435 27.922 3.664 1.00 34.53 371 ALA A CA 1
ATOM 2891 C C . ALA A 1 371 ? 47.691 27.069 3.910 1.00 34.53 371 ALA A C 1
ATOM 2893 O O . ALA A 1 371 ? 48.769 27.610 4.118 1.00 34.53 371 ALA A O 1
ATOM 2894 N N . SER A 1 372 ? 47.564 25.740 3.936 1.00 33.19 372 SER A N 1
ATOM 2895 C CA . SER A 1 372 ? 48.744 24.851 3.896 1.00 33.19 372 SER A CA 1
ATOM 2896 C C . SER A 1 372 ? 48.492 23.403 3.451 1.00 33.19 372 SER A C 1
ATOM 2898 O O . SER A 1 372 ? 49.450 22.650 3.328 1.00 33.19 372 SER A O 1
ATOM 2900 N N . ALA A 1 373 ? 47.262 22.991 3.127 1.00 32.38 373 ALA A N 1
ATOM 2901 C CA . ALA A 1 373 ? 46.974 21.608 2.719 1.00 32.38 373 ALA A CA 1
ATOM 2902 C C . ALA A 1 373 ? 46.258 21.543 1.359 1.00 32.38 373 ALA A C 1
ATOM 2904 O O . ALA A 1 373 ? 45.088 21.188 1.262 1.00 32.38 373 ALA A O 1
ATOM 2905 N N . CYS A 1 374 ? 46.961 21.919 0.292 1.00 31.98 374 CYS A N 1
ATOM 2906 C CA . CYS A 1 374 ? 46.526 21.715 -1.094 1.00 31.98 374 CYS A CA 1
ATOM 2907 C C . CYS A 1 374 ? 47.719 21.270 -1.948 1.00 31.98 374 CYS A C 1
ATOM 2909 O O . CYS A 1 374 ? 48.193 21.994 -2.816 1.00 31.98 374 CYS A O 1
ATOM 2911 N N . SER A 1 375 ? 48.219 20.063 -1.695 1.00 35.03 375 SER A N 1
ATOM 2912 C CA . SER A 1 375 ? 49.205 19.396 -2.550 1.00 35.03 375 SER A CA 1
ATOM 2913 C C . SER A 1 375 ? 48.768 17.949 -2.766 1.00 35.03 375 SER A C 1
ATOM 2915 O O . SER A 1 375 ? 49.186 17.056 -2.035 1.00 35.03 375 SER A O 1
ATOM 2917 N N . GLY A 1 376 ? 47.858 17.714 -3.716 1.00 33.91 376 GLY A N 1
ATOM 2918 C CA . GLY A 1 376 ? 47.383 16.349 -3.962 1.00 33.91 376 GLY A CA 1
ATOM 2919 C C . GLY A 1 376 ? 46.401 16.106 -5.109 1.00 33.91 376 GLY A C 1
ATOM 2920 O O . GLY A 1 376 ? 45.847 15.017 -5.155 1.00 33.91 376 GLY A O 1
ATOM 2921 N N . CYS A 1 377 ? 46.177 17.047 -6.035 1.00 29.56 377 CYS A N 1
ATOM 2922 C CA . CYS A 1 377 ? 45.385 16.768 -7.244 1.00 29.56 377 CYS A CA 1
ATOM 2923 C C . CYS A 1 377 ? 46.199 17.051 -8.518 1.00 29.56 377 CYS A C 1
ATOM 2925 O O . CYS A 1 377 ? 46.797 18.129 -8.612 1.00 29.56 377 CYS A O 1
ATOM 2927 N N . PRO A 1 378 ? 46.226 16.131 -9.507 1.00 30.64 378 PRO A N 1
ATOM 2928 C CA . PRO A 1 378 ? 46.928 16.351 -10.765 1.00 30.64 378 PRO A CA 1
ATOM 2929 C C . PRO A 1 378 ? 46.216 17.448 -11.563 1.00 30.64 378 PRO A C 1
ATOM 2931 O O . PRO A 1 378 ? 45.008 17.379 -11.788 1.00 30.64 378 PRO A O 1
ATOM 2934 N N . ARG A 1 379 ? 46.961 18.468 -12.003 1.00 35.44 379 ARG A N 1
ATOM 2935 C CA . ARG A 1 379 ? 46.452 19.460 -12.959 1.00 35.44 379 ARG A CA 1
ATOM 2936 C C . ARG A 1 379 ? 46.249 18.806 -14.335 1.00 35.44 379 ARG A C 1
ATOM 2938 O O . ARG A 1 379 ? 47.114 18.031 -14.749 1.00 35.44 379 ARG A O 1
ATOM 2945 N N . PRO A 1 380 ? 45.185 19.158 -15.077 1.00 32.44 380 PRO A N 1
ATOM 2946 C CA . PRO A 1 380 ? 45.062 18.772 -16.474 1.00 32.44 380 PRO A CA 1
ATOM 2947 C C . PRO A 1 380 ? 46.158 19.487 -17.274 1.00 32.44 380 PRO A C 1
ATOM 2949 O O . PRO A 1 380 ? 46.319 20.706 -17.173 1.00 32.44 380 PRO A O 1
ATOM 2952 N N . ARG A 1 381 ? 46.950 18.727 -18.039 1.00 31.59 381 ARG A N 1
ATOM 2953 C CA . ARG A 1 381 ? 47.869 19.304 -19.026 1.00 31.59 381 ARG A CA 1
ATOM 2954 C C . ARG A 1 381 ? 47.032 19.904 -20.149 1.00 31.59 381 ARG A C 1
ATOM 2956 O O . ARG A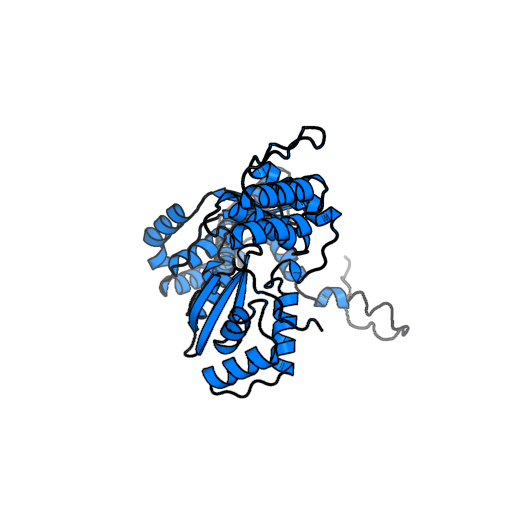 1 381 ? 46.312 19.184 -20.829 1.00 31.59 381 ARG A O 1
ATOM 2963 N N . SER A 1 382 ? 47.157 21.211 -20.329 1.00 36.56 382 SER A N 1
ATOM 2964 C CA . SER A 1 382 ? 46.788 21.891 -21.559 1.00 36.56 382 SER A CA 1
ATOM 2965 C C . SER A 1 382 ? 47.833 21.596 -22.635 1.00 36.56 382 SER A C 1
ATOM 2967 O O . SER A 1 382 ? 49.023 21.854 -22.434 1.00 36.56 382 SER A O 1
ATOM 2969 N N . ARG A 1 383 ? 47.382 21.066 -23.769 1.00 40.50 383 ARG A N 1
ATOM 2970 C CA . ARG A 1 383 ? 47.813 21.454 -25.115 1.00 40.50 383 ARG A CA 1
ATOM 2971 C C . ARG A 1 383 ? 46.812 20.937 -26.129 1.00 40.50 383 ARG A C 1
ATOM 2973 O O . ARG A 1 383 ? 46.429 19.756 -25.991 1.00 40.50 383 ARG A O 1
#